Protein AF-A0AAV2Z153-F1 (afdb_monomer_lite)

Structure (mmCIF, N/CA/C/O backbone):
data_AF-A0AAV2Z153-F1
#
_entry.id   AF-A0AAV2Z153-F1
#
loop_
_atom_site.group_PDB
_atom_site.id
_atom_site.type_symbol
_atom_site.label_atom_id
_atom_site.label_alt_id
_atom_site.label_comp_id
_atom_site.label_asym_id
_atom_site.label_entity_id
_atom_site.label_seq_id
_atom_site.pdbx_PDB_ins_code
_atom_site.Cartn_x
_atom_site.Cartn_y
_atom_site.Cartn_z
_atom_site.occupancy
_atom_site.B_iso_or_equiv
_atom_site.auth_seq_id
_atom_site.auth_comp_id
_atom_site.auth_asym_id
_atom_site.auth_atom_id
_atom_site.pdbx_PDB_model_num
ATOM 1 N N . MET A 1 1 ? 24.510 -28.440 -2.926 1.00 28.08 1 MET A N 1
ATOM 2 C CA . MET A 1 1 ? 23.819 -28.789 -4.177 1.00 28.08 1 MET A CA 1
ATOM 3 C C . MET A 1 1 ? 22.358 -28.447 -3.961 1.00 28.08 1 MET A C 1
ATOM 5 O O . MET A 1 1 ? 21.806 -28.853 -2.949 1.00 28.08 1 MET A O 1
ATOM 9 N N . ASP A 1 2 ? 21.867 -27.574 -4.836 1.00 25.64 2 ASP A N 1
ATOM 10 C CA . ASP A 1 2 ? 20.505 -27.058 -5.018 1.00 25.64 2 ASP A CA 1
ATOM 11 C C . ASP A 1 2 ? 19.851 -26.279 -3.870 1.00 25.64 2 ASP A C 1
ATOM 13 O O . ASP A 1 2 ? 18.977 -26.753 -3.154 1.00 25.64 2 ASP A O 1
ATOM 17 N N . ALA A 1 3 ? 20.230 -25.000 -3.779 1.00 24.61 3 ALA A N 1
ATOM 18 C CA . ALA A 1 3 ? 19.359 -23.944 -3.271 1.00 24.61 3 ALA A CA 1
ATOM 19 C C . ALA A 1 3 ? 18.745 -23.207 -4.472 1.00 24.61 3 ALA A C 1
ATOM 21 O O . ALA A 1 3 ? 19.123 -22.079 -4.786 1.00 24.61 3 ALA A O 1
ATOM 22 N N . SER A 1 4 ? 17.815 -23.859 -5.177 1.00 27.45 4 SER A N 1
ATOM 23 C CA . SER A 1 4 ? 16.876 -23.136 -6.033 1.00 27.45 4 SER A CA 1
ATOM 24 C C . SER A 1 4 ? 15.954 -22.348 -5.104 1.00 27.45 4 SER A C 1
ATOM 26 O O . SER A 1 4 ? 14.974 -22.880 -4.580 1.00 27.45 4 SER A O 1
ATOM 28 N N . ALA A 1 5 ? 16.299 -21.091 -4.834 1.00 30.34 5 ALA A N 1
ATOM 29 C CA . ALA A 1 5 ? 15.351 -20.148 -4.268 1.00 30.34 5 ALA A CA 1
ATOM 30 C C . ALA A 1 5 ? 14.259 -19.938 -5.324 1.00 30.34 5 ALA A C 1
ATOM 32 O O . ALA A 1 5 ? 14.408 -19.132 -6.240 1.00 30.34 5 ALA A O 1
ATOM 33 N N . SER A 1 6 ? 13.203 -20.747 -5.243 1.00 28.80 6 SER A N 1
ATOM 34 C CA . SER A 1 6 ? 11.969 -20.541 -5.985 1.00 28.80 6 SER A CA 1
ATOM 35 C C . SER A 1 6 ? 11.503 -19.107 -5.755 1.00 28.80 6 SER A C 1
ATOM 37 O O . SER A 1 6 ? 11.536 -18.623 -4.619 1.00 28.80 6 SER A O 1
ATOM 39 N N . ALA A 1 7 ? 11.092 -18.441 -6.835 1.00 31.55 7 ALA A N 1
ATOM 40 C CA . ALA A 1 7 ? 10.423 -17.148 -6.795 1.00 31.55 7 ALA A CA 1
ATOM 41 C C . ALA A 1 7 ? 9.351 -17.129 -5.684 1.00 31.55 7 ALA A C 1
ATOM 43 O O . ALA A 1 7 ? 8.738 -18.173 -5.429 1.00 31.55 7 ALA A O 1
ATOM 44 N N . PRO A 1 8 ? 9.136 -15.991 -4.995 1.00 36.75 8 PRO A N 1
ATOM 45 C CA . PRO A 1 8 ? 8.087 -15.906 -3.989 1.00 36.75 8 PRO A CA 1
ATOM 46 C C . PRO A 1 8 ? 6.762 -16.328 -4.629 1.00 36.75 8 PRO A C 1
ATOM 48 O O . PRO A 1 8 ? 6.449 -15.908 -5.745 1.00 36.75 8 PRO A O 1
ATOM 51 N N . ALA A 1 9 ? 6.039 -17.216 -3.942 1.00 36.66 9 ALA A N 1
ATOM 52 C CA . ALA A 1 9 ? 4.714 -17.656 -4.347 1.00 36.66 9 ALA A CA 1
ATOM 53 C C . ALA A 1 9 ? 3.863 -16.431 -4.711 1.00 36.66 9 ALA A C 1
ATOM 55 O O . ALA A 1 9 ? 3.936 -15.413 -4.021 1.00 36.66 9 ALA A O 1
ATOM 56 N N . LEU A 1 10 ? 3.108 -16.535 -5.810 1.00 42.81 10 LEU A N 1
ATOM 57 C CA . LEU A 1 10 ? 2.098 -15.558 -6.220 1.00 42.81 10 LEU A CA 1
ATOM 58 C C . LEU A 1 10 ? 1.315 -15.122 -4.977 1.00 42.81 10 LEU A C 1
ATOM 60 O O . LEU A 1 10 ? 0.605 -15.928 -4.382 1.00 42.81 10 LEU A O 1
ATOM 64 N N . LEU A 1 11 ? 1.518 -13.877 -4.550 1.00 52.97 11 LEU A N 1
ATOM 65 C CA . LEU A 1 11 ? 0.786 -13.300 -3.432 1.00 52.97 11 LEU A CA 1
ATOM 66 C C . LEU A 1 11 ? -0.699 -13.332 -3.801 1.00 52.97 11 LEU A C 1
ATOM 68 O O . LEU A 1 11 ? -1.097 -12.703 -4.784 1.00 52.97 11 LEU A O 1
ATOM 72 N N . ASP A 1 12 ? -1.507 -14.057 -3.026 1.00 63.12 12 ASP A N 1
ATOM 73 C CA . ASP A 1 12 ? -2.960 -13.996 -3.165 1.00 63.12 12 ASP A CA 1
ATOM 74 C C . ASP A 1 12 ? -3.394 -12.531 -3.020 1.00 63.12 12 ASP A C 1
ATOM 76 O O . ASP A 1 12 ? -3.029 -11.847 -2.056 1.00 63.12 12 ASP A O 1
ATOM 80 N N . ALA A 1 13 ? -4.154 -12.028 -3.996 1.00 74.31 13 ALA A N 1
ATOM 81 C CA . ALA A 1 13 ? -4.607 -10.644 -3.990 1.00 74.31 13 ALA A CA 1
ATOM 82 C C . ALA A 1 13 ? -5.370 -10.331 -2.693 1.00 74.31 13 ALA A C 1
ATOM 84 O O . ALA A 1 13 ? -6.270 -11.063 -2.283 1.00 74.31 13 ALA A O 1
ATOM 85 N N . PHE A 1 14 ? -5.060 -9.197 -2.063 1.00 82.88 14 PHE A N 1
ATOM 86 C CA . PHE A 1 14 ? -5.696 -8.800 -0.807 1.00 82.88 14 PHE A CA 1
ATOM 87 C C . PHE A 1 14 ? -7.128 -8.286 -0.961 1.00 82.88 14 PHE A C 1
ATOM 89 O O . PHE A 1 14 ? -7.802 -8.089 0.052 1.00 82.88 14 PHE A O 1
ATOM 96 N N . SER A 1 15 ? -7.614 -8.071 -2.187 1.00 75.00 15 SER A N 1
ATOM 97 C CA . SER A 1 15 ? -8.962 -7.540 -2.412 1.00 75.00 15 SER A CA 1
ATOM 98 C C . SER A 1 15 ? -10.016 -8.442 -1.756 1.00 75.00 15 SER A C 1
ATOM 100 O O . SER A 1 15 ? -10.049 -9.654 -1.958 1.00 75.00 15 SER A O 1
ATOM 102 N N . GLY A 1 16 ? -10.846 -7.851 -0.893 1.00 79.62 16 GLY A N 1
ATOM 103 C CA . GLY A 1 16 ? -11.867 -8.564 -0.117 1.00 79.62 16 GLY A CA 1
ATOM 104 C C . GLY A 1 16 ? -11.357 -9.346 1.105 1.00 79.62 16 GLY A C 1
ATOM 105 O O . GLY A 1 16 ? -12.170 -9.786 1.918 1.00 79.62 16 GLY A O 1
ATOM 106 N N . ALA A 1 17 ? -10.043 -9.487 1.300 1.00 88.31 17 ALA A N 1
ATOM 107 C CA . ALA A 1 17 ? -9.490 -10.149 2.479 1.00 88.31 17 ALA A CA 1
ATOM 108 C C . ALA A 1 17 ? -9.581 -9.245 3.728 1.00 88.31 17 ALA A C 1
ATOM 110 O O . ALA A 1 17 ? -9.310 -8.043 3.622 1.00 88.31 17 ALA A O 1
ATOM 111 N N . PRO A 1 18 ? -9.874 -9.797 4.927 1.00 92.12 18 PRO A N 1
ATOM 112 C CA . PRO A 1 18 ? -9.813 -9.056 6.190 1.00 92.12 18 PRO A CA 1
ATOM 113 C C . PRO A 1 18 ? -8.457 -8.373 6.395 1.00 92.12 18 PRO A C 1
ATOM 115 O O . PRO A 1 18 ? -7.418 -8.974 6.121 1.00 92.12 18 PRO A O 1
ATOM 118 N N . ILE A 1 19 ? -8.432 -7.156 6.938 1.00 93.12 19 ILE A N 1
ATOM 119 C CA . ILE A 1 19 ? -7.184 -6.396 7.122 1.00 93.12 19 ILE A CA 1
ATOM 120 C C . ILE A 1 19 ? -6.208 -7.138 8.049 1.00 93.12 19 ILE A C 1
ATOM 122 O O . ILE A 1 19 ? -5.019 -7.232 7.740 1.00 93.12 19 ILE A O 1
ATOM 126 N N . THR A 1 20 ? -6.693 -7.765 9.129 1.00 93.00 20 THR A N 1
ATOM 127 C CA . THR A 1 20 ? -5.835 -8.620 9.975 1.00 93.00 20 THR A CA 1
ATOM 128 C C . THR A 1 20 ? -5.259 -9.827 9.225 1.00 93.00 20 THR A C 1
ATOM 130 O O . THR A 1 20 ? -4.164 -10.284 9.552 1.00 93.00 20 THR A O 1
ATOM 133 N N . ALA A 1 21 ? -5.964 -10.354 8.217 1.00 90.81 21 ALA A N 1
ATOM 134 C CA . ALA A 1 21 ? -5.479 -11.463 7.399 1.00 90.81 21 ALA A CA 1
ATOM 135 C C . ALA A 1 21 ? -4.299 -11.046 6.521 1.00 90.81 21 ALA A C 1
ATOM 137 O O . ALA A 1 21 ? -3.341 -11.804 6.407 1.00 90.81 21 ALA A O 1
ATOM 138 N N . ARG A 1 22 ? -4.347 -9.830 5.971 1.00 91.06 22 ARG A N 1
ATOM 139 C CA . ARG A 1 22 ? -3.276 -9.271 5.135 1.00 91.06 22 ARG A CA 1
ATOM 140 C C . ARG A 1 22 ? -1.990 -9.104 5.923 1.00 91.06 22 ARG A C 1
ATOM 142 O O . ARG A 1 22 ? -0.950 -9.576 5.489 1.00 91.06 22 ARG A O 1
ATOM 149 N N . PHE A 1 23 ? -2.063 -8.508 7.116 1.00 90.88 23 PHE A N 1
ATOM 150 C CA . PHE A 1 23 ? -0.887 -8.382 7.984 1.00 90.88 23 PHE A CA 1
ATOM 151 C C . PHE A 1 23 ? -0.289 -9.739 8.351 1.00 90.88 23 PHE A C 1
ATOM 153 O O . PHE A 1 23 ? 0.930 -9.882 8.368 1.00 90.88 23 PHE A O 1
ATOM 160 N N . PHE A 1 24 ? -1.139 -10.731 8.625 1.00 87.06 24 PHE A N 1
ATOM 161 C CA . PHE A 1 24 ? -0.684 -12.085 8.919 1.00 87.06 24 PHE A CA 1
ATOM 162 C C . PHE A 1 24 ? 0.046 -12.714 7.723 1.00 87.06 24 PHE A C 1
ATOM 164 O O . PHE A 1 24 ? 1.120 -13.279 7.910 1.00 87.06 24 PHE A O 1
ATOM 171 N N . GLN A 1 25 ? -0.507 -12.576 6.514 1.00 87.31 25 GLN A N 1
ATOM 172 C CA . GLN A 1 25 ? 0.104 -13.072 5.280 1.00 87.31 25 GLN A CA 1
ATOM 173 C C . GLN A 1 25 ? 1.450 -12.385 5.009 1.00 87.31 25 GLN A C 1
ATOM 175 O O . GLN A 1 25 ? 2.466 -13.057 4.892 1.00 87.31 25 GLN A O 1
ATOM 180 N N . LEU A 1 26 ? 1.485 -11.049 5.038 1.00 87.00 26 LEU A N 1
ATOM 181 C CA . LEU A 1 26 ? 2.708 -10.262 4.842 1.00 87.00 26 LEU A CA 1
ATOM 182 C C . LEU A 1 26 ? 3.816 -10.651 5.825 1.00 87.00 26 LEU A C 1
ATOM 184 O O . LEU A 1 26 ? 4.972 -10.792 5.437 1.00 87.00 26 LEU A O 1
ATOM 188 N N . HIS A 1 27 ? 3.459 -10.852 7.095 1.00 84.38 27 HIS A N 1
ATOM 189 C CA . HIS A 1 27 ? 4.406 -11.300 8.109 1.00 84.38 27 HIS A CA 1
ATOM 190 C C . HIS A 1 27 ? 4.935 -12.712 7.822 1.00 84.38 27 HIS A C 1
ATOM 192 O O . HIS A 1 27 ? 6.132 -12.957 7.961 1.00 84.38 27 HIS A O 1
ATOM 198 N N . HIS A 1 28 ? 4.063 -13.633 7.402 1.00 83.50 28 HIS A N 1
ATOM 199 C CA . HIS A 1 28 ? 4.462 -14.987 7.014 1.00 83.50 28 HIS A CA 1
ATOM 200 C C . HIS A 1 28 ? 5.412 -14.987 5.809 1.00 83.50 28 HIS A C 1
ATOM 202 O O . HIS A 1 28 ? 6.404 -15.713 5.814 1.00 83.50 28 HIS A O 1
ATOM 208 N N . ASP A 1 29 ? 5.158 -14.110 4.837 1.00 81.88 29 ASP A N 1
ATOM 209 C CA . ASP A 1 29 ? 5.965 -13.951 3.624 1.00 81.88 29 ASP A CA 1
ATOM 210 C C . ASP A 1 29 ? 7.278 -13.179 3.871 1.00 81.88 29 ASP A C 1
ATOM 212 O O . ASP A 1 29 ? 8.077 -12.977 2.955 1.00 81.88 29 ASP A O 1
ATOM 216 N N . GLY A 1 30 ? 7.526 -12.735 5.110 1.00 79.00 30 GLY A N 1
ATOM 217 C CA . GLY A 1 30 ? 8.710 -11.958 5.484 1.00 79.00 30 GLY A CA 1
ATOM 218 C C . GLY A 1 30 ? 8.723 -10.533 4.919 1.00 79.00 30 GLY A C 1
ATOM 219 O O . GLY A 1 30 ? 9.767 -9.880 4.923 1.00 79.00 30 GLY A O 1
ATOM 220 N N . ILE A 1 31 ? 7.581 -10.045 4.432 1.00 79.81 31 ILE A N 1
ATOM 221 C CA . ILE A 1 31 ? 7.401 -8.688 3.916 1.00 79.81 31 ILE A CA 1
ATOM 222 C C . ILE A 1 31 ? 7.009 -7.805 5.094 1.00 79.81 31 ILE A C 1
ATOM 224 O O . ILE A 1 31 ? 5.836 -7.698 5.432 1.00 79.81 31 ILE A O 1
ATOM 228 N N . GLU A 1 32 ? 7.982 -7.163 5.733 1.00 78.31 32 GLU A N 1
ATOM 229 C CA . GLU A 1 32 ? 7.755 -6.414 6.970 1.00 78.31 32 GLU A CA 1
ATOM 230 C C . GLU A 1 32 ? 7.770 -4.897 6.732 1.00 78.31 32 GLU A C 1
ATOM 232 O O . GLU A 1 32 ? 8.688 -4.352 6.113 1.00 78.31 32 GLU A O 1
ATOM 237 N N . ALA A 1 33 ? 6.767 -4.184 7.253 1.00 79.12 33 ALA A N 1
ATOM 238 C CA . ALA A 1 33 ? 6.830 -2.731 7.303 1.00 79.12 33 ALA A CA 1
ATOM 239 C C . ALA A 1 33 ? 7.777 -2.246 8.406 1.00 79.12 33 ALA A C 1
ATOM 241 O O . ALA A 1 33 ? 7.895 -2.869 9.465 1.00 79.12 33 ALA A O 1
ATOM 242 N N . PRO A 1 34 ? 8.355 -1.053 8.227 1.00 76.56 34 PRO A N 1
ATOM 243 C CA . PRO A 1 34 ? 8.980 -0.311 9.306 1.00 76.56 34 PRO A CA 1
ATOM 244 C C . PRO A 1 34 ? 8.117 -0.212 10.581 1.00 76.56 34 PRO A C 1
ATOM 246 O O . PRO A 1 34 ? 6.921 0.106 10.471 1.00 76.56 34 PRO A O 1
ATOM 249 N N . PRO A 1 35 ? 8.706 -0.417 11.779 1.00 83.81 35 PRO A N 1
ATOM 250 C CA . PRO A 1 35 ? 8.078 -0.118 13.056 1.00 83.81 35 PRO A CA 1
ATOM 251 C C . PRO A 1 35 ? 7.462 1.282 13.109 1.00 83.81 35 PRO A C 1
ATOM 253 O O . PRO A 1 35 ? 7.963 2.251 12.534 1.00 83.81 35 PRO A O 1
ATOM 256 N N . LEU A 1 36 ? 6.344 1.377 13.817 1.00 84.75 36 LEU A N 1
ATOM 257 C CA . LEU A 1 36 ? 5.588 2.599 14.019 1.00 84.75 36 LEU A CA 1
ATOM 258 C C . LEU A 1 36 ? 6.261 3.506 15.049 1.00 84.75 36 LEU A C 1
ATOM 260 O O . LEU A 1 36 ? 6.514 3.107 16.186 1.00 84.75 36 LEU A O 1
ATOM 264 N N . ARG A 1 37 ? 6.432 4.777 14.677 1.00 82.62 37 ARG A N 1
ATOM 265 C CA . ARG A 1 37 ? 6.802 5.855 15.600 1.00 82.62 37 ARG A CA 1
ATOM 266 C C . ARG A 1 37 ? 5.560 6.586 16.075 1.00 82.62 37 ARG A C 1
ATOM 268 O O . ARG A 1 37 ? 5.042 7.461 15.386 1.00 82.62 37 ARG A O 1
ATOM 275 N N . LEU A 1 38 ? 5.071 6.203 17.244 1.00 87.50 38 LEU A N 1
ATOM 276 C CA . LEU A 1 38 ? 3.863 6.778 17.819 1.00 87.50 38 LEU A CA 1
ATOM 277 C C . LEU A 1 38 ? 4.195 8.103 18.516 1.00 87.50 38 LEU A C 1
ATOM 279 O O . LEU A 1 38 ? 5.070 8.146 19.377 1.00 87.50 38 LEU A O 1
ATOM 283 N N . ALA A 1 39 ? 3.462 9.169 18.190 1.00 84.75 39 ALA A N 1
ATOM 284 C CA . ALA A 1 39 ? 3.536 10.439 18.922 1.00 84.75 39 ALA A CA 1
ATOM 285 C C . ALA A 1 39 ? 2.877 10.354 20.314 1.00 84.75 39 ALA A C 1
ATOM 287 O O . ALA A 1 39 ? 2.973 11.269 21.128 1.00 84.75 39 ALA A O 1
ATOM 288 N N . SER A 1 40 ? 2.156 9.265 20.584 1.00 85.00 40 SER A N 1
ATOM 289 C CA . SER A 1 40 ? 1.451 8.994 21.837 1.00 85.00 40 SER A CA 1
ATOM 290 C C . SER A 1 40 ? 1.886 7.638 22.401 1.00 85.00 40 SER A C 1
ATOM 292 O O . SER A 1 40 ? 2.246 6.752 21.625 1.00 85.00 40 SER A O 1
ATOM 294 N N . PRO A 1 41 ? 1.843 7.435 23.731 1.00 91.25 41 PRO A N 1
ATOM 295 C CA . PRO A 1 41 ? 2.182 6.145 24.319 1.00 91.25 41 PRO A CA 1
ATOM 296 C C . PRO A 1 41 ? 1.255 5.038 23.802 1.00 91.25 41 PRO A C 1
ATOM 298 O O . PRO A 1 41 ? 0.078 5.276 23.516 1.00 91.25 41 PRO A O 1
ATOM 301 N N . VAL A 1 42 ? 1.787 3.815 23.727 1.00 93.62 42 VAL A N 1
ATOM 302 C CA . VAL A 1 42 ? 1.021 2.626 23.327 1.00 93.62 42 VAL A CA 1
ATOM 303 C C . VAL A 1 42 ? -0.223 2.491 24.223 1.00 93.62 42 VAL A C 1
ATOM 305 O O . VAL A 1 42 ? -0.102 2.610 25.449 1.00 93.62 42 VAL A O 1
ATOM 308 N N . PRO A 1 43 ? -1.422 2.242 23.658 1.00 95.06 43 PRO A N 1
ATOM 309 C CA . PRO A 1 43 ? -2.643 2.161 24.446 1.00 95.06 43 PRO A CA 1
ATOM 310 C C . PRO A 1 43 ? -2.569 1.074 25.523 1.00 95.06 43 PRO A C 1
ATOM 312 O O . PRO A 1 43 ? -2.057 -0.023 25.292 1.00 95.06 43 PRO A O 1
ATOM 315 N N . LYS A 1 44 ? -3.140 1.354 26.702 1.00 93.06 44 LYS A N 1
ATOM 316 C CA . LYS A 1 44 ? -3.096 0.447 27.866 1.00 93.06 44 LYS A CA 1
ATOM 317 C C . LYS A 1 44 ? -3.621 -0.958 27.550 1.00 93.06 44 LYS A C 1
ATOM 319 O O . LYS A 1 44 ? -3.051 -1.932 28.020 1.00 93.06 44 LYS A O 1
ATOM 324 N N . GLU A 1 45 ? -4.671 -1.061 26.737 1.00 91.81 45 GLU A N 1
ATOM 325 C CA . GLU A 1 45 ? -5.286 -2.330 26.313 1.00 91.81 45 GLU A CA 1
ATOM 326 C C . GLU A 1 45 ? -4.334 -3.183 25.453 1.00 91.81 45 GLU A C 1
ATOM 328 O O . GLU A 1 45 ? -4.266 -4.407 25.602 1.00 91.81 45 GLU A O 1
ATOM 333 N N . VAL A 1 46 ? -3.545 -2.527 24.596 1.00 93.88 46 VAL A N 1
ATOM 334 C CA . VAL A 1 46 ? -2.520 -3.176 23.768 1.00 93.88 46 VAL A CA 1
ATOM 335 C C . VAL A 1 46 ? -1.371 -3.647 24.655 1.00 93.88 46 VAL A C 1
ATOM 337 O O . VAL A 1 46 ? -1.002 -4.818 24.597 1.00 93.88 46 VAL A O 1
ATOM 340 N N . ASN A 1 47 ? -0.880 -2.792 25.558 1.00 94.00 47 ASN A N 1
ATOM 341 C CA . ASN A 1 47 ? 0.152 -3.175 26.527 1.00 94.00 47 ASN A CA 1
ATOM 342 C C . ASN A 1 47 ? -0.296 -4.333 27.431 1.00 94.00 47 ASN A C 1
ATOM 344 O O . ASN A 1 47 ? 0.476 -5.257 27.668 1.00 94.00 47 ASN A O 1
ATOM 348 N N . ALA A 1 48 ? -1.548 -4.333 27.895 1.00 92.00 48 ALA A N 1
ATOM 349 C CA . ALA A 1 48 ? -2.104 -5.430 28.684 1.00 92.00 48 ALA A CA 1
ATOM 350 C C . ALA A 1 48 ? -2.175 -6.737 27.879 1.00 92.00 48 ALA A C 1
ATOM 352 O O . ALA A 1 48 ? -1.915 -7.815 28.411 1.00 92.00 48 ALA A O 1
ATOM 353 N N . THR A 1 49 ? -2.490 -6.657 26.584 1.00 91.81 49 THR A N 1
ATOM 354 C CA . THR A 1 49 ? -2.471 -7.822 25.692 1.00 91.81 49 THR A CA 1
ATOM 355 C C . THR A 1 49 ? -1.064 -8.372 25.524 1.00 91.81 49 THR A C 1
ATOM 357 O O . THR A 1 49 ? -0.859 -9.563 25.731 1.00 91.81 49 THR A O 1
ATOM 360 N N . LEU A 1 50 ? -0.088 -7.513 25.255 1.00 93.19 50 LEU A N 1
ATOM 361 C CA . LEU A 1 50 ? 1.314 -7.897 25.116 1.00 93.19 50 LEU A CA 1
ATOM 362 C C . LEU A 1 50 ? 1.900 -8.501 26.401 1.00 93.19 50 LEU A C 1
ATOM 364 O O . LEU A 1 50 ? 2.562 -9.540 26.352 1.00 93.19 50 LEU A O 1
ATOM 368 N N . ALA A 1 51 ? 1.560 -7.934 27.562 1.00 91.94 51 ALA A N 1
ATOM 369 C CA . ALA A 1 51 ? 1.989 -8.438 28.864 1.00 91.94 51 ALA A CA 1
ATOM 370 C C . ALA A 1 51 ? 1.533 -9.887 29.128 1.00 91.94 51 ALA A C 1
ATOM 372 O O . ALA A 1 51 ? 2.293 -10.669 29.699 1.00 91.94 51 ALA A O 1
ATOM 373 N N . ARG A 1 52 ? 0.341 -10.294 28.654 1.00 91.38 52 ARG A N 1
ATOM 374 C CA . ARG A 1 52 ? -0.146 -11.690 28.769 1.00 91.38 52 ARG A CA 1
ATOM 375 C C . ARG A 1 52 ? 0.754 -12.696 28.043 1.00 91.38 52 ARG A C 1
ATOM 377 O O . ARG A 1 52 ? 0.835 -13.860 28.448 1.00 91.38 52 ARG A O 1
ATOM 384 N N . TYR A 1 53 ? 1.433 -12.249 26.990 1.00 90.69 53 TYR A N 1
ATOM 385 C CA . TYR A 1 53 ? 2.321 -13.069 26.171 1.00 90.69 53 TYR A CA 1
ATOM 386 C C . TYR A 1 53 ? 3.810 -12.841 26.463 1.00 90.69 53 TYR A C 1
ATOM 388 O O . TYR A 1 53 ? 4.630 -13.517 25.854 1.00 90.69 53 TYR A O 1
ATOM 396 N N . LEU A 1 54 ? 4.167 -11.977 27.425 1.00 90.12 54 LEU A N 1
ATOM 397 C CA . LEU A 1 54 ? 5.558 -11.611 27.746 1.00 90.12 54 LEU A CA 1
ATOM 398 C C . LEU A 1 54 ? 6.337 -11.066 26.533 1.00 90.12 54 LEU A C 1
ATOM 400 O O . LEU A 1 54 ? 7.522 -11.345 26.370 1.00 90.12 54 LEU A O 1
ATOM 404 N N . VAL A 1 55 ? 5.666 -10.305 25.669 1.00 90.00 55 VAL A N 1
ATOM 405 C CA . VAL A 1 55 ? 6.273 -9.659 24.496 1.00 90.00 55 VAL A CA 1
ATOM 406 C C . VAL A 1 55 ? 6.254 -8.149 24.713 1.00 90.00 55 VAL A C 1
ATOM 408 O O . VAL A 1 55 ? 5.258 -7.627 25.207 1.00 90.00 55 VAL A O 1
ATOM 411 N N . ASN A 1 56 ? 7.320 -7.430 24.353 1.00 90.25 56 ASN A N 1
ATOM 412 C CA . ASN A 1 56 ? 7.329 -5.966 24.407 1.00 90.25 56 ASN A CA 1
ATOM 413 C C . ASN A 1 56 ? 6.947 -5.356 23.055 1.00 90.25 56 ASN A C 1
ATOM 415 O O . ASN A 1 56 ? 7.157 -5.957 22.007 1.00 90.25 56 ASN A O 1
ATOM 419 N N . TRP A 1 57 ? 6.444 -4.118 23.054 1.00 91.06 57 TRP A N 1
ATOM 420 C CA . TRP A 1 57 ? 6.111 -3.401 21.813 1.00 91.06 57 TRP A CA 1
ATOM 421 C C . TRP A 1 57 ? 7.303 -3.274 20.849 1.00 91.06 57 TRP A C 1
ATOM 423 O O . TRP A 1 57 ? 7.150 -3.422 19.638 1.00 91.06 57 TRP A O 1
ATOM 433 N N . SER A 1 58 ? 8.498 -3.039 21.397 1.00 86.69 58 SER A N 1
ATOM 434 C CA . SER A 1 58 ? 9.755 -2.919 20.648 1.00 86.69 58 SER A CA 1
ATOM 435 C C . SER A 1 58 ? 10.203 -4.219 19.983 1.00 86.69 58 SER A C 1
ATOM 437 O O . SER A 1 58 ? 11.044 -4.184 19.095 1.00 86.69 58 SER A O 1
ATOM 439 N N . ASP A 1 59 ? 9.666 -5.359 20.416 1.00 84.75 59 ASP A N 1
ATOM 440 C CA . ASP A 1 59 ? 10.024 -6.671 19.879 1.00 84.75 59 ASP A CA 1
ATOM 441 C C . ASP A 1 59 ? 9.272 -7.017 18.592 1.00 84.75 59 ASP A C 1
ATOM 443 O O . ASP A 1 59 ? 9.540 -8.040 17.965 1.00 84.75 59 ASP A O 1
ATOM 447 N N . LEU A 1 60 ? 8.278 -6.206 18.243 1.00 87.94 60 LEU A N 1
ATOM 448 C CA . LEU A 1 60 ? 7.360 -6.462 17.152 1.00 87.94 60 LEU A CA 1
ATOM 449 C C . LEU A 1 60 ? 7.824 -5.747 15.886 1.00 87.94 60 LEU A C 1
ATOM 451 O O . LEU A 1 60 ? 8.167 -4.564 15.923 1.00 87.94 60 LEU A O 1
ATOM 455 N N . GLY A 1 61 ? 7.736 -6.446 14.755 1.00 85.44 61 GLY A N 1
ATOM 456 C CA . GLY A 1 61 ? 7.819 -5.819 13.439 1.00 85.44 61 GLY A CA 1
ATOM 457 C C . GLY A 1 61 ? 6.676 -4.820 13.203 1.00 85.44 61 GLY A C 1
ATOM 458 O O . GLY A 1 61 ? 5.643 -4.850 13.886 1.00 85.44 61 GLY A O 1
ATOM 459 N N . GLY A 1 62 ? 6.847 -3.909 12.244 1.00 86.12 62 GLY A N 1
ATOM 460 C CA . GLY A 1 62 ? 5.883 -2.841 11.983 1.00 86.12 62 GLY A CA 1
ATOM 461 C C . GLY A 1 62 ? 4.507 -3.312 11.514 1.00 86.12 62 GLY A C 1
ATOM 462 O O . GLY A 1 62 ? 3.506 -2.698 11.886 1.00 86.12 62 GLY A O 1
ATOM 463 N N . ASN A 1 63 ? 4.409 -4.411 10.767 1.00 88.62 63 ASN A N 1
ATOM 464 C CA . ASN A 1 63 ? 3.124 -5.014 10.403 1.00 88.62 63 AS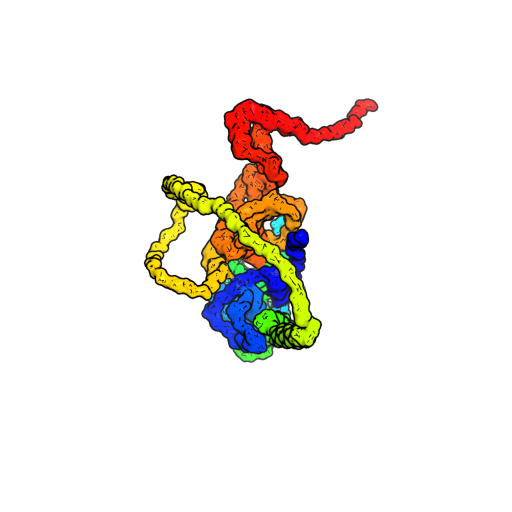N A CA 1
ATOM 465 C C . ASN A 1 63 ? 2.393 -5.519 11.634 1.00 88.62 63 ASN A C 1
ATOM 467 O O . ASN A 1 63 ? 1.188 -5.326 11.754 1.00 88.62 63 ASN A O 1
ATOM 471 N N . LEU A 1 64 ? 3.117 -6.127 12.574 1.00 90.75 64 LEU A N 1
ATOM 472 C CA . LEU A 1 64 ? 2.513 -6.657 13.791 1.00 90.75 64 LEU A CA 1
ATOM 473 C C . LEU A 1 64 ? 2.048 -5.545 14.716 1.00 90.75 64 LEU A C 1
ATOM 475 O O . LEU A 1 64 ? 0.955 -5.622 15.270 1.00 90.75 64 LEU A O 1
ATOM 479 N N . GLN A 1 65 ? 2.836 -4.477 14.824 1.00 92.88 65 GLN A N 1
ATOM 480 C CA . GLN A 1 65 ? 2.435 -3.262 15.523 1.00 92.88 65 GLN A CA 1
ATOM 481 C C . GLN A 1 65 ? 1.148 -2.665 14.925 1.00 92.88 65 GLN A C 1
ATOM 483 O O . GLN A 1 65 ? 0.212 -2.356 15.665 1.00 92.88 65 GLN A O 1
ATOM 488 N N . ARG A 1 66 ? 1.057 -2.558 13.591 1.00 93.38 66 ARG A N 1
ATOM 489 C CA . ARG A 1 66 ? -0.155 -2.088 12.891 1.00 93.38 66 ARG A CA 1
ATOM 490 C C . ARG A 1 66 ? -1.336 -3.034 13.094 1.00 93.38 66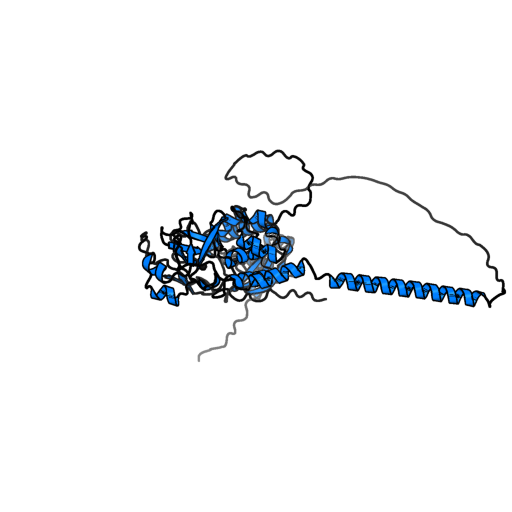 ARG A C 1
ATOM 492 O O . ARG A 1 66 ? -2.426 -2.566 13.404 1.00 93.38 66 ARG A O 1
ATOM 499 N N . MET A 1 67 ? -1.115 -4.342 12.983 1.00 93.94 67 MET A N 1
ATOM 500 C CA . MET A 1 67 ? -2.130 -5.377 13.186 1.00 93.94 67 MET A CA 1
ATOM 501 C C . MET A 1 67 ? -2.701 -5.336 14.604 1.00 93.94 67 MET A C 1
ATOM 503 O O . MET A 1 67 ? -3.911 -5.436 14.771 1.00 93.94 67 MET A O 1
ATOM 507 N N . LEU A 1 68 ? -1.851 -5.159 15.619 1.00 94.56 68 LEU A N 1
ATOM 508 C CA . LEU A 1 68 ? -2.256 -5.047 17.021 1.00 94.56 68 LEU A CA 1
ATOM 509 C C . LEU A 1 68 ? -3.094 -3.803 17.289 1.00 94.56 68 LEU A C 1
ATOM 511 O O . LEU A 1 68 ? -4.116 -3.893 17.965 1.00 94.56 68 LEU A O 1
ATOM 515 N N . LEU A 1 69 ? -2.670 -2.648 16.768 1.00 95.69 69 LEU A N 1
ATOM 516 C CA . LEU A 1 69 ? -3.456 -1.420 16.875 1.00 95.69 69 LEU A CA 1
ATOM 517 C C . LEU A 1 69 ? -4.796 -1.580 16.161 1.00 95.69 69 LEU A C 1
ATOM 519 O O . LEU A 1 69 ? -5.831 -1.293 16.760 1.00 95.69 69 LEU A O 1
ATOM 523 N N . TRP A 1 70 ? -4.780 -2.103 14.934 1.00 96.19 70 TRP A N 1
ATOM 524 C CA . TRP A 1 70 ? -5.980 -2.345 14.145 1.00 96.19 70 TRP A CA 1
ATOM 525 C C . TRP A 1 70 ? -6.954 -3.278 14.859 1.00 96.19 70 TRP A C 1
ATOM 527 O O . TRP A 1 70 ? -8.096 -2.892 15.057 1.00 96.19 70 TRP A O 1
ATOM 537 N N . ASP A 1 71 ? -6.523 -4.462 15.303 1.00 95.81 71 ASP A N 1
ATOM 538 C CA . ASP A 1 71 ? -7.378 -5.442 15.994 1.00 95.81 71 ASP A CA 1
ATOM 539 C C . ASP A 1 71 ? -7.968 -4.873 17.291 1.00 95.81 71 ASP A C 1
ATOM 541 O O . ASP A 1 71 ? -9.135 -5.096 17.611 1.00 95.81 71 ASP A O 1
ATOM 545 N N . ALA A 1 72 ? -7.182 -4.057 17.999 1.00 95.44 72 ALA A N 1
ATOM 546 C CA . ALA A 1 72 ? -7.623 -3.346 19.187 1.00 95.44 72 ALA A CA 1
ATOM 547 C C . ALA A 1 72 ? -8.482 -2.103 18.879 1.00 95.44 72 ALA A C 1
ATOM 549 O O . ALA A 1 72 ? -8.899 -1.422 19.809 1.00 95.44 72 ALA A O 1
ATOM 550 N N . GLY A 1 73 ? -8.776 -1.758 17.625 1.00 96.50 73 GLY A N 1
ATOM 551 C CA . GLY A 1 73 ? -9.596 -0.590 17.284 1.00 96.50 73 GLY A CA 1
ATOM 552 C C . GLY A 1 73 ? -8.879 0.737 17.483 1.00 96.50 73 GLY A C 1
ATOM 553 O O . GLY A 1 73 ? -9.424 1.652 18.107 1.00 96.50 73 GLY A O 1
ATOM 554 N N . TYR A 1 74 ? -7.653 0.821 16.981 1.00 96.12 74 TYR A N 1
ATOM 555 C CA . TYR A 1 74 ? -6.845 2.029 16.923 1.00 96.12 74 TYR A CA 1
ATOM 556 C C . TYR A 1 74 ? -6.271 2.222 15.520 1.00 96.12 74 TYR A C 1
ATOM 558 O O . TYR A 1 74 ? -5.813 1.278 14.879 1.00 96.12 74 TYR A O 1
ATOM 566 N N . VAL A 1 75 ? -6.265 3.470 15.068 1.00 95.06 75 VAL A N 1
ATOM 567 C CA . VAL A 1 75 ? -5.674 3.907 13.796 1.00 95.06 75 VAL A CA 1
ATOM 568 C C . VAL A 1 75 ? -4.821 5.151 14.035 1.00 95.06 75 VAL A C 1
ATOM 570 O O . VAL A 1 75 ? -4.802 5.679 15.149 1.00 95.06 75 VAL A O 1
ATOM 573 N N . LEU A 1 76 ? -4.086 5.611 13.024 1.00 92.06 76 LEU A N 1
ATOM 574 C CA . LEU A 1 76 ? -3.165 6.742 13.170 1.00 92.06 76 LEU A CA 1
ATOM 575 C C . LEU A 1 76 ? -3.648 7.985 12.424 1.00 92.06 76 LEU A C 1
ATOM 577 O O . LEU A 1 76 ? -4.374 7.886 11.446 1.00 92.06 76 LEU A O 1
ATOM 581 N N . THR A 1 77 ? -3.212 9.166 12.843 1.00 88.88 77 THR A N 1
ATOM 582 C CA . THR A 1 77 ? -3.249 10.375 12.005 1.00 88.88 77 THR A CA 1
ATOM 583 C C . THR A 1 77 ? -1.950 10.518 11.203 1.00 88.88 77 THR A C 1
ATOM 585 O O . THR A 1 77 ? -0.958 9.829 11.459 1.00 88.88 77 THR A O 1
ATOM 588 N N . ASN A 1 78 ? -1.905 11.482 10.277 1.00 81.88 78 ASN A N 1
ATOM 589 C CA . ASN A 1 78 ? -0.672 11.872 9.574 1.00 81.88 78 ASN A CA 1
ATOM 590 C C . ASN A 1 78 ? 0.467 12.296 10.524 1.00 81.88 78 ASN A C 1
ATOM 592 O O . ASN A 1 78 ? 1.637 12.160 10.172 1.00 81.88 78 ASN A O 1
ATOM 596 N N . SER A 1 79 ? 0.119 12.795 11.714 1.00 81.38 79 SER A N 1
ATOM 597 C CA . SER A 1 79 ? 1.030 13.188 12.798 1.00 81.38 79 SER A CA 1
ATOM 598 C C . SER A 1 79 ? 1.361 12.041 13.762 1.00 81.38 79 SER A C 1
ATOM 600 O O . SER A 1 79 ? 1.814 12.291 14.874 1.00 81.38 79 SER A O 1
ATOM 602 N N . THR A 1 80 ? 1.082 10.795 13.360 1.00 85.00 80 THR A N 1
ATOM 603 C CA . THR A 1 80 ? 1.304 9.556 14.129 1.00 85.00 80 THR A CA 1
ATOM 604 C C . THR A 1 80 ? 0.647 9.524 15.513 1.00 85.00 80 THR A C 1
ATOM 606 O O . THR A 1 80 ? 1.024 8.730 16.384 1.00 85.00 80 THR A O 1
ATOM 609 N N . ARG A 1 81 ? -0.385 10.352 15.717 1.00 90.06 81 ARG A N 1
ATOM 610 C CA . ARG A 1 81 ? -1.236 10.308 16.908 1.00 90.06 81 ARG A CA 1
ATOM 611 C C . ARG A 1 81 ? -2.224 9.160 16.779 1.00 90.06 81 ARG A C 1
ATOM 613 O O . ARG A 1 81 ? -2.695 8.853 15.687 1.00 90.06 81 ARG A O 1
ATOM 620 N N . ILE A 1 82 ? -2.545 8.537 17.906 1.00 92.75 82 ILE A N 1
ATOM 621 C CA . ILE A 1 82 ? -3.462 7.400 17.946 1.00 92.75 82 ILE A CA 1
ATOM 622 C C . ILE A 1 82 ? -4.898 7.905 18.051 1.00 92.75 82 ILE A C 1
ATOM 624 O O . ILE A 1 82 ? -5.236 8.654 18.966 1.00 92.75 82 ILE A O 1
ATOM 628 N N . VAL A 1 83 ? -5.751 7.429 17.150 1.00 94.19 83 VAL A N 1
ATOM 629 C CA . VAL A 1 83 ? -7.195 7.662 17.153 1.00 94.19 83 VAL A CA 1
ATOM 630 C C . VAL A 1 83 ? -7.889 6.367 17.535 1.00 94.19 83 VAL A C 1
ATOM 632 O O . VAL A 1 83 ? -7.586 5.296 17.006 1.00 94.19 83 VAL A O 1
ATOM 635 N N . LYS A 1 84 ? -8.826 6.458 18.477 1.00 95.69 84 LYS A N 1
ATOM 636 C CA . LYS A 1 84 ? -9.634 5.317 18.897 1.00 95.69 84 LYS A CA 1
ATOM 637 C C . LYS A 1 84 ? -10.822 5.155 17.954 1.00 95.69 84 LYS A C 1
ATOM 639 O O . LYS A 1 84 ? -11.550 6.112 17.701 1.00 95.69 84 LYS A O 1
ATOM 644 N N . VAL A 1 85 ? -11.030 3.926 17.499 1.00 97.12 85 VAL A N 1
ATOM 645 C CA . VAL A 1 85 ? -12.162 3.532 16.662 1.00 97.12 85 VAL A CA 1
ATOM 646 C C . VAL A 1 85 ? -13.115 2.668 17.481 1.00 97.12 85 VAL A C 1
ATOM 648 O O . VAL A 1 85 ? -12.712 1.758 18.215 1.00 97.12 85 VAL A O 1
ATOM 651 N N . TYR A 1 86 ? -14.396 2.976 17.356 1.00 97.25 86 TYR A N 1
ATOM 652 C CA . TYR A 1 86 ? -15.502 2.190 17.871 1.00 97.25 86 TYR A CA 1
ATOM 653 C C . TYR A 1 86 ? -16.224 1.534 16.706 1.00 97.25 86 TYR A C 1
ATOM 655 O O . TYR A 1 86 ? -16.225 2.057 15.594 1.00 97.25 86 TYR A O 1
ATOM 663 N N . VAL A 1 87 ? -16.848 0.392 16.961 1.00 97.69 87 VAL A N 1
ATOM 664 C CA . VAL A 1 87 ? -17.591 -0.372 15.956 1.00 97.69 87 VAL A CA 1
ATOM 665 C C . VAL A 1 87 ? -19.009 -0.623 16.440 1.00 97.69 87 VAL A C 1
ATOM 667 O O . VAL A 1 87 ? -19.283 -0.517 17.640 1.00 97.69 87 VAL A O 1
ATOM 670 N N . ARG A 1 88 ? -19.929 -0.961 15.532 1.00 96.25 88 ARG A N 1
ATOM 671 C CA . ARG A 1 88 ? -21.258 -1.431 15.953 1.00 96.25 88 ARG A CA 1
ATOM 672 C C . ARG A 1 88 ? -21.093 -2.636 16.878 1.00 96.25 88 ARG A C 1
ATOM 674 O O . ARG A 1 88 ? -20.263 -3.515 16.636 1.00 96.25 88 ARG A O 1
ATOM 681 N N . CYS A 1 89 ? -21.864 -2.664 17.958 1.00 96.00 89 CYS A N 1
ATOM 682 C CA . CYS A 1 89 ? -21.717 -3.697 18.975 1.00 96.00 89 CYS A CA 1
ATOM 683 C C . CYS A 1 89 ? -21.823 -5.108 18.383 1.00 96.00 89 CYS A C 1
ATOM 685 O O . CYS A 1 89 ? -22.722 -5.415 17.607 1.00 96.00 89 CYS A O 1
ATOM 687 N N . GLY A 1 90 ? -20.870 -5.967 18.749 1.00 95.62 90 GLY A N 1
ATOM 688 C CA . GLY A 1 90 ? -20.780 -7.331 18.233 1.00 95.62 90 GLY A CA 1
ATOM 689 C C . GLY A 1 90 ? -19.798 -7.529 17.077 1.00 95.62 90 GLY A C 1
ATOM 690 O O . GLY A 1 90 ? -19.411 -8.681 16.870 1.00 95.62 90 GLY A O 1
ATOM 691 N N . LEU A 1 91 ? -19.370 -6.454 16.403 1.00 97.00 91 LEU A N 1
ATOM 692 C CA . LEU A 1 91 ? -18.431 -6.490 15.278 1.00 97.00 91 LEU A CA 1
ATOM 693 C C . LEU A 1 91 ? -16.956 -6.498 15.710 1.00 97.00 91 LEU A C 1
ATOM 695 O O . LEU A 1 91 ? -16.598 -6.129 16.835 1.00 97.00 91 LEU A O 1
ATOM 699 N N . LYS A 1 92 ? -16.096 -6.915 14.781 1.00 96.81 92 LYS A N 1
ATOM 700 C CA . LYS A 1 92 ? -14.636 -6.785 14.821 1.00 96.81 92 LYS A CA 1
ATOM 701 C C . LYS A 1 92 ? -14.200 -5.616 13.940 1.00 96.81 92 LYS A C 1
ATOM 703 O O . LYS A 1 92 ? -14.967 -5.130 13.112 1.00 96.81 92 LYS A O 1
ATOM 708 N N . MET A 1 93 ? -12.939 -5.208 14.056 1.00 96.75 93 MET A N 1
ATOM 709 C CA . MET A 1 93 ? -12.375 -4.195 13.155 1.00 96.75 93 MET A CA 1
ATOM 710 C C . MET A 1 93 ? -12.333 -4.648 11.696 1.00 96.75 93 MET A C 1
ATOM 712 O O . MET A 1 93 ? -12.482 -3.824 10.811 1.00 96.75 93 MET A O 1
ATOM 716 N N . ASP A 1 94 ? -12.233 -5.946 11.415 1.00 94.94 94 ASP A N 1
ATOM 717 C CA . ASP A 1 94 ? -12.300 -6.442 10.035 1.00 94.94 94 ASP A CA 1
ATOM 718 C C . ASP A 1 94 ? -13.702 -6.354 9.406 1.00 94.94 94 ASP A C 1
ATOM 720 O O . ASP A 1 94 ? -13.825 -6.380 8.184 1.00 94.94 94 ASP A O 1
ATOM 724 N N . ASP A 1 95 ? -14.757 -6.210 10.215 1.00 96.06 95 ASP A N 1
ATOM 725 C CA . ASP A 1 95 ? -16.146 -6.189 9.739 1.00 96.06 95 ASP A CA 1
ATOM 726 C C . ASP A 1 95 ? -16.627 -4.774 9.364 1.00 96.06 95 ASP A C 1
ATOM 728 O O . ASP A 1 95 ? -17.756 -4.601 8.889 1.00 96.06 95 ASP A O 1
ATOM 732 N N . ILE A 1 96 ? -15.802 -3.746 9.602 1.00 96.38 96 ILE A N 1
ATOM 733 C CA . ILE A 1 96 ? -16.192 -2.341 9.408 1.00 96.38 96 ILE A CA 1
ATOM 734 C C . ILE A 1 96 ? -16.192 -1.917 7.941 1.00 96.38 96 ILE A C 1
ATOM 736 O O . ILE A 1 96 ? -16.786 -0.892 7.609 1.00 96.38 96 ILE A O 1
ATOM 740 N N . VAL A 1 97 ? -15.524 -2.685 7.077 1.00 94.38 97 VAL A N 1
ATOM 741 C CA . VAL A 1 97 ? -15.447 -2.407 5.644 1.00 94.38 97 VAL A CA 1
ATOM 742 C C . VAL A 1 97 ? -16.860 -2.392 5.066 1.00 94.38 97 VAL A C 1
ATOM 744 O O . VAL A 1 97 ? -17.613 -3.359 5.202 1.00 94.38 97 VAL A O 1
ATOM 747 N N . LEU A 1 98 ? -17.225 -1.276 4.435 1.00 92.38 98 LEU A N 1
ATOM 748 C CA . LEU A 1 98 ? -18.529 -1.095 3.813 1.00 92.38 98 LEU A CA 1
ATOM 749 C C . LEU A 1 98 ? -18.462 -1.575 2.355 1.00 92.38 98 LEU A C 1
ATOM 751 O O . LEU A 1 98 ? -17.845 -0.894 1.533 1.00 92.38 98 LEU A O 1
ATOM 755 N N . PRO A 1 99 ? -19.065 -2.724 2.000 1.00 90.56 99 PRO A N 1
ATOM 756 C CA . PRO A 1 99 ? -19.019 -3.220 0.632 1.00 90.56 99 PRO A CA 1
ATOM 757 C C . PRO A 1 99 ? -19.867 -2.352 -0.302 1.00 90.56 99 PRO A C 1
ATOM 759 O O . PRO A 1 99 ? -20.862 -1.749 0.110 1.00 90.56 99 PRO A O 1
ATOM 762 N N . PHE A 1 100 ? -19.530 -2.378 -1.593 1.00 87.00 100 PHE A N 1
ATOM 763 C CA . PHE A 1 100 ? -20.278 -1.667 -2.633 1.00 87.00 100 PHE A CA 1
ATOM 764 C C . PHE A 1 100 ? -21.777 -1.984 -2.623 1.00 87.00 100 PHE A C 1
ATOM 766 O O . PHE A 1 100 ? -22.588 -1.090 -2.830 1.00 87.00 100 PHE A O 1
ATOM 773 N N . SER A 1 101 ? -22.162 -3.234 -2.351 1.00 88.56 101 SER A N 1
ATOM 774 C CA . SER A 1 101 ? -23.573 -3.635 -2.316 1.00 88.56 101 SER A CA 1
ATOM 775 C C . SER A 1 101 ? -24.408 -2.833 -1.317 1.00 88.56 101 SER A C 1
ATOM 777 O O . SER A 1 101 ? -25.605 -2.697 -1.527 1.00 88.56 101 SER A O 1
ATOM 779 N N . GLN A 1 102 ? -23.793 -2.289 -0.262 1.00 90.56 102 GLN A N 1
ATOM 780 C CA . GLN A 1 102 ? -24.458 -1.435 0.725 1.00 90.56 102 GLN A CA 1
ATOM 781 C C . GLN A 1 102 ? -24.269 0.048 0.410 1.00 90.56 102 GLN A C 1
ATOM 783 O O . GLN A 1 102 ? -25.222 0.812 0.508 1.00 90.56 102 GLN A O 1
ATOM 788 N N . TYR A 1 103 ? -23.071 0.457 -0.016 1.00 88.88 103 TYR A N 1
ATOM 789 C CA . TYR A 1 103 ? -22.824 1.852 -0.388 1.00 88.88 103 TYR A CA 1
ATOM 790 C C . TYR A 1 103 ? -23.664 2.285 -1.601 1.00 88.88 103 TYR A C 1
ATOM 792 O O . TYR A 1 103 ? -24.308 3.328 -1.574 1.00 88.88 103 TYR A O 1
ATOM 800 N N . GLY A 1 104 ? -23.728 1.453 -2.644 1.00 85.50 104 GLY A N 1
ATOM 801 C CA . GLY A 1 104 ? -24.480 1.735 -3.868 1.00 85.50 104 GLY A CA 1
ATOM 802 C C . GLY A 1 104 ? -25.995 1.822 -3.660 1.00 85.50 104 GLY A C 1
ATOM 803 O O . GLY A 1 104 ? -26.672 2.507 -4.420 1.00 85.50 104 GLY A O 1
ATOM 804 N N . GLN A 1 105 ? -26.534 1.197 -2.606 1.00 88.88 105 GLN A N 1
ATOM 805 C CA . GLN A 1 105 ? -27.954 1.310 -2.245 1.00 88.88 105 GLN A CA 1
ATOM 806 C C . GLN A 1 105 ? -28.331 2.701 -1.723 1.00 88.88 105 GLN A C 1
ATOM 808 O O . GLN A 1 105 ? -29.506 3.055 -1.760 1.00 88.88 105 GLN A O 1
ATOM 813 N N . LEU A 1 106 ? -27.358 3.503 -1.275 1.00 87.69 106 LEU A N 1
ATOM 814 C CA . LEU A 1 106 ? -27.602 4.876 -0.829 1.00 87.69 106 LEU A CA 1
ATOM 815 C C . LEU A 1 106 ? -27.922 5.838 -1.982 1.00 87.69 106 LEU A C 1
ATOM 817 O O . LEU A 1 106 ? -28.383 6.946 -1.733 1.00 87.69 106 LEU A O 1
ATOM 821 N N . GLY A 1 107 ? -27.639 5.454 -3.233 1.00 84.44 107 GLY A N 1
ATOM 822 C CA . GLY A 1 107 ? -27.771 6.354 -4.382 1.00 84.44 107 GLY A CA 1
ATOM 823 C C . GLY A 1 107 ? -26.767 7.513 -4.371 1.00 84.44 107 GLY A C 1
ATOM 824 O O . GLY A 1 107 ? -26.978 8.516 -5.049 1.00 84.44 107 GLY A O 1
ATOM 825 N N . CYS A 1 108 ? -25.685 7.394 -3.596 1.00 82.69 108 CYS A N 1
ATOM 826 C CA . CYS A 1 108 ? -24.657 8.421 -3.506 1.00 82.69 108 CYS A CA 1
ATOM 827 C C . CYS A 1 108 ? -23.780 8.481 -4.770 1.00 82.69 108 CYS A C 1
ATOM 829 O O . CYS A 1 108 ? -23.574 7.450 -5.419 1.00 82.69 108 CYS A O 1
ATOM 831 N N . PRO A 1 109 ? -23.242 9.666 -5.128 1.00 78.31 109 PRO A N 1
ATOM 832 C CA . PRO A 1 109 ? -22.355 9.810 -6.277 1.00 78.31 109 PRO A CA 1
ATOM 833 C C . PRO A 1 109 ? -21.137 8.891 -6.172 1.00 78.31 109 PRO A C 1
ATOM 835 O O . PRO A 1 109 ? -20.497 8.795 -5.125 1.00 78.31 109 PRO A O 1
ATOM 838 N N . MET A 1 110 ? -20.806 8.225 -7.275 1.00 79.00 110 MET A N 1
ATOM 839 C CA . MET A 1 110 ? -19.657 7.329 -7.353 1.00 79.00 110 MET A CA 1
ATOM 840 C C . MET A 1 110 ? -19.107 7.271 -8.774 1.00 79.00 110 MET A C 1
ATOM 842 O O . MET A 1 110 ? -19.851 7.408 -9.747 1.00 79.00 110 MET A O 1
ATOM 846 N N . THR A 1 111 ? -17.812 7.007 -8.882 1.00 79.06 111 THR A N 1
ATOM 847 C CA . THR A 1 111 ? -17.114 6.790 -10.149 1.00 79.06 111 THR A CA 1
ATOM 848 C C . THR A 1 111 ? -16.499 5.402 -10.151 1.00 79.06 111 THR A C 1
ATOM 850 O O . THR A 1 111 ? -15.928 4.967 -9.152 1.00 79.06 111 THR A O 1
ATOM 853 N N . THR A 1 112 ? -16.624 4.705 -11.281 1.00 81.44 112 THR A N 1
ATOM 854 C CA . THR A 1 112 ? -15.875 3.471 -11.537 1.00 81.44 112 THR A CA 1
ATOM 855 C C . THR A 1 112 ? -14.563 3.843 -12.213 1.00 81.44 112 THR A C 1
ATOM 857 O O . THR A 1 112 ? -14.563 4.414 -13.302 1.00 81.44 112 THR A O 1
ATOM 860 N N . CYS A 1 113 ? -13.463 3.538 -11.542 1.00 77.00 113 CYS A N 1
ATOM 861 C CA . CYS A 1 113 ? -12.104 3.719 -12.006 1.00 77.00 113 CYS A CA 1
ATOM 862 C C . CYS A 1 113 ? -11.599 2.428 -12.628 1.00 77.00 113 CYS A C 1
ATOM 864 O O . CYS A 1 113 ? -11.504 1.401 -11.958 1.00 77.00 113 CYS A O 1
ATOM 866 N N . ASN A 1 114 ? -11.244 2.514 -13.903 1.00 77.19 114 ASN A N 1
ATOM 867 C CA . ASN A 1 114 ? -10.559 1.445 -14.607 1.00 77.19 114 ASN A CA 1
ATOM 868 C C . ASN A 1 114 ? -9.080 1.807 -14.693 1.00 77.19 114 ASN A C 1
ATOM 870 O O . ASN A 1 114 ? -8.747 2.936 -15.064 1.00 77.19 114 ASN A O 1
ATOM 874 N N . THR A 1 115 ? -8.198 0.871 -14.354 1.00 67.62 115 THR A N 1
ATOM 875 C CA . THR A 1 115 ? -6.760 1.082 -14.522 1.00 67.62 115 THR A CA 1
ATOM 876 C C . THR A 1 115 ? -6.429 1.189 -16.009 1.00 67.62 115 THR A C 1
ATOM 878 O O . THR A 1 115 ? -6.893 0.402 -16.835 1.00 67.62 115 THR A O 1
ATOM 881 N N . SER A 1 116 ? -5.637 2.197 -16.371 1.00 56.00 116 SER A N 1
ATOM 882 C CA . SER A 1 116 ? -5.091 2.331 -17.719 1.00 56.00 116 SER A CA 1
ATOM 883 C C . SER A 1 116 ? -3.813 1.500 -17.824 1.00 56.00 116 SER A C 1
ATOM 885 O O . SER A 1 116 ? -2.825 1.820 -17.167 1.00 56.00 116 SER A O 1
ATOM 887 N N . GLY A 1 117 ? -3.808 0.446 -18.637 1.00 61.88 117 GLY A N 1
ATOM 888 C CA . GLY A 1 117 ? -2.634 -0.412 -18.804 1.00 61.88 117 GLY A CA 1
ATOM 889 C C . GLY A 1 117 ? -2.948 -1.728 -19.507 1.00 61.88 117 GLY A C 1
ATOM 890 O O . GLY A 1 117 ? -4.063 -1.933 -19.980 1.00 61.88 117 GLY A O 1
ATOM 891 N N . THR A 1 118 ? -1.954 -2.616 -19.580 1.00 59.72 118 THR A N 1
ATOM 892 C CA . THR A 1 118 ? -2.106 -3.965 -20.153 1.00 59.72 118 THR A CA 1
ATOM 893 C C . THR A 1 118 ? -3.019 -4.856 -19.308 1.00 59.72 118 THR A C 1
ATOM 895 O O . THR A 1 118 ? -3.665 -5.747 -19.845 1.00 59.72 118 THR A O 1
ATOM 898 N N . VAL A 1 119 ? -3.080 -4.610 -17.993 1.00 64.31 119 VAL A N 1
ATOM 899 C CA . VAL A 1 119 ? -3.979 -5.292 -17.055 1.00 64.31 119 VAL A CA 1
ATOM 900 C C . VAL A 1 119 ? -5.025 -4.290 -16.572 1.00 64.31 119 VAL A C 1
ATOM 902 O O . VAL A 1 119 ? -4.691 -3.230 -16.034 1.00 64.31 119 VAL A O 1
ATOM 905 N N . VAL A 1 120 ? -6.298 -4.612 -16.809 1.00 63.16 120 VAL A N 1
ATOM 906 C CA . VAL A 1 120 ? -7.432 -3.752 -16.458 1.00 63.16 120 VAL A CA 1
ATOM 907 C C . VAL A 1 120 ? -8.080 -4.271 -15.181 1.00 63.16 120 VAL A C 1
ATOM 909 O O . VAL A 1 120 ? -8.703 -5.331 -15.175 1.00 63.16 120 VAL A O 1
ATOM 912 N N . HIS A 1 121 ? -7.972 -3.486 -14.115 1.00 69.75 121 HIS A N 1
ATOM 913 C CA . HIS A 1 121 ? -8.692 -3.661 -12.862 1.00 69.75 121 HIS A CA 1
ATOM 914 C C . HIS A 1 121 ? -9.749 -2.565 -12.744 1.00 69.75 121 HIS A C 1
ATOM 916 O O . HIS A 1 121 ? -9.500 -1.410 -13.096 1.00 69.75 121 HIS A O 1
ATOM 922 N N . SER A 1 122 ? -10.928 -2.918 -12.235 1.00 66.19 122 SER A N 1
ATOM 923 C CA . SER A 1 122 ? -12.004 -1.962 -11.965 1.00 66.19 122 SER A CA 1
ATOM 924 C C . SER A 1 122 ? -12.239 -1.856 -10.466 1.00 66.19 122 SER A C 1
ATOM 926 O O . SER A 1 122 ? -12.492 -2.855 -9.796 1.00 66.19 122 SER A O 1
ATOM 928 N N . ALA A 1 123 ? -12.196 -0.632 -9.960 1.00 69.75 123 ALA A N 1
ATOM 929 C CA . ALA A 1 123 ? -12.551 -0.280 -8.593 1.00 69.75 123 ALA A CA 1
ATOM 930 C C . ALA A 1 123 ? -13.422 0.988 -8.613 1.00 69.75 123 ALA A C 1
ATOM 932 O O . ALA A 1 123 ? -13.623 1.609 -9.653 1.00 69.75 123 ALA A O 1
ATOM 933 N N . ARG A 1 124 ? -14.034 1.349 -7.497 1.00 77.50 124 ARG A N 1
ATOM 934 C CA . ARG A 1 124 ? -15.063 2.377 -7.372 1.00 77.50 124 ARG A CA 1
ATOM 935 C C . ARG A 1 124 ? -14.762 3.254 -6.179 1.00 77.50 124 ARG A C 1
ATOM 937 O O . ARG A 1 124 ? -14.407 2.766 -5.112 1.00 77.50 124 ARG A O 1
ATOM 944 N N . THR A 1 125 ? -14.988 4.546 -6.349 1.00 74.19 125 THR A N 1
ATOM 945 C CA . THR A 1 125 ? -14.742 5.557 -5.323 1.00 74.19 125 THR A CA 1
ATOM 946 C C . THR A 1 125 ? -15.854 6.599 -5.314 1.00 74.19 125 THR A C 1
ATOM 948 O O . THR A 1 125 ? -16.530 6.806 -6.322 1.00 74.19 125 THR A O 1
ATOM 951 N N . SER A 1 126 ? -16.056 7.270 -4.183 1.00 72.44 126 SER A N 1
ATOM 952 C CA . SER A 1 126 ? -17.102 8.283 -3.992 1.00 72.44 126 SER A CA 1
ATOM 953 C C . SER A 1 126 ? -16.818 9.635 -4.670 1.00 72.44 126 SER A C 1
ATOM 955 O O . SER A 1 126 ? -17.474 10.621 -4.355 1.00 72.44 126 SER A O 1
ATOM 957 N N . ILE A 1 127 ? -15.801 9.736 -5.530 1.00 67.81 127 ILE A N 1
ATOM 958 C CA . ILE A 1 127 ? -15.481 10.963 -6.282 1.00 67.81 127 ILE A CA 1
ATOM 959 C C . ILE A 1 127 ? -16.405 11.032 -7.500 1.00 67.81 127 ILE A C 1
ATOM 961 O O . ILE A 1 127 ? -16.683 9.998 -8.107 1.00 67.81 127 ILE A O 1
ATOM 965 N N . ASN A 1 128 ? -16.889 12.220 -7.877 1.00 54.81 128 ASN A N 1
ATOM 966 C CA . ASN A 1 128 ? -17.667 12.393 -9.107 1.00 54.81 128 ASN A CA 1
ATOM 967 C C . ASN A 1 128 ? -16.747 12.641 -10.323 1.00 54.81 128 ASN A C 1
ATOM 969 O O . ASN A 1 128 ? -15.696 13.269 -10.217 1.00 54.81 128 ASN A O 1
ATOM 973 N N . ASN A 1 129 ? -17.172 12.156 -11.490 1.00 51.12 129 ASN A N 1
ATOM 974 C CA . ASN A 1 129 ? -16.503 12.349 -12.781 1.00 51.12 129 ASN A CA 1
ATOM 975 C C . ASN A 1 129 ? -16.980 13.629 -13.516 1.00 51.12 129 ASN A C 1
ATOM 977 O O . ASN A 1 129 ? -16.792 13.791 -14.720 1.00 51.12 129 ASN A O 1
ATOM 981 N N . ALA A 1 130 ? -17.668 14.543 -12.830 1.00 46.22 130 ALA A N 1
ATOM 982 C CA . ALA A 1 130 ? -18.266 15.719 -13.450 1.00 46.22 130 ALA A CA 1
ATOM 983 C C . ALA A 1 130 ? -17.250 16.864 -13.515 1.00 46.22 130 ALA A C 1
ATOM 985 O O . ALA A 1 130 ? -17.075 17.638 -12.578 1.00 46.22 130 ALA A O 1
ATOM 986 N N . THR A 1 131 ? -16.577 16.945 -14.664 1.00 46.03 131 THR A N 1
ATOM 987 C CA . THR A 1 131 ? -16.133 18.184 -15.324 1.00 46.03 131 THR A CA 1
ATOM 988 C C . THR A 1 131 ? -16.001 19.408 -14.407 1.00 46.03 131 THR A C 1
ATOM 990 O O . THR A 1 131 ? -16.891 20.253 -14.351 1.00 46.03 131 THR A O 1
ATOM 993 N N . GLY A 1 132 ? -14.869 19.520 -13.713 1.00 47.00 132 GLY A N 1
ATOM 994 C CA . GLY A 1 132 ? -14.313 20.797 -13.257 1.00 47.00 132 GLY A CA 1
ATOM 995 C C . GLY A 1 132 ? -15.112 21.637 -12.253 1.00 47.00 132 GLY A C 1
ATOM 996 O O . GLY A 1 132 ? -14.635 22.725 -11.938 1.00 47.00 132 GLY A O 1
ATOM 997 N N . ASN A 1 133 ? -16.258 21.184 -11.731 1.00 44.16 133 ASN A N 1
ATOM 998 C CA . ASN A 1 133 ? -17.039 21.989 -10.791 1.00 44.16 133 ASN A CA 1
ATOM 999 C C . ASN A 1 133 ? -16.710 21.622 -9.336 1.00 44.16 133 ASN A C 1
ATOM 1001 O O . ASN A 1 133 ? -16.820 20.474 -8.913 1.00 44.16 133 ASN A O 1
ATOM 1005 N N . THR A 1 134 ? -16.247 22.616 -8.584 1.00 46.50 134 THR A N 1
ATOM 1006 C CA . THR A 1 134 ? -15.596 22.514 -7.268 1.00 46.50 134 THR A CA 1
ATOM 1007 C C . THR A 1 134 ? -16.565 22.450 -6.082 1.00 46.50 134 THR A C 1
ATOM 1009 O O . THR A 1 134 ? -16.224 22.912 -4.995 1.00 46.50 134 THR A O 1
ATOM 1012 N N . ASP A 1 135 ? -17.768 21.910 -6.259 1.00 48.25 135 ASP A N 1
ATOM 1013 C CA . ASP A 1 135 ? -18.768 21.934 -5.191 1.00 48.25 135 ASP A CA 1
ATOM 1014 C C . ASP A 1 135 ? -18.644 20.721 -4.254 1.00 48.25 135 ASP A C 1
ATOM 1016 O O . ASP A 1 135 ? -18.673 19.560 -4.673 1.00 48.25 135 ASP A O 1
ATOM 1020 N N . LEU A 1 136 ? -18.593 21.000 -2.944 1.00 50.09 136 LEU A N 1
ATOM 1021 C CA . LEU A 1 136 ? -18.742 20.016 -1.859 1.00 50.09 136 LEU A CA 1
ATOM 1022 C C . LEU A 1 136 ? -20.076 19.234 -1.925 1.00 50.09 136 LEU A C 1
ATOM 1024 O O . LEU A 1 136 ? -20.256 18.271 -1.184 1.00 50.09 136 LEU A O 1
ATOM 1028 N N . SER A 1 137 ? -20.996 19.590 -2.831 1.00 46.59 137 SER A N 1
ATOM 1029 C CA . SER A 1 137 ? -22.245 18.868 -3.133 1.00 46.59 137 SER A CA 1
ATOM 1030 C C . SER A 1 137 ? -22.037 17.495 -3.795 1.00 46.59 137 SER A C 1
ATOM 1032 O O . SER A 1 137 ? -22.991 16.873 -4.257 1.00 46.59 137 SER A O 1
ATOM 1034 N N . THR A 1 138 ? -20.789 17.040 -3.893 1.00 56.31 138 THR A N 1
ATOM 1035 C CA . THR A 1 138 ? -20.363 15.773 -4.498 1.00 56.31 138 THR A CA 1
ATOM 1036 C C . THR A 1 138 ? -20.143 14.656 -3.479 1.00 56.31 138 THR A C 1
ATOM 1038 O O . THR A 1 138 ? -19.958 13.506 -3.874 1.00 56.31 138 THR A O 1
ATOM 1041 N N . MET A 1 139 ? -20.203 14.961 -2.178 1.00 65.75 139 MET A N 1
ATOM 1042 C CA . MET A 1 139 ? -20.125 13.962 -1.115 1.00 65.75 139 MET A CA 1
ATOM 1043 C C . MET A 1 139 ? -21.503 13.380 -0.784 1.00 65.75 139 MET A C 1
ATOM 1045 O O . MET A 1 139 ? -22.524 14.064 -0.826 1.00 65.75 139 MET A O 1
ATOM 1049 N N . CYS A 1 140 ? -21.521 12.096 -0.428 1.00 79.38 140 CYS A N 1
ATOM 1050 C CA . CYS A 1 140 ? -22.708 11.423 0.094 1.00 79.38 140 CYS A CA 1
ATOM 1051 C C . CYS A 1 140 ? -23.202 12.149 1.364 1.00 79.38 140 CYS A C 1
ATOM 1053 O O . CYS A 1 140 ? -22.368 12.421 2.232 1.00 79.38 140 CYS A O 1
ATOM 1055 N N . PRO A 1 141 ? -24.506 12.465 1.499 1.00 86.25 141 PRO A N 1
ATOM 1056 C CA . PRO A 1 141 ? -25.018 13.188 2.660 1.00 86.25 141 PRO A CA 1
ATOM 1057 C C . PRO A 1 141 ? -24.672 12.490 3.979 1.00 86.25 141 PRO A C 1
ATOM 1059 O O . PRO A 1 141 ? -24.814 11.269 4.090 1.00 86.25 141 PRO A O 1
ATOM 1062 N N . ASP A 1 142 ? -24.283 13.272 4.992 1.00 88.31 142 ASP A N 1
ATOM 1063 C CA . ASP A 1 142 ? -23.880 12.759 6.310 1.00 88.31 142 ASP A CA 1
ATOM 1064 C C . ASP A 1 142 ? -24.935 11.794 6.893 1.00 88.31 142 ASP A C 1
ATOM 1066 O O . ASP A 1 142 ? -24.601 10.708 7.362 1.00 88.31 142 ASP A O 1
ATOM 1070 N N . GLU A 1 143 ? -26.222 12.138 6.775 1.00 89.06 143 GLU A N 1
ATOM 1071 C CA . GLU A 1 143 ? -27.352 11.339 7.276 1.00 89.06 143 GLU A CA 1
ATOM 1072 C C . GLU A 1 143 ? -27.454 9.950 6.632 1.00 89.06 143 GLU A C 1
ATOM 1074 O O . GLU A 1 143 ? -27.821 8.983 7.300 1.00 89.06 143 GLU A O 1
ATOM 1079 N N . MET A 1 144 ? -27.125 9.834 5.343 1.00 89.31 144 MET A N 1
ATOM 1080 C CA . MET A 1 144 ? -27.151 8.560 4.622 1.00 89.31 144 MET A CA 1
ATOM 1081 C C . MET A 1 144 ? -25.962 7.683 5.018 1.00 89.31 144 MET A C 1
ATOM 1083 O O . MET A 1 144 ? -26.121 6.487 5.270 1.00 89.31 144 MET A O 1
ATOM 1087 N N . LEU A 1 145 ? -24.771 8.278 5.132 1.00 89.69 145 LEU A N 1
ATOM 1088 C CA . LEU A 1 145 ? -23.568 7.564 5.563 1.00 89.69 145 LEU A CA 1
ATOM 1089 C C . LEU A 1 145 ? -23.706 7.031 6.991 1.00 89.69 145 LEU A C 1
ATOM 1091 O O . LEU A 1 145 ? -23.360 5.882 7.265 1.00 89.69 145 LEU A O 1
ATOM 1095 N N . GLU A 1 146 ? -24.248 7.827 7.907 1.00 90.19 146 GLU A N 1
ATOM 1096 C CA . GLU A 1 146 ? -24.439 7.436 9.307 1.00 90.19 146 GLU A CA 1
ATOM 1097 C C . GLU A 1 146 ? -25.293 6.175 9.486 1.00 90.19 146 GLU A C 1
ATOM 1099 O O . GLU A 1 146 ? -25.048 5.383 10.403 1.00 90.19 146 GLU A O 1
ATOM 1104 N N . GLN A 1 147 ? -26.254 5.946 8.588 1.00 88.19 147 GLN A N 1
ATOM 1105 C CA . GLN A 1 147 ? -27.130 4.774 8.632 1.00 88.19 147 GLN A CA 1
ATOM 1106 C C . GLN A 1 147 ? -26.394 3.473 8.295 1.00 88.19 147 GLN A C 1
ATOM 1108 O O . GLN A 1 147 ? -26.677 2.439 8.899 1.00 88.19 147 GLN A O 1
ATOM 1113 N N . VAL A 1 148 ? -25.437 3.515 7.362 1.00 92.12 148 VAL A N 1
ATOM 1114 C CA . VAL A 1 148 ? -24.745 2.310 6.861 1.00 92.12 148 VAL A CA 1
ATOM 1115 C C . VAL A 1 148 ? -23.338 2.125 7.426 1.00 92.12 148 VAL A C 1
ATOM 1117 O O . VAL A 1 148 ? -22.793 1.021 7.374 1.00 92.12 148 VAL A O 1
ATOM 1120 N N . THR A 1 149 ? -22.734 3.180 7.976 1.00 94.50 149 THR A N 1
ATOM 1121 C CA . THR A 1 149 ? -21.390 3.110 8.560 1.00 94.50 149 THR A CA 1
ATOM 1122 C C . THR A 1 149 ? -21.348 2.180 9.773 1.00 94.50 149 THR A C 1
ATOM 1124 O O . THR A 1 149 ? -22.253 2.110 10.616 1.00 94.50 149 THR A O 1
ATOM 1127 N N . ARG A 1 150 ? -20.244 1.435 9.862 1.00 96.75 150 ARG A N 1
ATOM 1128 C CA . ARG A 1 150 ? -20.026 0.396 10.879 1.00 96.75 150 ARG A CA 1
ATOM 1129 C C . ARG A 1 150 ? -18.979 0.768 11.919 1.00 96.75 150 ARG A C 1
ATOM 1131 O O . ARG A 1 150 ? -18.767 0.000 12.859 1.00 96.75 150 ARG A O 1
ATOM 1138 N N . CYS A 1 151 ? -18.365 1.938 11.772 1.00 97.62 151 CYS A N 1
ATOM 1139 C CA . CYS A 1 151 ? -17.365 2.481 12.678 1.00 97.62 151 CYS A CA 1
ATOM 1140 C C . CYS A 1 151 ? -17.670 3.932 13.057 1.00 97.62 151 CYS A C 1
ATOM 1142 O O . CYS A 1 151 ? -18.297 4.671 12.296 1.00 97.62 151 CYS A O 1
ATOM 1144 N N . ALA A 1 152 ? -17.180 4.336 14.226 1.00 97.00 152 ALA A N 1
ATOM 1145 C CA . ALA A 1 152 ? -17.256 5.697 14.727 1.00 97.00 152 ALA A CA 1
ATOM 1146 C C . ALA A 1 152 ? -15.948 6.115 15.409 1.00 97.00 152 ALA A C 1
ATOM 1148 O O . ALA A 1 152 ? -15.258 5.287 16.008 1.00 97.00 152 ALA A O 1
ATOM 1149 N N . MET A 1 153 ? -15.601 7.398 15.337 1.00 95.69 153 MET A N 1
ATOM 1150 C CA . MET A 1 153 ? -14.379 7.945 15.936 1.00 95.69 153 MET A CA 1
ATOM 1151 C C . MET A 1 153 ? -14.571 9.373 16.450 1.00 95.69 153 MET A C 1
ATOM 1153 O O . MET A 1 153 ? -15.495 10.078 16.051 1.00 95.69 153 MET A O 1
ATOM 1157 N N . ASN A 1 154 ? -13.695 9.805 17.355 1.00 86.94 154 ASN A N 1
ATOM 1158 C CA . ASN A 1 154 ? -13.620 11.183 17.832 1.00 86.94 154 ASN A CA 1
ATOM 1159 C C . ASN A 1 154 ? -12.176 11.709 17.750 1.00 86.94 154 ASN A C 1
ATOM 1161 O O . ASN A 1 154 ? -11.227 10.932 17.672 1.00 86.94 154 ASN A O 1
ATOM 1165 N N . ASN A 1 155 ? -12.007 13.034 17.799 1.00 78.56 155 ASN A N 1
ATOM 1166 C CA . ASN A 1 155 ? -10.704 13.706 17.924 1.00 78.56 155 ASN A CA 1
ATOM 1167 C C . ASN A 1 155 ? -9.714 13.498 16.757 1.00 78.56 155 ASN A C 1
ATOM 1169 O O . ASN A 1 155 ? -8.500 13.424 16.974 1.00 78.56 155 ASN A O 1
ATOM 1173 N N . VAL A 1 156 ? -10.216 13.451 15.522 1.00 86.75 156 VAL A N 1
ATOM 1174 C CA . VAL A 1 156 ? -9.375 13.545 14.319 1.00 86.75 156 VAL A CA 1
ATOM 1175 C C . VAL A 1 156 ? -9.189 15.018 13.969 1.00 86.75 156 VAL A C 1
ATOM 1177 O O . VAL A 1 156 ? -10.168 15.729 13.811 1.00 86.75 156 VAL A O 1
ATOM 1180 N N . ASP A 1 157 ? -7.944 15.477 13.879 1.00 80.19 157 ASP A N 1
ATOM 1181 C CA . ASP A 1 157 ? -7.564 16.871 13.592 1.00 80.19 157 ASP A CA 1
ATOM 1182 C C . ASP A 1 157 ? -7.118 17.090 12.138 1.00 80.19 157 ASP A C 1
ATOM 1184 O O . ASP A 1 157 ? -6.717 18.190 11.765 1.00 80.19 157 ASP A O 1
ATOM 1188 N N . VAL A 1 158 ? -7.160 16.042 11.316 1.00 81.75 158 VAL A N 1
ATOM 1189 C CA . VAL A 1 158 ? -6.723 16.088 9.921 1.00 81.75 158 VAL A CA 1
ATOM 1190 C C . VAL A 1 158 ? -7.948 16.170 9.021 1.00 81.75 158 VAL A C 1
ATOM 1192 O O . VAL A 1 158 ? -8.579 15.150 8.734 1.00 81.75 158 VAL A O 1
ATOM 1195 N N . LEU A 1 159 ? -8.273 17.386 8.580 1.00 83.62 159 LEU A N 1
ATOM 1196 C CA . LEU A 1 159 ? -9.299 17.608 7.566 1.00 83.62 159 LEU A CA 1
ATOM 1197 C C . LEU A 1 159 ? -8.799 17.096 6.208 1.00 83.62 159 LEU A C 1
ATOM 1199 O O . LEU A 1 159 ? -7.663 17.360 5.814 1.00 83.62 159 LEU A O 1
ATOM 1203 N N . SER A 1 160 ? -9.650 16.368 5.498 1.00 78.31 160 SER A N 1
ATOM 1204 C CA . SER A 1 160 ? -9.395 15.849 4.162 1.00 78.31 160 SER A CA 1
ATOM 1205 C C . SER A 1 160 ? -10.564 16.182 3.249 1.00 78.31 160 SER A C 1
ATOM 1207 O O . SER A 1 160 ? -11.708 16.253 3.684 1.00 78.31 160 SER A O 1
ATOM 1209 N N . VAL A 1 161 ? -10.247 16.385 1.975 1.00 73.19 161 VAL A N 1
ATOM 1210 C CA . VAL A 1 161 ? -11.214 16.557 0.879 1.00 73.19 161 VAL A CA 1
ATOM 1211 C C . VAL A 1 161 ? -11.164 15.375 -0.095 1.00 73.19 161 VAL A C 1
ATOM 1213 O O . VAL A 1 161 ? -11.671 15.453 -1.211 1.00 73.19 161 VAL A O 1
ATOM 1216 N N . ALA A 1 162 ? -10.486 14.294 0.298 1.00 74.19 162 ALA A N 1
ATOM 1217 C CA . ALA A 1 162 ? -10.397 13.071 -0.485 1.00 74.19 162 ALA A CA 1
ATOM 1218 C C . ALA A 1 162 ? -11.742 12.321 -0.509 1.00 74.19 162 ALA A C 1
ATOM 1220 O O . ALA A 1 162 ? -12.711 12.699 0.147 1.00 74.19 162 ALA A O 1
ATOM 1221 N N . ALA A 1 163 ? -11.791 11.203 -1.231 1.00 80.69 163 ALA A N 1
ATOM 1222 C CA . ALA A 1 163 ? -12.931 10.298 -1.176 1.00 80.69 163 ALA A CA 1
ATOM 1223 C C . ALA A 1 163 ? -13.233 9.839 0.266 1.00 80.69 163 ALA A C 1
ATOM 1225 O O . ALA A 1 163 ? -12.324 9.608 1.068 1.00 80.69 163 ALA A O 1
ATOM 1226 N N . ILE A 1 164 ? -14.521 9.665 0.573 1.00 84.56 164 ILE A N 1
ATOM 1227 C CA . ILE A 1 164 ? -14.997 9.148 1.865 1.00 84.56 164 ILE A CA 1
ATOM 1228 C C . ILE A 1 164 ? -15.237 7.636 1.833 1.00 84.56 164 ILE A C 1
ATOM 1230 O O . ILE A 1 164 ? -15.270 6.984 2.875 1.00 84.56 164 ILE A O 1
ATOM 1234 N N . TRP A 1 165 ? -15.388 7.076 0.634 1.00 89.62 165 TRP A N 1
ATOM 1235 C CA . TRP A 1 165 ? -15.543 5.649 0.404 1.00 89.62 165 TRP A CA 1
ATOM 1236 C C . TRP A 1 165 ? -14.830 5.248 -0.885 1.00 89.62 165 TRP A C 1
ATOM 1238 O O . TRP A 1 165 ? -14.852 5.974 -1.881 1.00 89.62 165 TRP A O 1
ATOM 1248 N N . SER A 1 166 ? -14.201 4.080 -0.858 1.00 87.44 166 SER A N 1
ATOM 1249 C CA . SER A 1 166 ? -13.633 3.430 -2.030 1.00 87.44 166 SER A CA 1
ATOM 1250 C C . SER A 1 166 ? -13.555 1.944 -1.758 1.00 87.44 166 SER A C 1
ATOM 1252 O O . SER A 1 166 ? -13.097 1.550 -0.681 1.00 87.44 166 SER A O 1
ATOM 1254 N N . ASP A 1 167 ? -13.953 1.132 -2.732 1.00 85.06 167 ASP A N 1
ATOM 1255 C CA . ASP A 1 167 ? -13.439 -0.229 -2.785 1.00 85.06 167 ASP A CA 1
ATOM 1256 C C . ASP A 1 167 ? -11.997 -0.210 -3.323 1.00 85.06 167 ASP A C 1
ATOM 1258 O O . ASP A 1 167 ? -11.473 0.829 -3.741 1.00 85.06 167 ASP A O 1
ATOM 1262 N N . GLU A 1 168 ? -11.320 -1.345 -3.217 1.00 80.88 168 GLU A N 1
ATOM 1263 C CA . GLU A 1 168 ? -9.945 -1.492 -3.678 1.00 80.88 168 GLU A CA 1
ATOM 1264 C C . GLU A 1 168 ? -9.859 -2.540 -4.782 1.00 80.88 168 GLU A C 1
ATOM 1266 O O . GLU A 1 168 ? -10.537 -3.575 -4.747 1.00 80.88 168 GLU A O 1
ATOM 1271 N N . GLY A 1 169 ? -8.967 -2.285 -5.735 1.00 76.69 169 GLY A N 1
ATOM 1272 C CA . GLY A 1 169 ? -8.563 -3.292 -6.705 1.00 76.69 169 GLY A CA 1
ATOM 1273 C C . GLY A 1 169 ? -7.686 -4.376 -6.064 1.00 76.69 169 GLY A C 1
ATOM 1274 O O . GLY A 1 169 ? -7.266 -4.245 -4.905 1.00 76.69 169 GLY A O 1
ATOM 1275 N N . PRO A 1 170 ? -7.385 -5.455 -6.805 1.00 79.12 170 PRO A N 1
ATOM 1276 C CA . PRO A 1 170 ? -6.342 -6.401 -6.433 1.00 79.12 170 PRO A CA 1
ATOM 1277 C C . PRO A 1 170 ? -5.054 -5.654 -6.087 1.00 79.12 170 PRO A C 1
ATOM 1279 O O . PRO A 1 170 ? -4.569 -4.841 -6.868 1.00 79.12 170 PRO A O 1
ATOM 1282 N N . ASN A 1 171 ? -4.522 -5.901 -4.894 1.00 80.56 171 ASN A N 1
ATOM 1283 C CA . ASN A 1 171 ? -3.267 -5.319 -4.441 1.00 80.56 171 ASN A CA 1
ATOM 1284 C C . ASN A 1 171 ? -2.593 -6.241 -3.427 1.00 80.56 171 ASN A C 1
ATOM 1286 O O . ASN A 1 171 ? -3.219 -7.150 -2.879 1.00 80.56 171 ASN A O 1
ATOM 1290 N N . THR A 1 172 ? -1.317 -5.983 -3.178 1.00 84.75 172 THR A N 1
ATOM 1291 C CA . THR A 1 172 ? -0.520 -6.644 -2.136 1.00 84.75 172 THR A CA 1
ATOM 1292 C C . THR A 1 172 ? 0.113 -5.599 -1.218 1.00 84.75 172 THR A C 1
ATOM 1294 O O . THR A 1 172 ? 1.203 -5.804 -0.677 1.00 84.75 172 THR A O 1
ATOM 1297 N N . ASP A 1 173 ? -0.514 -4.427 -1.128 1.00 84.50 173 ASP A N 1
ATOM 1298 C CA . ASP A 1 173 ? 0.026 -3.295 -0.394 1.00 84.50 173 ASP A CA 1
ATOM 1299 C C . ASP A 1 173 ? -0.064 -3.557 1.104 1.00 84.50 173 ASP A C 1
ATOM 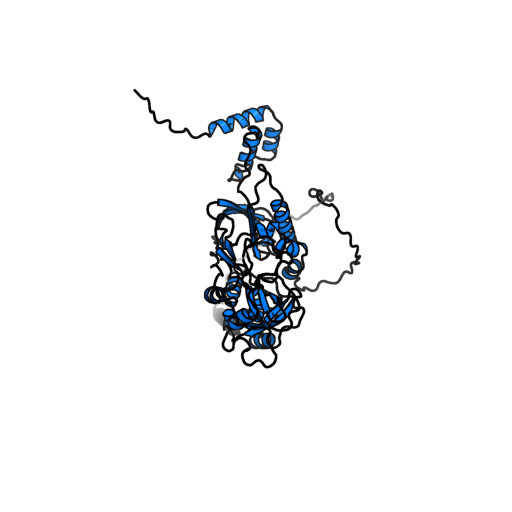1301 O O . ASP A 1 173 ? -1.028 -4.145 1.603 1.00 84.50 173 ASP A O 1
ATOM 1305 N N . ILE A 1 174 ? 0.931 -3.077 1.851 1.00 86.94 174 ILE A N 1
ATOM 1306 C CA . ILE A 1 174 ? 0.848 -3.114 3.307 1.00 86.94 174 ILE A CA 1
ATOM 1307 C C . ILE A 1 174 ? -0.244 -2.144 3.756 1.00 86.94 174 ILE A C 1
ATOM 1309 O O . ILE A 1 174 ? -0.117 -0.948 3.477 1.00 86.94 174 ILE A O 1
ATOM 1313 N N . PRO A 1 175 ? -1.269 -2.597 4.505 1.00 90.75 175 PRO A N 1
ATOM 1314 C CA . PRO A 1 175 ? -2.292 -1.695 5.007 1.00 90.75 175 PRO A CA 1
ATOM 1315 C C . PRO A 1 175 ? -1.703 -0.670 5.987 1.00 90.75 175 PRO A C 1
ATOM 1317 O O . PRO A 1 175 ? -1.032 -1.006 6.968 1.00 90.75 175 PRO A O 1
ATOM 1320 N N . GLN A 1 176 ? -1.987 0.604 5.744 1.00 88.38 176 GLN A N 1
ATOM 1321 C CA . GLN A 1 176 ? -1.601 1.731 6.585 1.00 88.38 176 GLN A CA 1
ATOM 1322 C C . GLN A 1 176 ? -2.852 2.524 6.988 1.00 88.38 176 GLN A C 1
ATOM 1324 O O . GLN A 1 176 ? -3.193 3.501 6.331 1.00 88.38 176 GLN A O 1
ATOM 1329 N N . PRO A 1 177 ? -3.568 2.108 8.050 1.00 93.00 177 PRO A N 1
ATOM 1330 C CA . PRO A 1 177 ? -4.842 2.716 8.413 1.00 93.00 177 PRO A CA 1
ATOM 1331 C C . PRO A 1 177 ? -4.649 4.119 9.010 1.00 93.00 177 PRO A C 1
ATOM 1333 O O . PRO A 1 177 ? -4.215 4.265 10.160 1.00 93.00 177 PRO A O 1
ATOM 1336 N N . TYR A 1 178 ? -5.014 5.141 8.235 1.00 91.88 178 TYR A N 1
ATOM 1337 C CA . TYR A 1 178 ? -4.992 6.548 8.623 1.00 91.88 178 TYR A CA 1
ATOM 1338 C C . TYR A 1 178 ? -6.401 7.133 8.746 1.00 91.88 178 TYR A C 1
ATOM 1340 O O . TYR A 1 178 ? -7.221 6.980 7.844 1.00 91.88 178 TYR A O 1
ATOM 1348 N N . ALA A 1 179 ? -6.676 7.822 9.852 1.00 93.81 179 ALA A N 1
ATOM 1349 C CA . ALA A 1 179 ? -7.934 8.519 10.089 1.00 93.81 179 ALA A CA 1
ATOM 1350 C C . ALA A 1 179 ? -7.918 9.941 9.522 1.00 93.81 179 ALA A C 1
ATOM 1352 O O . ALA A 1 179 ? -6.990 10.713 9.774 1.00 93.81 179 ALA A O 1
ATOM 1353 N N . TYR A 1 180 ? -9.009 10.293 8.845 1.00 91.00 180 TYR A N 1
ATOM 1354 C CA . TYR A 1 180 ? -9.272 11.625 8.311 1.00 91.00 180 TYR A CA 1
ATOM 1355 C C . TYR A 1 180 ? -10.686 12.079 8.656 1.00 91.00 180 TYR A C 1
ATOM 1357 O O . TYR A 1 180 ? -11.617 11.271 8.706 1.00 91.00 180 TYR A O 1
ATOM 1365 N N . GLN A 1 181 ? -10.839 13.381 8.865 1.00 90.31 181 GLN A N 1
ATOM 1366 C CA . GLN A 1 181 ? -12.123 14.044 9.034 1.00 90.31 181 GLN A CA 1
ATOM 1367 C C . GLN A 1 181 ? -12.538 14.697 7.714 1.00 90.31 181 GLN A C 1
ATOM 1369 O O . GLN A 1 181 ? -11.705 15.318 7.063 1.00 90.31 181 GLN A O 1
ATOM 1374 N N . HIS A 1 182 ? -13.815 14.593 7.345 1.00 85.38 182 HIS A N 1
ATOM 1375 C CA . HIS A 1 182 ? -14.369 15.259 6.158 1.00 85.38 182 HIS A CA 1
ATOM 1376 C C . HIS A 1 182 ? -15.376 16.339 6.548 1.00 85.38 182 HIS A C 1
ATOM 1378 O O . HIS A 1 182 ? -15.289 17.474 6.089 1.00 85.38 182 HIS A O 1
ATOM 1384 N N . THR A 1 183 ? -16.286 16.012 7.469 1.00 87.44 183 THR A N 1
ATOM 1385 C CA . THR A 1 183 ? -17.211 16.969 8.089 1.00 87.44 183 THR A CA 1
ATOM 1386 C C . THR A 1 183 ? -17.143 16.847 9.617 1.00 87.44 183 THR A C 1
ATOM 1388 O O . THR A 1 183 ? -16.489 15.950 10.158 1.00 87.44 183 THR A O 1
ATOM 1391 N N . PRO A 1 184 ? -17.818 17.719 10.386 1.00 89.19 184 PRO A N 1
ATOM 1392 C CA . PRO A 1 184 ? -17.975 17.523 11.827 1.00 89.19 184 PRO A CA 1
ATOM 1393 C C . PRO A 1 184 ? -18.645 16.195 12.224 1.00 89.19 184 PRO A C 1
ATOM 1395 O O . PRO A 1 184 ? -18.538 15.803 13.388 1.00 89.19 184 PRO A O 1
ATOM 1398 N N . ARG A 1 185 ? -19.336 15.520 11.291 1.00 90.06 185 ARG A N 1
ATOM 1399 C CA . ARG A 1 185 ? -20.076 14.270 11.519 1.00 90.06 185 ARG A CA 1
ATOM 1400 C C . ARG A 1 185 ? -19.470 13.060 10.812 1.00 90.06 185 ARG A C 1
ATOM 1402 O O . ARG A 1 185 ? -19.661 11.941 11.283 1.00 90.06 185 ARG A O 1
ATOM 1409 N N . THR A 1 186 ? -18.725 13.261 9.726 1.00 90.50 186 THR A N 1
ATOM 1410 C CA . THR A 1 186 ? -18.200 12.167 8.907 1.00 90.50 186 THR A CA 1
ATOM 1411 C C . THR A 1 186 ? -16.680 12.107 8.855 1.00 90.50 186 THR A C 1
ATOM 1413 O O . THR A 1 186 ? -15.958 13.106 8.799 1.00 90.50 186 THR A O 1
ATOM 1416 N N . PHE A 1 187 ? -16.194 10.870 8.881 1.00 93.62 187 PHE A N 1
ATOM 1417 C CA . PHE A 1 187 ? -14.791 10.505 8.973 1.00 93.62 187 PHE A CA 1
ATOM 1418 C C . PHE A 1 187 ? -14.502 9.350 8.017 1.00 93.62 187 PHE A C 1
ATOM 1420 O O . PHE A 1 187 ? -15.407 8.684 7.515 1.00 93.62 187 PHE A O 1
ATOM 1427 N N . SER A 1 188 ? -13.226 9.070 7.787 1.00 93.00 188 SER A N 1
ATOM 1428 C CA . SER A 1 188 ? -12.816 7.889 7.032 1.00 93.00 188 SER A CA 1
ATOM 1429 C C . SER A 1 188 ? -11.512 7.313 7.560 1.00 93.00 188 SER A C 1
ATOM 1431 O O . SER A 1 188 ? -10.684 8.044 8.106 1.00 93.00 188 SER A O 1
ATOM 1433 N N . ILE A 1 189 ? -11.328 6.010 7.367 1.00 95.25 189 ILE A N 1
ATOM 1434 C CA . ILE A 1 189 ? -10.048 5.328 7.524 1.00 95.25 189 ILE A CA 1
ATOM 1435 C C . ILE A 1 189 ? -9.557 4.953 6.130 1.00 95.25 189 ILE A C 1
ATOM 1437 O O . ILE A 1 189 ? -10.198 4.154 5.449 1.00 95.25 189 ILE A O 1
ATOM 1441 N N . GLN A 1 190 ? -8.425 5.505 5.711 1.00 90.81 190 GLN A N 1
ATOM 1442 C CA . GLN A 1 190 ? -7.781 5.149 4.447 1.00 90.81 190 GLN A CA 1
ATOM 1443 C C . GLN A 1 190 ? -6.650 4.161 4.710 1.00 90.81 190 GLN A C 1
ATOM 1445 O O . GLN A 1 190 ? -5.910 4.332 5.674 1.00 90.81 190 GLN A O 1
ATOM 1450 N N . MET A 1 191 ? -6.511 3.132 3.871 1.00 90.06 191 MET A N 1
ATOM 1451 C CA . MET A 1 191 ? -5.442 2.129 4.014 1.00 90.06 191 MET A CA 1
ATOM 1452 C C . MET A 1 191 ? -4.092 2.574 3.451 1.00 90.06 191 MET A C 1
ATOM 1454 O O . MET A 1 191 ? -3.123 1.831 3.554 1.00 90.06 191 MET A O 1
ATOM 1458 N N . GLN A 1 192 ? -4.019 3.764 2.870 1.00 83.25 192 GLN A N 1
ATOM 1459 C CA . GLN A 1 192 ? -2.783 4.439 2.498 1.00 83.25 192 GLN A CA 1
ATOM 1460 C C . GLN A 1 192 ? -2.905 5.911 2.886 1.00 83.25 192 GLN A C 1
ATOM 1462 O O . GLN A 1 192 ? -4.006 6.408 3.137 1.00 83.25 192 GLN A O 1
ATOM 1467 N N . ARG A 1 193 ? -1.774 6.613 2.953 1.00 77.75 193 ARG A N 1
ATOM 1468 C CA . ARG A 1 193 ? -1.769 8.048 3.245 1.00 77.75 193 ARG A CA 1
ATOM 1469 C C . ARG A 1 193 ? -2.509 8.804 2.136 1.00 77.75 193 ARG A C 1
ATOM 1471 O O . ARG A 1 193 ? -2.187 8.639 0.963 1.00 77.75 193 ARG A O 1
ATOM 1478 N N . ALA A 1 194 ? -3.468 9.646 2.517 1.00 64.38 194 ALA A N 1
ATOM 1479 C CA . ALA A 1 194 ? -4.153 10.526 1.578 1.00 64.38 194 ALA A CA 1
ATOM 1480 C C . ALA A 1 194 ? -3.150 11.529 0.984 1.00 64.38 194 ALA A C 1
ATOM 1482 O O . ALA A 1 194 ? -2.450 12.222 1.732 1.00 64.38 194 ALA A O 1
ATOM 1483 N N . GLU A 1 195 ? -3.085 11.629 -0.343 1.00 60.91 195 GLU A N 1
ATOM 1484 C CA . GLU A 1 195 ? -2.302 12.667 -1.014 1.00 60.91 195 GLU A CA 1
ATOM 1485 C C . GLU A 1 195 ? -2.911 14.050 -0.739 1.00 60.91 195 GLU A C 1
ATOM 1487 O O . GLU A 1 195 ? -4.120 14.250 -0.876 1.00 60.91 195 GLU A O 1
ATOM 1492 N N . ALA A 1 196 ? -2.073 15.039 -0.415 1.00 41.66 196 ALA A N 1
ATOM 1493 C CA . ALA A 1 196 ? -2.507 16.433 -0.276 1.00 41.66 196 ALA A CA 1
ATOM 1494 C C . ALA A 1 196 ? -3.047 17.019 -1.603 1.00 41.66 196 ALA A C 1
ATOM 1496 O O . ALA A 1 196 ? -3.820 17.973 -1.598 1.00 41.66 196 ALA A O 1
ATOM 1497 N N . THR A 1 197 ? -2.664 16.421 -2.735 1.00 39.16 197 THR A N 1
ATOM 1498 C CA . THR A 1 197 ? -3.045 16.785 -4.108 1.00 39.16 197 THR A CA 1
ATOM 1499 C C . THR A 1 197 ? -4.197 15.958 -4.680 1.00 39.16 197 THR A C 1
ATOM 1501 O O . THR A 1 197 ? -4.552 16.163 -5.837 1.00 39.16 197 THR A O 1
ATOM 1504 N N . ALA A 1 198 ? -4.852 15.089 -3.891 1.00 45.88 198 ALA A N 1
ATOM 1505 C CA . ALA A 1 198 ? -6.051 14.341 -4.316 1.00 45.88 198 ALA A CA 1
ATOM 1506 C C . ALA A 1 198 ? -7.258 15.245 -4.665 1.00 45.88 198 ALA A C 1
ATOM 1508 O O . ALA A 1 198 ? -8.325 14.779 -5.063 1.00 45.88 198 ALA A O 1
ATOM 1509 N N . VAL A 1 199 ? -7.076 16.561 -4.566 1.00 44.53 199 VAL A N 1
ATOM 1510 C CA . VAL A 1 199 ? -7.907 17.581 -5.190 1.00 44.53 199 VAL A CA 1
ATOM 1511 C C . VAL A 1 199 ? -7.746 17.477 -6.718 1.00 44.53 199 VAL A C 1
ATOM 1513 O O . VAL A 1 199 ? -6.840 18.084 -7.276 1.00 44.53 199 VAL A O 1
ATOM 1516 N N . ARG A 1 200 ? -8.658 16.757 -7.396 1.00 49.53 200 ARG A N 1
ATOM 1517 C CA . ARG A 1 200 ? -8.982 16.824 -8.855 1.00 49.53 200 ARG A CA 1
ATOM 1518 C C . ARG A 1 200 ? -8.540 15.694 -9.798 1.00 49.53 200 ARG A C 1
ATOM 1520 O O . ARG A 1 200 ? -8.918 15.773 -10.967 1.00 49.53 200 ARG A O 1
ATOM 1527 N N . LYS A 1 201 ? -7.833 14.634 -9.387 1.00 51.12 201 LYS A N 1
ATOM 1528 C CA . LYS A 1 201 ? -7.674 13.470 -10.292 1.00 51.12 201 LYS A CA 1
ATOM 1529 C C . LYS A 1 201 ? -8.920 12.577 -10.223 1.00 51.12 201 LYS A C 1
ATOM 1531 O O . LYS A 1 201 ? -9.211 11.984 -9.192 1.00 51.12 201 LYS A O 1
ATOM 1536 N N . LEU A 1 202 ? -9.634 12.510 -11.351 1.00 63.91 202 LEU A N 1
ATOM 1537 C CA . LEU A 1 202 ? -10.903 11.800 -11.572 1.00 63.91 202 LEU A CA 1
ATOM 1538 C C . LEU A 1 202 ? -10.856 10.301 -11.225 1.00 63.91 202 LEU A C 1
ATOM 1540 O O . LEU A 1 202 ? -11.894 9.750 -10.891 1.00 63.91 202 LEU A O 1
ATOM 1544 N N . CYS A 1 203 ? -9.676 9.674 -11.258 1.00 66.94 203 CYS A N 1
ATOM 1545 C CA . CYS A 1 203 ? -9.394 8.320 -10.776 1.00 66.94 203 CYS A CA 1
ATOM 1546 C C . CYS A 1 203 ? -7.871 8.145 -10.632 1.00 66.94 203 CYS A C 1
ATOM 1548 O O . CYS A 1 203 ? -7.165 8.382 -11.615 1.00 66.94 203 CYS A O 1
ATOM 1550 N N . PRO A 1 204 ? -7.324 7.743 -9.468 1.00 66.75 204 PRO A N 1
ATOM 1551 C CA . PRO A 1 204 ? -5.931 7.314 -9.397 1.00 66.75 204 PRO A CA 1
ATOM 1552 C C . PRO A 1 204 ? -5.765 5.953 -10.100 1.00 66.75 204 PRO A C 1
ATOM 1554 O O . PRO A 1 204 ? -6.713 5.165 -10.137 1.00 66.75 204 PRO A O 1
ATOM 1557 N N . PRO A 1 205 ? -4.567 5.634 -10.617 1.00 62.66 205 PRO A N 1
ATOM 1558 C CA . PRO A 1 205 ? -4.294 4.338 -11.245 1.00 62.66 205 PRO A CA 1
ATOM 1559 C C . PRO A 1 205 ? -4.344 3.173 -10.248 1.00 62.66 205 PRO A C 1
ATOM 1561 O O . PRO A 1 205 ? -4.475 2.028 -10.659 1.00 62.66 205 PRO A O 1
ATOM 1564 N N . HIS A 1 206 ? -4.279 3.451 -8.942 1.00 70.44 206 HIS A N 1
ATOM 1565 C CA . HIS A 1 206 ? -4.461 2.464 -7.884 1.00 70.44 206 HIS A CA 1
ATOM 1566 C C . HIS A 1 206 ? -5.411 3.007 -6.813 1.00 70.44 206 HIS A C 1
ATOM 1568 O O . HIS A 1 206 ? -5.073 3.954 -6.098 1.00 70.44 206 HIS A O 1
ATOM 1574 N N . LEU A 1 207 ? -6.604 2.415 -6.697 1.00 77.69 207 LEU A N 1
ATOM 1575 C CA . LEU A 1 207 ? -7.548 2.750 -5.632 1.00 77.69 207 LEU A CA 1
ATOM 1576 C C . LEU A 1 207 ? -7.207 1.987 -4.354 1.00 77.69 207 LEU A C 1
ATOM 1578 O O . LEU A 1 207 ? -7.084 0.763 -4.349 1.00 77.69 207 LEU A O 1
ATOM 1582 N N . ASN A 1 208 ? -7.096 2.736 -3.262 1.00 82.00 208 ASN A N 1
ATOM 1583 C CA . ASN A 1 208 ? -6.882 2.193 -1.929 1.00 82.00 208 ASN A CA 1
ATOM 1584 C C . ASN A 1 208 ? -8.223 2.065 -1.210 1.00 82.00 208 ASN A C 1
ATOM 1586 O O . ASN A 1 208 ? -9.114 2.890 -1.407 1.00 82.00 208 ASN A O 1
ATOM 1590 N N . LEU A 1 209 ? -8.346 1.077 -0.325 1.00 88.81 209 LEU A N 1
ATOM 1591 C CA . LEU A 1 209 ? -9.551 0.910 0.480 1.00 88.81 209 LEU A CA 1
ATOM 1592 C C . LEU A 1 209 ? -9.778 2.130 1.383 1.00 88.81 209 LEU A C 1
ATOM 1594 O O . LEU A 1 209 ? -8.886 2.527 2.144 1.00 88.81 209 LEU A O 1
ATOM 1598 N N . ILE A 1 210 ? -10.996 2.675 1.339 1.00 91.62 210 ILE A N 1
ATOM 1599 C CA . ILE A 1 210 ? -11.433 3.769 2.210 1.00 91.62 210 ILE A CA 1
ATOM 1600 C C . ILE A 1 210 ? -12.713 3.354 2.927 1.00 91.62 210 ILE A C 1
ATOM 1602 O O . ILE A 1 210 ? -13.750 3.114 2.308 1.00 91.62 210 ILE A O 1
ATOM 1606 N N . VAL A 1 211 ? -12.630 3.292 4.253 1.00 95.06 211 VAL A N 1
ATOM 1607 C CA . VAL A 1 211 ? -13.730 2.907 5.134 1.00 95.06 211 VAL A CA 1
ATOM 1608 C C . VAL A 1 211 ? -14.385 4.165 5.711 1.00 95.06 211 VAL A C 1
ATOM 1610 O O . VAL A 1 211 ? -13.736 4.859 6.495 1.00 95.06 211 VAL A O 1
ATOM 1613 N N . PRO A 1 212 ? -15.659 4.457 5.401 1.00 94.56 212 PRO A N 1
ATOM 1614 C CA . PRO A 1 212 ? -16.374 5.572 6.006 1.00 94.56 212 PRO A CA 1
ATOM 1615 C C . PRO A 1 212 ? -16.737 5.257 7.462 1.00 94.56 212 PRO A C 1
ATOM 1617 O O . PRO A 1 212 ? -17.208 4.161 7.778 1.00 94.56 212 PRO A O 1
ATOM 1620 N N . CYS A 1 213 ? -16.584 6.247 8.337 1.00 95.94 213 CYS A N 1
ATOM 1621 C CA . CYS A 1 213 ? -17.001 6.208 9.736 1.00 95.94 213 CYS A CA 1
ATOM 1622 C C . CYS A 1 213 ? -17.778 7.481 10.103 1.00 95.94 213 CYS A C 1
ATOM 1624 O O . CYS A 1 213 ? -17.688 8.504 9.425 1.00 95.94 213 CYS A O 1
ATOM 1626 N N . THR A 1 214 ? -18.502 7.442 11.217 1.00 95.44 214 THR A N 1
ATOM 1627 C CA . THR A 1 214 ? -19.200 8.612 11.773 1.00 95.44 214 THR A CA 1
ATOM 1628 C C . THR A 1 214 ? -18.521 9.148 13.039 1.00 95.44 214 THR A C 1
ATOM 1630 O O . THR A 1 214 ? -17.539 8.590 13.538 1.00 95.44 214 THR A O 1
ATOM 1633 N N . LYS A 1 215 ? -19.029 10.258 13.564 1.00 94.50 215 LYS A N 1
ATOM 1634 C CA . LYS A 1 215 ? -18.656 10.803 14.859 1.00 94.50 215 LYS A CA 1
ATOM 1635 C C . LYS A 1 215 ? -19.081 9.855 15.976 1.00 94.50 215 LYS A C 1
ATOM 1637 O O . LYS A 1 215 ? -20.225 9.417 16.056 1.00 94.50 215 LYS A O 1
ATOM 1642 N N . TYR A 1 216 ? -18.157 9.578 16.884 1.00 95.62 216 TYR A N 1
ATOM 1643 C CA . TYR A 1 216 ? -18.482 8.956 18.159 1.00 95.62 216 TYR A CA 1
ATOM 1644 C C . TYR A 1 216 ? -18.926 10.023 19.163 1.00 95.62 216 TYR A C 1
ATOM 1646 O O . TYR A 1 216 ? -18.184 10.970 19.441 1.00 95.62 216 TYR A O 1
ATOM 1654 N N . GLU A 1 217 ? -20.115 9.839 19.729 1.00 91.38 217 GLU A N 1
ATOM 1655 C CA . GLU A 1 217 ? -20.636 10.651 20.827 1.00 91.38 217 GLU A CA 1
ATOM 1656 C C . GLU A 1 217 ? -20.445 9.926 22.159 1.00 91.38 217 GLU A C 1
ATOM 1658 O O . GLU A 1 217 ? -20.652 8.715 22.277 1.00 91.38 217 GLU A O 1
ATOM 1663 N N . GLU A 1 218 ? -20.013 10.666 23.176 1.00 88.81 218 GLU A N 1
ATOM 1664 C CA . GLU A 1 218 ? -19.766 10.097 24.494 1.00 88.81 218 GLU A CA 1
ATOM 1665 C C . GLU A 1 218 ? -21.078 9.603 25.122 1.00 88.81 218 GLU A C 1
ATOM 1667 O O . GLU A 1 218 ? -22.072 10.321 25.163 1.00 88.81 218 GLU A O 1
ATOM 1672 N N . GLY A 1 219 ? -21.090 8.350 25.586 1.00 86.56 219 GLY A N 1
ATOM 1673 C CA . GLY A 1 219 ? -22.287 7.706 26.138 1.00 86.56 219 GLY A CA 1
ATOM 1674 C C . GLY A 1 219 ? -23.200 7.034 25.103 1.00 86.56 219 GLY A C 1
ATOM 1675 O O . GLY A 1 219 ? -24.202 6.433 25.490 1.00 86.56 219 GLY A O 1
ATOM 1676 N N . ALA A 1 220 ? -22.864 7.071 23.809 1.00 90.19 220 ALA A N 1
ATOM 1677 C CA . ALA A 1 220 ? -23.649 6.398 22.780 1.00 90.19 220 ALA A CA 1
ATOM 1678 C C . ALA A 1 220 ? -23.617 4.864 22.940 1.00 90.19 220 ALA A C 1
ATOM 1680 O O . ALA A 1 220 ? -22.571 4.227 22.822 1.00 90.19 220 ALA A O 1
ATOM 1681 N N . THR A 1 221 ? -24.784 4.249 23.149 1.00 92.50 221 THR A N 1
ATOM 1682 C CA . THR A 1 221 ? -24.930 2.800 23.404 1.00 92.50 221 THR A CA 1
ATOM 1683 C C . THR A 1 221 ? -24.819 1.931 22.151 1.00 92.50 221 THR A C 1
ATOM 1685 O O . THR A 1 221 ? -24.633 0.720 22.250 1.00 92.50 221 THR A O 1
ATOM 1688 N N . ALA A 1 222 ? -24.916 2.532 20.962 1.00 92.69 222 ALA A N 1
ATOM 1689 C CA . ALA A 1 222 ? -24.837 1.823 19.685 1.00 92.69 222 ALA A CA 1
ATOM 1690 C C . ALA A 1 222 ? -23.402 1.419 19.287 1.00 92.69 222 ALA A C 1
ATOM 1692 O O . ALA A 1 222 ? -23.216 0.655 18.333 1.00 92.69 222 ALA A O 1
ATOM 1693 N N . TRP A 1 223 ? -22.399 1.940 19.997 1.00 96.00 223 TRP A N 1
ATOM 1694 C CA . TRP A 1 223 ? -20.984 1.816 19.670 1.00 96.00 223 TRP A CA 1
ATOM 1695 C C . TRP A 1 223 ? -20.232 1.096 20.787 1.00 96.00 223 TRP A C 1
ATOM 1697 O O . TRP A 1 223 ? -20.330 1.445 21.959 1.00 96.00 223 TRP A O 1
ATOM 1707 N N . CYS A 1 224 ? -19.440 0.098 20.411 1.00 96.38 224 CYS A N 1
ATOM 1708 C CA . CYS A 1 224 ? -18.659 -0.721 21.325 1.00 96.38 224 CYS A CA 1
ATOM 1709 C C . CYS A 1 224 ? -17.185 -0.754 20.908 1.00 96.38 224 CYS A C 1
ATOM 1711 O O . CYS A 1 224 ? -16.817 -0.437 19.773 1.00 96.38 224 CYS A O 1
ATOM 1713 N N . ARG A 1 225 ? -16.322 -1.192 21.829 1.00 94.81 225 ARG A N 1
ATOM 1714 C CA . ARG A 1 225 ? -14.967 -1.626 21.467 1.00 94.81 225 ARG A CA 1
ATOM 1715 C C . ARG A 1 225 ? -15.055 -2.888 20.598 1.00 94.81 225 ARG A C 1
ATOM 1717 O O . ARG A 1 225 ? -15.950 -3.708 20.827 1.00 94.81 225 ARG A O 1
ATOM 1724 N N . PRO A 1 226 ? -14.170 -3.040 19.602 1.00 96.69 226 PRO A N 1
ATOM 1725 C CA . PRO A 1 226 ? -14.222 -4.184 18.707 1.00 96.69 226 PRO A CA 1
ATOM 1726 C C . PRO A 1 226 ? -13.940 -5.490 19.442 1.00 96.69 226 PRO A C 1
ATOM 1728 O O . PRO A 1 226 ? -13.161 -5.539 20.396 1.00 96.69 226 PRO A O 1
ATOM 1731 N N . LYS A 1 227 ? -14.566 -6.570 18.972 1.00 95.38 227 LYS A N 1
ATOM 1732 C CA . LYS A 1 227 ? -14.181 -7.922 19.380 1.00 95.38 227 LYS A CA 1
ATOM 1733 C C . LYS A 1 227 ? -12.820 -8.279 18.785 1.00 95.38 227 LYS A C 1
ATOM 1735 O O . LYS A 1 227 ? -12.520 -7.897 17.656 1.00 95.38 227 LYS A O 1
ATOM 1740 N N . ALA A 1 228 ? -12.053 -9.087 19.511 1.00 89.94 228 ALA A N 1
ATOM 1741 C CA . ALA A 1 228 ? -10.796 -9.634 19.013 1.00 89.94 228 ALA A CA 1
ATOM 1742 C C . ALA A 1 228 ? -11.024 -10.485 17.750 1.00 89.94 228 ALA A C 1
ATOM 1744 O O . ALA A 1 228 ? -11.959 -11.296 17.689 1.00 89.94 228 ALA A O 1
ATOM 1745 N N . SER A 1 229 ? -10.153 -10.345 16.748 1.00 87.56 229 SER A N 1
ATOM 1746 C CA . SER A 1 229 ? -10.181 -11.207 15.558 1.00 87.56 229 SER A CA 1
ATOM 1747 C C . SER A 1 229 ? -9.843 -12.663 15.880 1.00 87.56 229 SER A C 1
ATOM 1749 O O . SER A 1 229 ? -10.331 -13.561 15.191 1.00 87.56 229 SER A O 1
ATOM 1751 N N . GLY A 1 230 ? -9.027 -12.889 16.918 1.00 86.56 230 GLY A N 1
ATOM 1752 C CA . GLY A 1 230 ? -8.432 -14.176 17.290 1.00 86.56 230 GLY A CA 1
ATOM 1753 C C . GLY A 1 230 ? -7.127 -14.500 16.547 1.00 86.56 230 GLY A C 1
ATOM 1754 O O . GLY A 1 230 ? -6.419 -15.429 16.935 1.00 86.56 230 GLY A O 1
ATOM 1755 N N . ARG A 1 231 ? -6.762 -13.732 15.506 1.00 88.62 231 ARG A N 1
ATOM 1756 C CA . ARG A 1 231 ? -5.507 -13.931 14.754 1.00 88.62 231 ARG A CA 1
ATOM 1757 C C . ARG A 1 231 ? -4.293 -13.411 15.520 1.00 88.62 231 ARG A C 1
ATOM 1759 O O . ARG A 1 231 ? -3.258 -14.071 15.542 1.00 88.62 231 ARG A O 1
ATOM 1766 N N . VAL A 1 232 ? -4.446 -12.263 16.180 1.00 89.88 232 VAL A N 1
ATOM 1767 C CA . VAL A 1 232 ? -3.394 -11.641 16.996 1.00 89.88 232 VAL A CA 1
ATOM 1768 C C . VAL A 1 232 ? -2.942 -12.571 18.122 1.00 89.88 232 VAL A C 1
ATOM 1770 O O . VAL A 1 232 ? -1.747 -12.795 18.286 1.00 89.88 232 VAL A O 1
ATOM 1773 N N . ASP A 1 233 ? -3.881 -13.174 18.856 1.00 88.31 233 ASP A N 1
ATOM 1774 C CA . ASP A 1 233 ? -3.567 -14.103 19.950 1.00 88.31 233 ASP A CA 1
ATOM 1775 C C . ASP A 1 233 ? -2.755 -15.316 19.479 1.00 88.31 233 ASP A C 1
ATOM 1777 O O . ASP A 1 233 ? -1.799 -15.730 20.141 1.00 88.31 233 ASP A O 1
ATOM 1781 N N . LYS A 1 234 ? -3.113 -15.879 18.316 1.00 86.50 234 LYS A N 1
ATOM 1782 C CA . LYS A 1 234 ? -2.380 -16.996 17.706 1.00 86.50 234 LYS A CA 1
ATOM 1783 C C . LYS A 1 234 ? -0.938 -16.596 17.394 1.00 86.50 234 LYS A C 1
ATOM 1785 O O . LYS A 1 234 ? -0.019 -17.348 17.703 1.00 86.50 234 LYS A O 1
ATOM 1790 N N . LEU A 1 235 ? -0.746 -15.410 16.826 1.00 86.94 235 LEU A N 1
ATOM 1791 C CA . LEU A 1 235 ? 0.569 -14.914 16.445 1.00 86.94 235 LEU A CA 1
ATOM 1792 C C . LEU A 1 235 ? 1.449 -14.574 17.657 1.00 86.94 235 LEU A C 1
ATOM 1794 O O . LEU A 1 235 ? 2.607 -14.981 17.716 1.00 86.94 235 LEU A O 1
ATOM 1798 N N . LEU A 1 236 ? 0.910 -13.866 18.653 1.00 89.50 236 LEU A N 1
ATOM 1799 C CA . LEU A 1 236 ? 1.658 -13.533 19.870 1.00 89.50 236 LEU A CA 1
ATOM 1800 C C . LEU A 1 236 ? 2.110 -14.789 20.622 1.00 8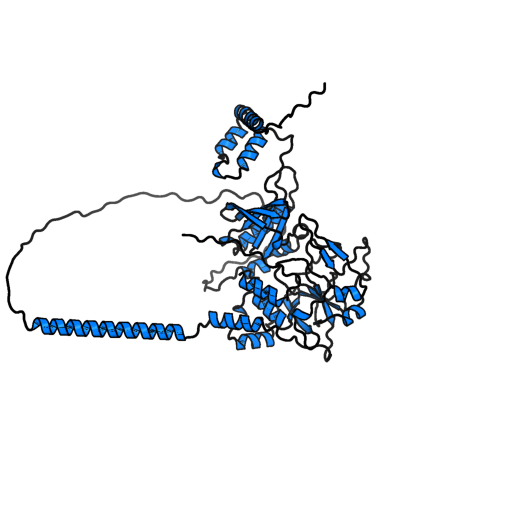9.50 236 LEU A C 1
ATOM 1802 O O . LEU A 1 236 ? 3.188 -14.801 21.216 1.00 89.50 236 LEU A O 1
ATOM 1806 N N . ARG A 1 237 ? 1.320 -15.868 20.562 1.00 88.31 237 ARG A N 1
ATOM 1807 C CA . ARG A 1 237 ? 1.716 -17.174 21.095 1.00 88.31 237 ARG A CA 1
ATOM 1808 C C . ARG A 1 237 ? 2.930 -17.749 20.362 1.00 88.31 237 ARG A C 1
ATOM 1810 O O . ARG A 1 237 ? 3.879 -18.145 21.028 1.00 88.31 237 ARG A O 1
ATOM 1817 N N . GLN A 1 238 ? 2.937 -17.713 19.028 1.00 86.12 238 GLN A N 1
ATOM 1818 C CA . GLN A 1 238 ? 4.076 -18.168 18.218 1.00 86.12 238 GLN A CA 1
ATOM 1819 C C . GLN A 1 238 ? 5.351 -17.357 18.508 1.00 86.12 238 GLN A C 1
ATOM 1821 O O . GLN A 1 238 ? 6.430 -17.929 18.643 1.00 86.12 238 GLN A O 1
ATOM 1826 N N . LEU A 1 239 ? 5.235 -16.035 18.670 1.00 85.31 239 LEU A N 1
ATOM 1827 C CA . LEU A 1 239 ? 6.371 -15.171 19.024 1.00 85.31 239 LEU A CA 1
ATOM 1828 C C . LEU A 1 239 ? 6.911 -15.437 20.431 1.00 85.31 239 LEU A C 1
ATOM 1830 O O . LEU A 1 239 ? 8.116 -15.372 20.671 1.00 85.31 239 LEU A O 1
ATOM 1834 N N . ARG A 1 240 ? 6.026 -15.740 21.382 1.00 85.88 240 ARG A N 1
ATOM 1835 C CA . ARG A 1 240 ? 6.441 -16.128 22.731 1.00 85.88 240 ARG A CA 1
ATOM 1836 C C . ARG A 1 240 ? 7.217 -17.441 22.709 1.00 85.88 240 ARG A C 1
ATOM 1838 O O . ARG A 1 240 ? 8.253 -17.539 23.359 1.00 85.88 240 ARG A O 1
ATOM 1845 N N . GLU A 1 241 ? 6.717 -18.429 21.972 1.00 84.31 241 GLU A N 1
ATOM 1846 C CA . GLU A 1 241 ? 7.346 -19.746 21.829 1.00 84.31 241 GLU A CA 1
ATOM 1847 C C . GLU A 1 241 ? 8.716 -19.657 21.144 1.00 84.31 241 GLU A C 1
ATOM 1849 O O . GLU A 1 241 ? 9.639 -20.360 21.552 1.00 84.31 241 GLU A O 1
ATOM 1854 N N . SER A 1 242 ? 8.889 -18.761 20.165 1.00 81.69 242 SER A N 1
ATOM 1855 C CA . SER A 1 242 ? 10.187 -18.557 19.508 1.00 81.69 242 SER A CA 1
ATOM 1856 C C . SER A 1 242 ? 11.217 -17.872 20.414 1.00 81.69 242 SER A C 1
ATOM 1858 O O . SER A 1 242 ? 12.389 -18.245 20.394 1.00 81.69 242 SER A O 1
ATOM 1860 N N . LYS A 1 243 ? 10.800 -16.902 21.241 1.00 73.56 243 LYS A N 1
ATOM 1861 C CA . LYS A 1 243 ? 11.688 -16.216 22.199 1.00 73.56 243 LYS A CA 1
ATOM 1862 C C . LYS A 1 243 ? 12.022 -17.048 23.433 1.00 73.56 243 LYS A C 1
ATOM 1864 O O . LYS A 1 243 ? 13.126 -16.950 23.965 1.00 73.56 243 LYS A O 1
ATOM 1869 N N . HIS A 1 244 ? 11.070 -17.843 23.904 1.00 69.94 244 HIS A N 1
ATOM 1870 C CA . HIS A 1 244 ? 11.211 -18.687 25.083 1.00 69.94 244 HIS A CA 1
ATOM 1871 C C . HIS A 1 244 ? 10.865 -20.132 24.717 1.00 69.94 244 HIS A C 1
ATOM 1873 O O . HIS A 1 244 ? 9.811 -20.626 25.135 1.00 69.94 244 HIS A O 1
ATOM 1879 N N . PRO A 1 245 ? 11.731 -20.823 23.946 1.00 64.31 245 PRO A N 1
ATOM 1880 C CA . PRO A 1 245 ? 11.527 -22.233 23.659 1.00 64.31 245 PRO A CA 1
ATOM 1881 C C . PRO A 1 245 ? 11.416 -22.975 24.990 1.00 64.31 245 PRO A C 1
ATOM 1883 O O . PRO A 1 245 ? 12.250 -22.804 25.882 1.00 64.31 245 PRO A O 1
ATOM 1886 N N . SER A 1 246 ? 10.348 -23.757 25.149 1.00 57.38 246 SER A N 1
ATOM 1887 C CA . SER A 1 246 ? 10.067 -24.500 26.377 1.00 57.38 246 SER A CA 1
ATOM 1888 C C . SER A 1 246 ? 11.324 -25.235 26.856 1.00 57.38 246 SER A C 1
ATOM 1890 O O . SER A 1 246 ? 11.928 -26.006 26.107 1.00 57.38 246 SER A O 1
ATOM 1892 N N . SER A 1 247 ? 11.694 -25.007 28.116 1.00 56.91 247 SER A N 1
ATOM 1893 C CA . SER A 1 247 ? 12.916 -25.449 28.809 1.00 56.91 247 SER A CA 1
ATOM 1894 C C . SER A 1 247 ? 13.158 -26.967 28.871 1.00 56.91 247 SER A C 1
ATOM 1896 O O . SER A 1 247 ? 14.123 -27.408 29.490 1.00 56.91 247 SER A O 1
ATOM 1898 N N . ALA A 1 248 ? 12.339 -27.784 28.208 1.00 56.66 248 ALA A N 1
ATOM 1899 C CA . ALA A 1 248 ? 12.514 -29.231 28.131 1.00 56.66 248 ALA A CA 1
ATOM 1900 C C . ALA A 1 248 ? 13.753 -29.640 27.311 1.00 56.66 248 ALA A C 1
ATOM 1902 O O . ALA A 1 248 ? 14.422 -30.615 27.648 1.00 56.66 248 ALA A O 1
ATOM 1903 N N . ILE A 1 249 ? 14.097 -28.879 26.267 1.00 59.28 249 ILE A N 1
ATOM 1904 C CA . ILE A 1 249 ? 15.195 -29.220 25.349 1.00 59.28 249 ILE A CA 1
ATOM 1905 C C . ILE A 1 249 ? 16.581 -29.146 26.027 1.00 59.28 249 ILE A C 1
ATOM 1907 O O . ILE A 1 249 ? 17.315 -30.132 25.944 1.00 59.28 249 ILE A O 1
ATOM 1911 N N . PRO A 1 250 ? 16.965 -28.073 26.753 1.00 59.69 250 PRO A N 1
ATOM 1912 C CA . PRO A 1 250 ? 18.271 -28.042 27.414 1.00 59.69 250 PRO A CA 1
ATOM 1913 C C . PRO A 1 250 ? 18.399 -29.098 28.522 1.00 59.69 250 PRO A C 1
ATOM 1915 O O . PRO A 1 250 ? 19.467 -29.685 28.667 1.00 59.69 250 PRO A O 1
ATOM 1918 N N . VAL A 1 251 ? 17.331 -29.407 29.268 1.00 68.31 251 VAL A N 1
ATOM 1919 C CA . VAL A 1 251 ? 17.387 -30.396 30.364 1.00 68.31 251 VAL A CA 1
ATOM 1920 C C . VAL A 1 251 ? 17.694 -31.799 29.837 1.00 68.31 251 VAL A C 1
ATOM 1922 O O . VAL A 1 251 ? 18.549 -32.480 30.397 1.00 68.31 251 VAL A O 1
ATOM 1925 N N . ILE A 1 252 ? 17.070 -32.217 28.732 1.00 73.00 252 ILE A N 1
ATOM 1926 C CA . ILE A 1 252 ? 17.330 -33.532 28.123 1.00 73.00 252 ILE A CA 1
ATOM 1927 C C . ILE A 1 252 ? 18.774 -33.616 27.613 1.00 73.00 252 ILE A C 1
ATOM 1929 O O . ILE A 1 252 ? 19.444 -34.622 27.838 1.00 73.00 252 ILE A O 1
ATOM 1933 N N . VAL A 1 253 ? 19.287 -32.547 26.993 1.00 79.19 253 VAL A N 1
ATOM 1934 C CA . VAL A 1 253 ? 20.680 -32.495 26.518 1.00 79.19 253 VAL A CA 1
ATOM 1935 C C . VAL A 1 253 ? 21.664 -32.601 27.688 1.00 79.19 253 VAL A C 1
ATOM 1937 O O . VAL A 1 253 ? 22.587 -33.411 27.629 1.00 79.19 253 VAL A O 1
ATOM 1940 N N . TRP A 1 254 ? 21.446 -31.871 28.786 1.00 79.94 254 TRP A N 1
ATOM 1941 C CA . TRP A 1 254 ? 22.297 -31.965 29.979 1.00 79.94 254 TRP A CA 1
ATOM 1942 C C . TRP A 1 254 ? 22.221 -33.343 30.658 1.00 79.94 254 TRP A C 1
ATOM 1944 O O . TRP A 1 254 ? 23.242 -33.860 31.117 1.00 79.94 254 TRP A O 1
ATOM 1954 N N . VAL A 1 255 ? 21.053 -33.991 30.673 1.00 86.81 255 VAL A N 1
ATOM 1955 C CA . VAL A 1 255 ? 20.903 -35.362 31.192 1.00 86.81 255 VAL A CA 1
ATOM 1956 C C . VAL A 1 255 ? 21.651 -36.368 30.312 1.00 86.81 255 VAL A C 1
ATOM 1958 O O . VAL A 1 255 ? 22.373 -37.211 30.832 1.00 86.81 255 VAL A O 1
ATOM 1961 N N . LEU A 1 256 ? 21.566 -36.259 28.985 1.00 90.19 256 LEU A N 1
ATOM 1962 C CA . LEU A 1 256 ? 22.289 -37.155 28.074 1.00 90.19 256 LEU A CA 1
ATOM 1963 C C . LEU A 1 256 ? 23.810 -36.964 28.150 1.00 90.19 256 LEU A C 1
ATOM 1965 O O . LEU A 1 256 ? 24.549 -37.948 28.167 1.00 90.19 256 LEU A O 1
ATOM 1969 N N . VAL A 1 257 ? 24.285 -35.718 28.253 1.00 90.19 257 VAL A N 1
ATOM 1970 C CA . VAL A 1 257 ? 25.716 -35.411 28.413 1.00 90.19 257 VAL A CA 1
ATOM 1971 C C . VAL A 1 257 ? 26.244 -35.959 29.737 1.00 90.19 257 VAL A C 1
ATOM 1973 O O . VAL A 1 257 ? 27.298 -36.593 29.758 1.00 90.19 257 VAL A O 1
ATOM 1976 N N . THR A 1 258 ? 25.511 -35.782 30.838 1.00 89.62 258 THR A N 1
ATOM 1977 C CA . THR A 1 258 ? 25.930 -36.327 32.140 1.00 89.62 258 THR A CA 1
ATOM 1978 C C . THR A 1 258 ? 25.950 -37.855 32.132 1.00 89.62 258 THR A C 1
ATOM 1980 O O . THR A 1 258 ? 26.901 -38.452 32.633 1.00 89.62 258 THR A O 1
ATOM 1983 N N . LEU A 1 259 ? 24.976 -38.500 31.486 1.00 94.06 259 LEU A N 1
ATOM 1984 C CA . LEU A 1 259 ? 24.917 -39.957 31.360 1.00 94.06 259 LEU A CA 1
ATOM 1985 C C . LEU A 1 259 ? 26.072 -40.504 30.501 1.00 94.06 259 LEU A C 1
ATOM 1987 O O . LEU A 1 259 ? 26.708 -41.483 30.889 1.00 94.06 259 LEU A O 1
ATOM 1991 N N . LEU A 1 260 ? 26.427 -39.830 29.400 1.00 94.06 260 LEU A N 1
ATOM 1992 C CA . LEU A 1 260 ? 27.599 -40.169 28.579 1.00 94.06 260 LEU A CA 1
ATOM 1993 C C . LEU A 1 260 ? 28.919 -40.027 29.346 1.00 94.06 260 LEU A C 1
ATOM 1995 O O . LEU A 1 260 ? 29.779 -40.903 29.251 1.00 94.06 260 LEU A O 1
ATOM 1999 N N . VAL A 1 261 ? 29.075 -38.963 30.139 1.00 93.56 261 VAL A N 1
ATOM 2000 C CA . VAL A 1 261 ? 30.265 -38.768 30.983 1.00 93.56 261 VAL A CA 1
ATOM 2001 C C . VAL A 1 261 ? 30.369 -39.875 32.032 1.00 93.56 261 VAL A C 1
ATOM 2003 O O . VAL A 1 261 ? 31.448 -40.434 32.219 1.00 93.56 261 VAL A O 1
ATOM 2006 N N . VAL A 1 262 ? 29.260 -40.253 32.673 1.00 93.81 262 VAL A N 1
ATOM 2007 C CA . VAL A 1 262 ? 29.240 -41.360 33.644 1.00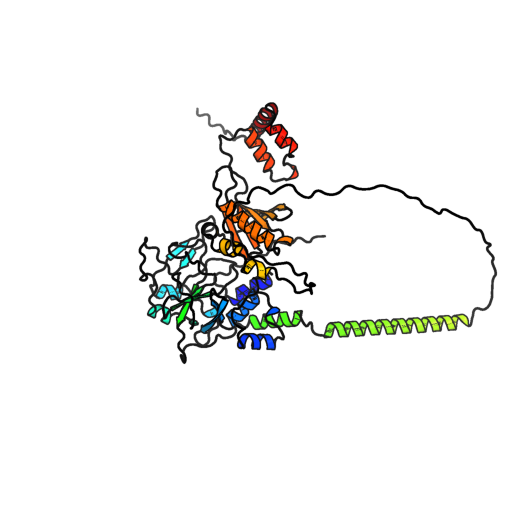 93.81 262 VAL A CA 1
ATOM 2008 C C . VAL A 1 262 ? 29.627 -42.682 32.979 1.00 93.81 262 VAL A C 1
ATOM 2010 O O . VAL A 1 262 ? 30.478 -43.395 33.509 1.00 93.81 262 VAL A O 1
ATOM 2013 N N . VAL A 1 263 ? 29.084 -42.992 31.797 1.00 94.19 263 VAL A N 1
ATOM 2014 C CA . VAL A 1 263 ? 29.448 -44.204 31.040 1.00 94.19 263 VAL A CA 1
ATOM 2015 C C . VAL A 1 263 ? 30.935 -44.205 30.676 1.00 94.19 263 VAL A C 1
ATOM 2017 O O . VAL A 1 263 ? 31.603 -45.224 30.855 1.00 94.19 263 VAL A O 1
ATOM 2020 N N . ALA A 1 264 ? 31.483 -43.071 30.234 1.00 92.19 264 ALA A N 1
ATOM 2021 C CA . ALA A 1 264 ? 32.904 -42.945 29.919 1.00 92.19 264 ALA A CA 1
ATOM 2022 C C . ALA A 1 264 ? 33.793 -43.146 31.159 1.00 92.19 264 ALA A C 1
ATOM 2024 O O . ALA A 1 264 ? 34.791 -43.864 31.095 1.00 92.19 264 ALA A O 1
ATOM 2025 N N . VAL A 1 265 ? 33.416 -42.577 32.309 1.00 93.44 265 VAL A N 1
ATOM 2026 C CA . VAL A 1 265 ? 34.141 -42.763 33.577 1.00 93.44 265 VAL A CA 1
ATOM 2027 C C . VAL A 1 265 ? 34.098 -44.225 34.022 1.00 93.44 265 VAL A C 1
ATOM 2029 O O . VAL A 1 265 ? 35.139 -44.784 34.372 1.00 93.44 265 VAL A O 1
ATOM 2032 N N . VAL A 1 266 ? 32.934 -44.877 33.953 1.00 92.31 266 VAL A N 1
ATOM 2033 C CA . VAL A 1 266 ? 32.794 -46.307 34.268 1.00 92.31 266 VAL A CA 1
ATOM 2034 C C . VAL A 1 266 ? 33.650 -47.152 33.323 1.00 92.31 266 VAL A C 1
ATOM 2036 O O . VAL A 1 266 ? 34.381 -48.023 33.789 1.00 92.31 266 VAL A O 1
ATOM 2039 N N . ALA A 1 267 ? 33.649 -46.861 32.020 1.00 89.50 267 ALA A N 1
ATOM 2040 C CA . ALA A 1 267 ? 34.495 -47.553 31.051 1.00 89.50 267 ALA A CA 1
ATOM 2041 C C . ALA A 1 267 ? 35.990 -47.402 31.381 1.00 89.50 267 ALA A C 1
ATOM 2043 O O . ALA A 1 267 ? 36.716 -48.394 31.389 1.00 89.50 267 ALA A O 1
ATOM 2044 N N . VAL A 1 268 ? 36.452 -46.199 31.739 1.00 90.50 268 VAL A N 1
ATOM 2045 C CA . VAL A 1 268 ? 37.845 -45.962 32.162 1.00 90.50 268 VAL A CA 1
ATOM 2046 C C . VAL A 1 268 ? 38.185 -46.732 33.440 1.00 90.50 268 VAL A C 1
ATOM 2048 O O . VAL A 1 268 ? 39.276 -47.297 33.541 1.00 90.50 268 VAL A O 1
ATOM 2051 N N . ILE A 1 269 ? 37.268 -46.799 34.411 1.00 88.31 269 ILE A N 1
ATOM 2052 C CA . ILE A 1 269 ? 37.459 -47.581 35.641 1.00 88.31 269 ILE A CA 1
ATOM 2053 C C . ILE A 1 269 ? 37.565 -49.074 35.315 1.00 88.31 269 ILE A C 1
ATOM 2055 O O . ILE A 1 269 ? 38.496 -49.723 35.788 1.00 88.31 269 ILE A O 1
ATOM 2059 N N . LEU A 1 270 ? 36.682 -49.610 34.468 1.00 86.38 270 LEU A N 1
ATOM 2060 C CA . LEU A 1 270 ? 36.708 -51.016 34.050 1.00 86.38 270 LEU A CA 1
ATOM 2061 C C . LEU A 1 270 ? 37.975 -51.357 33.251 1.00 86.38 270 LEU A C 1
ATOM 2063 O O . LEU A 1 270 ? 38.575 -52.408 33.472 1.00 86.38 270 LEU A O 1
ATOM 2067 N N . ILE A 1 271 ? 38.436 -50.457 32.375 1.00 84.88 271 ILE A N 1
ATOM 2068 C CA . ILE A 1 271 ? 39.703 -50.611 31.644 1.00 84.88 271 ILE A CA 1
ATOM 2069 C C . ILE A 1 271 ? 40.881 -50.611 32.624 1.00 84.88 271 ILE A C 1
ATOM 2071 O O . ILE A 1 271 ? 41.732 -51.495 32.555 1.00 84.88 271 ILE A O 1
ATOM 2075 N N . ARG A 1 272 ? 40.921 -49.684 33.590 1.00 80.31 272 ARG A N 1
ATOM 2076 C CA . ARG A 1 272 ? 41.972 -49.650 34.624 1.00 80.31 272 ARG A CA 1
ATOM 2077 C C . ARG A 1 272 ? 41.950 -50.883 35.525 1.00 80.31 272 ARG A C 1
ATOM 2079 O O . ARG A 1 272 ? 43.018 -51.359 35.903 1.00 80.31 272 ARG A O 1
ATOM 2086 N N . GLN A 1 273 ? 40.772 -51.409 35.857 1.00 78.19 273 GLN A N 1
ATOM 2087 C CA . GLN A 1 273 ? 40.637 -52.661 36.602 1.00 78.19 273 GLN A CA 1
ATOM 2088 C C . GLN A 1 273 ? 41.160 -53.846 35.785 1.00 78.19 273 GLN A C 1
ATOM 2090 O O . GLN A 1 273 ? 41.947 -54.626 36.312 1.00 78.19 273 GLN A O 1
ATOM 2095 N N . ARG A 1 274 ? 40.839 -53.934 34.486 1.00 76.19 274 ARG A N 1
ATOM 2096 C CA . ARG A 1 274 ? 41.385 -54.977 33.601 1.00 76.19 274 ARG A CA 1
ATOM 2097 C C . ARG A 1 274 ? 42.899 -54.883 33.426 1.00 76.19 274 ARG A C 1
ATOM 2099 O O . ARG A 1 274 ? 43.558 -55.914 33.456 1.00 76.19 274 ARG A O 1
ATOM 2106 N N . VAL A 1 275 ? 43.460 -53.678 33.300 1.00 70.69 275 VAL A N 1
ATOM 2107 C CA . VAL A 1 275 ? 44.918 -53.482 33.197 1.00 70.69 275 VAL A CA 1
ATOM 2108 C C . VAL A 1 275 ? 45.617 -53.838 34.512 1.00 70.69 275 VAL A C 1
ATOM 2110 O O . VAL A 1 275 ? 46.639 -54.515 34.475 1.00 70.69 275 VAL A O 1
ATOM 2113 N N . LYS A 1 276 ? 45.046 -53.484 35.675 1.00 67.62 276 LYS A N 1
ATOM 2114 C CA . LYS A 1 276 ? 45.580 -53.909 36.983 1.00 67.62 276 LYS A CA 1
ATOM 2115 C C . LYS A 1 276 ? 45.515 -55.428 37.181 1.00 67.62 276 LYS A C 1
ATOM 2117 O O . LYS A 1 276 ? 46.465 -56.002 37.707 1.00 67.62 276 LYS A O 1
ATOM 2122 N N . SER A 1 277 ? 44.441 -56.082 36.735 1.00 59.94 277 SER A N 1
ATOM 2123 C CA . SER A 1 277 ? 44.321 -57.547 36.764 1.00 59.94 277 SER A CA 1
ATOM 2124 C C . SER A 1 277 ? 45.263 -58.238 35.770 1.00 59.94 277 SER A C 1
ATOM 2126 O O . SER A 1 277 ? 45.775 -59.309 36.077 1.00 59.94 277 SER A O 1
ATOM 2128 N N . ALA A 1 278 ? 45.548 -57.622 34.617 1.00 56.97 278 ALA A N 1
ATOM 2129 C CA . ALA A 1 278 ? 46.512 -58.131 33.639 1.00 56.97 278 ALA A CA 1
ATOM 2130 C C . ALA A 1 278 ? 47.976 -57.934 34.082 1.00 56.97 278 ALA A C 1
ATOM 2132 O O . ALA A 1 278 ? 48.827 -58.758 33.764 1.00 56.97 278 ALA A O 1
ATOM 2133 N N . SER A 1 279 ? 48.277 -56.906 34.886 1.00 53.41 279 SER A N 1
ATOM 2134 C CA . SER A 1 279 ? 49.616 -56.694 35.463 1.00 53.41 279 SER A CA 1
ATOM 2135 C C . SER A 1 279 ? 49.968 -57.626 36.636 1.00 53.41 279 SER A C 1
ATOM 2137 O O . SER A 1 279 ? 51.063 -57.519 37.178 1.00 53.41 279 SER A O 1
ATOM 2139 N N . ALA A 1 280 ? 49.077 -58.546 37.027 1.00 51.88 280 ALA A N 1
ATOM 2140 C CA . ALA A 1 280 ? 49.350 -59.573 38.039 1.00 51.88 280 ALA A CA 1
ATOM 2141 C C . ALA A 1 280 ? 49.821 -60.919 37.446 1.00 51.88 280 ALA A C 1
ATOM 2143 O O . ALA A 1 280 ? 50.112 -61.841 38.203 1.00 51.88 280 ALA A O 1
ATOM 2144 N N . LEU A 1 281 ? 49.909 -61.052 36.114 1.00 49.53 281 LEU A N 1
ATOM 2145 C CA . LEU A 1 281 ? 50.295 -62.308 35.462 1.00 49.53 281 LEU A CA 1
ATOM 2146 C C . LEU A 1 281 ? 51.091 -62.090 34.163 1.00 49.53 281 LEU A C 1
ATOM 2148 O O . LEU A 1 281 ? 50.758 -62.641 33.122 1.00 49.53 281 LEU A O 1
ATOM 2152 N N . ALA A 1 282 ? 52.135 -61.264 34.203 1.00 46.16 282 ALA A N 1
ATOM 2153 C CA . ALA A 1 282 ? 53.172 -61.250 33.167 1.00 46.16 282 ALA A CA 1
ATOM 2154 C C . ALA A 1 282 ? 54.431 -60.564 33.707 1.00 46.16 282 ALA A C 1
ATOM 2156 O O . ALA A 1 282 ? 54.714 -59.402 33.420 1.00 46.16 282 ALA A O 1
ATOM 2157 N N . GLY A 1 283 ? 55.158 -61.300 34.546 1.00 35.41 283 GLY A N 1
ATOM 2158 C CA . GLY A 1 283 ? 56.574 -61.059 34.758 1.00 35.41 283 GLY A CA 1
ATOM 2159 C C . GLY A 1 283 ? 57.387 -61.649 33.602 1.00 35.41 283 GLY A C 1
ATOM 2160 O O . GLY A 1 283 ? 57.086 -62.737 33.123 1.00 35.41 283 GLY A O 1
ATOM 2161 N N . GLU A 1 284 ? 58.436 -60.910 33.247 1.00 36.25 284 GLU A N 1
ATOM 2162 C CA . GLU A 1 284 ? 59.708 -61.375 32.676 1.00 36.25 284 GLU A CA 1
ATOM 2163 C C . GLU A 1 284 ? 59.917 -61.402 31.142 1.00 36.25 284 GLU A C 1
ATOM 2165 O O . GLU A 1 284 ? 59.642 -62.363 30.436 1.00 36.25 284 GLU A O 1
ATOM 2170 N N . SER A 1 285 ? 60.484 -60.276 30.678 1.00 33.84 285 SER A N 1
ATOM 2171 C CA . SER A 1 285 ? 61.785 -60.118 29.994 1.00 33.84 285 SER A CA 1
ATOM 2172 C C . SER A 1 285 ? 62.122 -60.954 28.751 1.00 33.84 285 SER A C 1
ATOM 2174 O O . SER A 1 285 ? 62.472 -62.122 28.868 1.00 33.84 285 SER A O 1
ATOM 2176 N N . ILE A 1 286 ? 62.254 -60.272 27.600 1.00 40.62 286 ILE A N 1
ATOM 2177 C CA . ILE A 1 286 ? 63.355 -60.500 26.643 1.00 40.62 286 ILE A CA 1
ATOM 2178 C C . ILE A 1 286 ? 63.872 -59.141 26.136 1.00 40.62 286 ILE A C 1
ATOM 2180 O O . ILE A 1 286 ? 63.113 -58.251 25.756 1.00 40.62 286 ILE A O 1
ATOM 2184 N N . THR A 1 287 ? 65.194 -59.004 26.177 1.00 35.19 287 THR A N 1
ATOM 2185 C CA . THR A 1 287 ? 66.038 -57.864 25.814 1.00 35.19 287 THR A CA 1
ATOM 2186 C C . THR A 1 287 ? 66.266 -57.746 24.301 1.00 35.19 287 THR A C 1
ATOM 2188 O O . THR A 1 287 ? 66.360 -58.740 23.589 1.00 35.19 287 THR A O 1
ATOM 2191 N N . GLY A 1 288 ? 66.442 -56.517 23.807 1.00 30.56 288 GLY A N 1
ATOM 2192 C CA . GLY A 1 288 ? 66.870 -56.252 22.431 1.00 30.56 288 GLY A CA 1
ATOM 2193 C C . GLY A 1 288 ? 67.184 -54.774 22.211 1.00 30.56 288 GLY A C 1
ATOM 2194 O O . GLY A 1 288 ? 66.286 -53.952 22.079 1.00 30.56 288 GLY A O 1
ATOM 2195 N N . ALA A 1 289 ? 68.472 -54.439 22.229 1.00 31.94 289 ALA A N 1
ATOM 2196 C CA . ALA A 1 289 ? 69.009 -53.090 22.091 1.00 31.94 289 ALA A CA 1
ATOM 2197 C C . ALA A 1 289 ? 68.959 -52.567 20.644 1.00 31.94 289 ALA A C 1
ATOM 2199 O O . ALA A 1 289 ? 69.306 -53.299 19.721 1.00 31.94 289 ALA A O 1
ATOM 2200 N N . VAL A 1 290 ? 68.684 -51.269 20.461 1.00 32.50 290 VAL A N 1
ATOM 2201 C CA . VAL A 1 290 ? 69.092 -50.512 19.263 1.00 32.50 290 VAL A CA 1
ATOM 2202 C C . VAL A 1 290 ? 69.675 -49.161 19.683 1.00 32.50 290 VAL A C 1
ATOM 2204 O O . VAL A 1 290 ? 69.139 -48.457 20.535 1.00 32.50 290 VAL A O 1
ATOM 2207 N N . ARG A 1 291 ? 70.842 -48.864 19.102 1.00 29.16 291 ARG A N 1
ATOM 2208 C CA . ARG A 1 291 ? 71.711 -47.707 19.337 1.00 29.16 291 ARG A CA 1
ATOM 2209 C C . ARG A 1 291 ? 71.256 -46.447 18.588 1.00 29.16 291 ARG A C 1
ATOM 2211 O O . ARG A 1 291 ? 70.649 -46.504 17.529 1.00 29.16 291 ARG A O 1
ATOM 2218 N N . SER A 1 292 ? 71.706 -45.339 19.168 1.00 28.81 292 SER A N 1
ATOM 2219 C CA . SER A 1 292 ? 71.856 -43.962 18.683 1.00 28.81 292 SER A CA 1
ATOM 2220 C C . SER A 1 292 ? 72.472 -43.768 17.281 1.00 28.81 292 SER A C 1
ATOM 2222 O O . SER A 1 292 ? 73.488 -44.390 16.975 1.00 28.81 292 SER A O 1
ATOM 2224 N N . ALA A 1 293 ? 71.923 -42.808 16.521 1.00 29.80 293 ALA A N 1
ATOM 2225 C CA . ALA A 1 293 ? 72.600 -41.831 15.637 1.00 29.80 293 ALA A CA 1
ATOM 2226 C C . ALA A 1 293 ? 71.540 -40.768 15.231 1.00 29.80 293 ALA A C 1
ATOM 2228 O O . ALA A 1 293 ? 70.482 -41.146 14.745 1.00 29.80 293 ALA A O 1
ATOM 2229 N N . LYS A 1 294 ? 71.569 -39.494 15.657 1.00 28.44 294 LYS A N 1
ATOM 2230 C CA . LYS A 1 294 ? 72.364 -38.317 15.221 1.00 28.44 294 LYS A CA 1
ATOM 2231 C C . LYS A 1 294 ? 72.320 -37.992 13.711 1.00 28.44 294 LYS A C 1
ATOM 2233 O O . LYS A 1 294 ? 72.790 -38.784 12.907 1.00 28.44 294 LYS A O 1
ATOM 2238 N N . GLY A 1 295 ? 71.879 -36.765 13.398 1.00 26.72 295 GLY A N 1
ATOM 2239 C CA . GLY A 1 295 ? 72.022 -36.050 12.114 1.00 26.72 295 GLY A CA 1
ATOM 2240 C C . GLY A 1 295 ? 70.790 -35.170 11.835 1.00 26.72 295 GLY A C 1
ATOM 2241 O O . GLY A 1 295 ? 69.733 -35.724 11.572 1.00 26.72 295 GLY A O 1
ATOM 2242 N N . SER A 1 296 ? 70.780 -33.861 12.147 1.00 27.14 296 SER A N 1
ATOM 2243 C CA . SER A 1 296 ? 71.330 -32.723 11.360 1.00 27.14 296 SER A CA 1
ATOM 2244 C C . SER A 1 296 ? 70.530 -32.469 10.076 1.00 27.14 296 SER A C 1
ATOM 2246 O O . SER A 1 296 ? 70.258 -33.424 9.366 1.00 27.14 296 SER A O 1
ATOM 2248 N N . ALA A 1 297 ? 70.217 -31.272 9.597 1.00 26.88 297 ALA A N 1
ATOM 2249 C CA . ALA A 1 297 ? 70.311 -29.871 10.003 1.00 26.88 297 ALA A CA 1
ATOM 2250 C C . ALA A 1 297 ? 69.705 -29.097 8.805 1.00 26.88 297 ALA A C 1
ATOM 2252 O O . ALA A 1 297 ? 69.926 -29.543 7.681 1.00 26.88 297 ALA A O 1
ATOM 2253 N N . LEU A 1 298 ? 68.971 -27.999 9.026 1.00 28.09 298 LEU A N 1
ATOM 2254 C CA . LEU A 1 298 ? 69.076 -26.720 8.286 1.00 28.09 298 LEU A CA 1
ATOM 2255 C C . LEU A 1 298 ? 67.993 -25.733 8.789 1.00 28.09 298 LEU A C 1
ATOM 2257 O O . LEU A 1 298 ? 66.873 -25.684 8.286 1.00 28.09 298 LEU A O 1
ATOM 2261 N N . GLU A 1 299 ? 68.357 -24.992 9.836 1.00 27.80 299 GLU A N 1
ATOM 2262 C CA . GLU A 1 299 ? 68.234 -23.522 9.946 1.00 27.80 299 GLU A CA 1
ATOM 2263 C C . GLU A 1 299 ? 68.817 -22.858 8.667 1.00 27.80 299 GLU A C 1
ATOM 2265 O O . GLU A 1 299 ? 69.646 -23.469 8.003 1.00 27.80 299 GLU A O 1
ATOM 2270 N N . ASP A 1 300 ? 68.564 -21.632 8.221 1.00 26.92 300 ASP A N 1
ATOM 2271 C CA . ASP A 1 300 ? 67.819 -20.479 8.707 1.00 26.92 300 ASP A CA 1
ATOM 2272 C C . ASP A 1 300 ? 67.878 -19.386 7.609 1.00 26.92 300 ASP A C 1
ATOM 2274 O O . ASP A 1 300 ? 68.774 -19.383 6.766 1.00 26.92 300 ASP A O 1
ATOM 2278 N N . LEU A 1 301 ? 66.916 -18.460 7.685 1.00 27.83 301 LEU A N 1
ATOM 2279 C CA . LEU A 1 301 ? 66.964 -17.001 7.454 1.00 27.83 301 LEU A CA 1
ATOM 2280 C C . LEU A 1 301 ? 67.765 -16.330 6.308 1.00 27.83 301 LEU A C 1
ATOM 2282 O O . LEU A 1 301 ? 68.977 -16.467 6.185 1.00 27.83 301 LEU A O 1
ATOM 2286 N N . CYS A 1 302 ? 67.086 -15.378 5.637 1.00 25.08 302 CYS A N 1
ATOM 2287 C CA . CYS A 1 302 ? 67.239 -13.895 5.736 1.00 25.08 302 CYS A CA 1
ATOM 2288 C C . CYS A 1 302 ? 66.745 -13.239 4.422 1.00 25.08 302 CYS A C 1
ATOM 2290 O O . CYS A 1 302 ? 67.180 -13.631 3.349 1.00 25.08 302 CYS A O 1
ATOM 2292 N N . SER A 1 303 ? 65.725 -12.370 4.404 1.00 25.97 303 SER A N 1
ATOM 2293 C CA . SER A 1 303 ? 65.652 -10.960 4.859 1.00 25.97 303 SER A CA 1
ATOM 2294 C C . SER A 1 303 ? 65.963 -9.916 3.774 1.00 25.97 303 SER A C 1
ATOM 2296 O O . SER A 1 303 ? 67.036 -9.925 3.184 1.00 25.97 303 SER A O 1
ATOM 2298 N N . GLY A 1 304 ? 65.049 -8.939 3.670 1.00 25.19 304 GLY A N 1
ATOM 2299 C CA . GLY A 1 304 ? 65.257 -7.576 3.151 1.00 25.19 304 GLY A CA 1
ATOM 2300 C C . GLY A 1 304 ? 64.819 -7.354 1.696 1.00 25.19 304 GLY A C 1
ATOM 2301 O O . GLY A 1 304 ? 65.051 -8.205 0.854 1.00 25.19 304 GLY A O 1
ATOM 2302 N N . ALA A 1 305 ? 64.220 -6.236 1.286 1.00 26.75 305 ALA A N 1
ATOM 2303 C CA . ALA A 1 305 ? 63.781 -5.002 1.940 1.00 26.75 305 ALA A CA 1
ATOM 2304 C C . ALA A 1 305 ? 63.023 -4.156 0.881 1.00 26.75 305 ALA A C 1
ATOM 2306 O O . ALA A 1 305 ? 63.254 -4.350 -0.311 1.00 26.75 305 ALA A O 1
ATOM 2307 N N . GLY A 1 306 ? 62.214 -3.175 1.308 1.00 24.81 306 GLY A N 1
ATOM 2308 C CA . GLY A 1 306 ? 62.045 -1.920 0.552 1.00 24.81 306 GLY A CA 1
ATOM 2309 C C . GLY A 1 306 ? 60.660 -1.577 -0.018 1.00 24.81 306 GLY A C 1
ATOM 2310 O O . GLY A 1 306 ? 60.403 -1.805 -1.191 1.00 24.81 306 GLY A O 1
ATOM 2311 N N . ASP A 1 307 ? 59.832 -0.958 0.829 1.00 24.39 307 ASP A N 1
ATOM 2312 C CA . ASP A 1 307 ? 59.183 0.357 0.656 1.00 24.39 307 ASP A CA 1
ATOM 2313 C C . ASP A 1 307 ? 58.247 0.720 -0.529 1.00 24.39 307 ASP A C 1
ATOM 2315 O O . ASP A 1 307 ? 58.642 0.866 -1.678 1.00 24.39 307 ASP A O 1
ATOM 2319 N N . MET A 1 308 ? 57.024 1.108 -0.117 1.00 24.05 308 MET A N 1
ATOM 2320 C CA . MET A 1 308 ? 56.401 2.432 -0.334 1.00 24.05 308 MET A CA 1
ATOM 2321 C C . MET A 1 308 ? 55.854 2.787 -1.733 1.00 24.05 308 MET A C 1
ATOM 2323 O O . MET A 1 308 ? 56.598 3.205 -2.606 1.00 24.05 308 MET A O 1
ATOM 2327 N N . TYR A 1 309 ? 54.517 2.817 -1.882 1.00 27.34 309 TYR A N 1
ATOM 2328 C CA . TYR A 1 309 ? 53.801 4.020 -2.347 1.00 27.34 309 TYR A CA 1
ATOM 2329 C C . TYR A 1 309 ? 52.297 3.984 -2.023 1.00 27.34 309 TYR A C 1
ATOM 2331 O O . TYR A 1 309 ? 51.625 2.955 -2.047 1.00 27.34 309 TYR A O 1
ATOM 2339 N N . SER A 1 310 ? 51.816 5.170 -1.677 1.00 24.09 310 SER A N 1
ATOM 2340 C CA . SER A 1 310 ? 50.484 5.566 -1.235 1.00 24.09 310 SER A CA 1
ATOM 2341 C C . SER A 1 310 ? 49.390 5.465 -2.316 1.00 24.09 310 SER A C 1
ATOM 2343 O O . SER A 1 310 ? 49.673 5.361 -3.504 1.00 24.09 310 SER A O 1
ATOM 2345 N N . ARG A 1 311 ? 48.125 5.557 -1.866 1.00 28.80 311 ARG A N 1
ATOM 2346 C CA . ARG A 1 311 ? 46.870 5.705 -2.647 1.00 28.80 311 ARG A CA 1
ATOM 2347 C C . ARG A 1 311 ? 46.964 6.705 -3.830 1.00 28.80 311 ARG A C 1
ATOM 2349 O O . ARG A 1 311 ? 47.793 7.610 -3.783 1.00 28.80 311 ARG A O 1
ATOM 2356 N N . PRO A 1 312 ? 45.989 6.680 -4.766 1.00 28.34 312 PRO A N 1
ATOM 2357 C CA . PRO A 1 312 ? 44.807 7.539 -4.567 1.00 28.34 312 PRO A CA 1
ATOM 2358 C C . PRO A 1 312 ? 43.457 6.809 -4.654 1.00 28.34 312 PRO A C 1
ATOM 2360 O O . PRO A 1 312 ? 43.257 5.876 -5.426 1.00 28.34 312 PRO A O 1
ATOM 2363 N N . LYS A 1 313 ? 42.523 7.304 -3.834 1.00 30.80 313 LYS A N 1
ATOM 2364 C CA . LYS A 1 313 ? 41.078 7.254 -4.073 1.00 30.80 313 LYS A CA 1
ATOM 2365 C C . LYS A 1 313 ? 40.732 8.243 -5.198 1.00 30.80 313 LYS A C 1
ATOM 2367 O O . LYS A 1 313 ? 41.462 9.209 -5.383 1.00 30.80 313 LYS A O 1
ATOM 2372 N N . GLU A 1 314 ? 39.551 8.036 -5.776 1.00 28.77 314 GLU A N 1
ATOM 2373 C CA . GLU A 1 314 ? 38.774 8.941 -6.641 1.00 28.77 314 GLU A CA 1
ATOM 2374 C C . GLU A 1 314 ? 38.989 8.840 -8.151 1.00 28.77 314 GLU A C 1
ATOM 2376 O O . GLU A 1 314 ? 39.942 9.371 -8.707 1.00 28.77 314 GLU A O 1
ATOM 2381 N N . PHE A 1 315 ? 37.990 8.256 -8.820 1.00 25.20 315 PHE A N 1
ATOM 2382 C CA . PHE A 1 315 ? 37.435 8.815 -10.048 1.00 25.20 315 PHE A CA 1
ATOM 2383 C C . PHE A 1 315 ? 36.016 8.256 -10.264 1.00 25.20 315 PHE A C 1
ATOM 2385 O O . PHE A 1 315 ? 35.774 7.081 -10.002 1.00 25.20 315 PHE A O 1
ATOM 2392 N N . VAL A 1 316 ? 35.115 9.097 -10.785 1.00 27.89 316 VAL A N 1
ATOM 2393 C CA . VAL A 1 316 ? 33.733 8.819 -11.244 1.00 27.89 316 VAL A CA 1
ATOM 2394 C C . VAL A 1 316 ? 32.597 8.945 -10.207 1.00 27.89 316 VAL A C 1
ATOM 2396 O O . VAL A 1 316 ? 32.059 7.960 -9.715 1.00 27.89 316 VAL A O 1
ATOM 2399 N N . LEU A 1 317 ? 32.182 10.191 -9.940 1.00 27.12 317 LEU A N 1
ATOM 2400 C CA . LEU A 1 317 ? 30.805 10.707 -10.131 1.00 27.12 317 LEU A CA 1
ATOM 2401 C C . LEU A 1 317 ? 30.748 12.178 -9.673 1.00 27.12 317 LEU A C 1
ATOM 2403 O O . LEU A 1 317 ? 30.141 12.525 -8.669 1.00 27.12 317 LEU A O 1
ATOM 2407 N N . SER A 1 318 ? 31.417 13.049 -10.429 1.00 26.23 318 SER A N 1
ATOM 2408 C CA . SER A 1 318 ? 31.213 14.499 -10.376 1.00 26.23 318 SER A CA 1
ATOM 2409 C C . SER A 1 318 ? 30.482 14.902 -11.647 1.00 26.23 318 SER A C 1
ATOM 2411 O O . SER A 1 318 ? 31.120 15.262 -12.625 1.00 26.23 318 SER A O 1
ATOM 2413 N N . LEU A 1 319 ? 29.161 14.725 -11.655 1.00 29.50 319 LEU A N 1
ATOM 2414 C CA . LEU A 1 319 ? 28.207 15.413 -12.533 1.00 29.50 319 LEU A CA 1
ATOM 2415 C C . LEU A 1 319 ? 26.797 15.233 -11.939 1.00 29.50 319 LEU A C 1
ATOM 2417 O O . LEU A 1 319 ? 25.990 14.520 -12.518 1.00 29.50 319 LEU A O 1
ATOM 2421 N N . TYR A 1 320 ? 26.536 15.793 -10.751 1.00 28.52 320 TYR A N 1
ATOM 2422 C CA . TYR A 1 320 ? 25.245 16.399 -10.364 1.00 28.52 320 TYR A CA 1
ATOM 2423 C C . TYR A 1 320 ? 25.317 16.937 -8.923 1.00 28.52 320 TYR A C 1
ATOM 2425 O O . TYR A 1 320 ? 24.642 16.469 -8.013 1.00 28.52 320 TYR A O 1
ATOM 2433 N N . GLU A 1 321 ? 26.150 17.951 -8.700 1.00 25.48 321 GLU A N 1
ATOM 2434 C CA . GLU A 1 321 ? 25.839 18.940 -7.669 1.00 25.48 321 GLU A CA 1
ATOM 2435 C C . GLU A 1 321 ? 25.374 20.196 -8.400 1.00 25.48 321 GLU A C 1
ATOM 2437 O O . GLU A 1 321 ? 26.124 20.859 -9.115 1.00 25.48 321 GLU A O 1
ATOM 2442 N N . SER A 1 322 ? 24.094 20.507 -8.259 1.00 28.81 322 SER A N 1
ATOM 2443 C CA . SER A 1 322 ? 23.616 21.875 -8.385 1.00 28.81 322 SER A CA 1
ATOM 2444 C C . SER A 1 322 ? 22.721 22.175 -7.186 1.00 28.81 322 SER A C 1
ATOM 2446 O O . SER A 1 322 ? 22.012 21.283 -6.718 1.00 28.81 322 SER A O 1
ATOM 2448 N N . PRO A 1 323 ? 22.793 23.395 -6.636 1.00 29.95 323 PRO A N 1
ATOM 2449 C CA . PRO A 1 323 ? 22.380 23.669 -5.273 1.00 29.95 323 PRO A CA 1
ATOM 2450 C C . PRO A 1 323 ? 20.950 24.194 -5.252 1.00 29.95 323 PRO A C 1
ATOM 2452 O O . PRO A 1 323 ? 20.686 25.263 -5.797 1.00 29.95 323 PRO A O 1
ATOM 2455 N N . ILE A 1 324 ? 20.036 23.514 -4.562 1.00 28.39 324 ILE A N 1
ATOM 2456 C CA . ILE A 1 324 ? 18.815 24.162 -4.074 1.00 28.39 324 ILE A CA 1
ATOM 2457 C C . ILE A 1 324 ? 18.611 23.775 -2.606 1.00 28.39 324 ILE A C 1
ATOM 2459 O O . ILE A 1 324 ? 18.573 22.600 -2.265 1.00 28.39 324 ILE A O 1
ATOM 2463 N N . LEU A 1 325 ? 18.483 24.821 -1.778 1.00 29.73 325 LEU A N 1
ATOM 2464 C CA . LEU A 1 325 ? 18.244 24.868 -0.326 1.00 29.73 325 LEU A CA 1
ATOM 2465 C C . LEU A 1 325 ? 19.461 24.670 0.593 1.00 29.73 325 LEU A C 1
ATOM 2467 O O . LEU A 1 325 ? 19.647 23.665 1.270 1.00 29.73 325 LEU A O 1
ATOM 2471 N N . GLY A 1 326 ? 20.241 25.750 0.699 1.00 24.94 326 GLY A N 1
ATOM 2472 C CA . GLY A 1 326 ? 21.117 25.992 1.837 1.00 24.94 326 GLY A CA 1
ATOM 2473 C C . GLY A 1 326 ? 20.323 26.236 3.126 1.00 24.94 326 GLY A C 1
ATOM 2474 O O . GLY A 1 326 ? 19.522 27.163 3.214 1.00 24.94 326 GLY A O 1
ATOM 2475 N N . GLY A 1 327 ? 20.618 25.432 4.144 1.00 25.47 327 GLY A N 1
ATOM 2476 C CA . GLY A 1 327 ? 20.237 25.637 5.539 1.00 25.47 327 GLY A CA 1
ATOM 2477 C C . GLY A 1 327 ? 21.364 25.128 6.433 1.00 25.47 327 GLY A C 1
ATOM 2478 O O . GLY A 1 327 ? 21.459 23.945 6.732 1.00 25.47 327 GLY A O 1
ATOM 2479 N N . ARG A 1 328 ? 22.283 26.026 6.786 1.00 26.00 328 ARG A N 1
ATOM 2480 C CA . ARG A 1 328 ? 23.541 25.753 7.491 1.00 26.00 328 ARG A CA 1
ATOM 2481 C C . ARG A 1 328 ? 23.266 25.523 8.985 1.00 26.00 328 ARG A C 1
ATOM 2483 O O . ARG A 1 328 ? 22.985 26.477 9.701 1.00 26.00 328 ARG A O 1
ATOM 2490 N N . GLY A 1 329 ? 23.384 24.281 9.451 1.00 25.61 329 GLY A N 1
ATOM 2491 C CA . GLY A 1 329 ? 23.403 23.921 10.872 1.00 25.61 329 GLY A CA 1
ATOM 2492 C C . GLY A 1 329 ? 24.676 23.147 11.205 1.00 25.61 329 GLY A C 1
ATOM 2493 O O . GLY A 1 329 ? 24.815 21.982 10.855 1.00 25.61 329 GLY A O 1
ATOM 2494 N N . THR A 1 330 ? 25.636 23.809 11.844 1.00 25.77 330 THR A N 1
ATOM 2495 C CA . THR A 1 330 ? 26.885 23.216 12.336 1.00 25.77 330 THR A CA 1
ATOM 2496 C C . THR A 1 330 ? 26.613 22.289 13.523 1.00 25.77 330 THR A C 1
ATOM 2498 O O . THR A 1 330 ? 26.105 22.761 14.538 1.00 25.77 330 THR A O 1
ATOM 2501 N N . PHE A 1 331 ? 27.019 21.019 13.452 1.00 26.52 331 PHE A N 1
ATOM 2502 C CA . PHE A 1 331 ? 27.160 20.168 14.638 1.00 26.52 331 PHE A CA 1
ATOM 2503 C C . PHE A 1 331 ? 28.596 19.638 14.721 1.00 26.52 331 PHE A C 1
ATOM 2505 O O . PHE A 1 331 ? 29.071 18.930 13.835 1.00 26.52 331 PHE A O 1
ATOM 2512 N N . GLN A 1 332 ? 29.308 20.065 15.765 1.00 27.30 332 GLN A N 1
ATOM 2513 C CA . GLN A 1 332 ? 30.656 19.618 16.105 1.00 27.30 332 GLN A CA 1
ATOM 2514 C C . GLN A 1 332 ? 30.634 18.144 16.521 1.00 27.30 332 GLN A C 1
ATOM 2516 O O . GLN A 1 332 ? 29.816 17.730 17.342 1.00 27.30 332 GLN A O 1
ATOM 2521 N N . GLY A 1 333 ? 31.565 17.368 15.966 1.00 26.17 333 GLY A N 1
ATOM 2522 C CA . GLY A 1 333 ? 31.797 15.980 16.342 1.00 26.17 333 GLY A CA 1
ATOM 2523 C C . GLY A 1 333 ? 32.368 15.870 17.754 1.00 26.17 333 GLY A C 1
ATOM 2524 O O . GL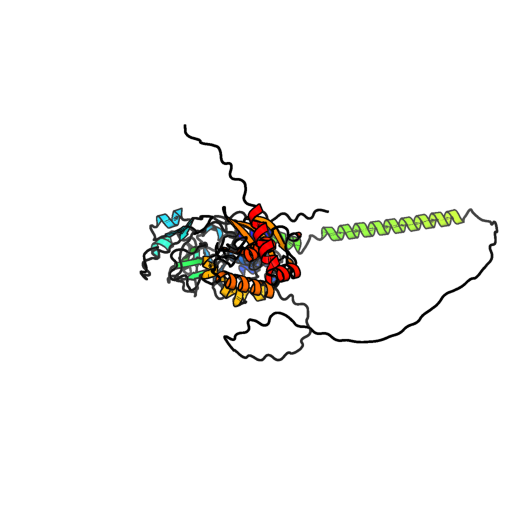Y A 1 333 ? 33.502 16.272 18.006 1.00 26.17 333 GLY A O 1
ATOM 2525 N N . GLY A 1 334 ? 31.586 15.284 18.656 1.00 24.50 334 GLY A N 1
ATOM 2526 C CA . GLY A 1 334 ? 32.075 14.660 19.879 1.00 24.50 334 GLY A CA 1
ATOM 2527 C C . GLY A 1 334 ? 32.127 13.150 19.669 1.00 24.50 334 GLY A C 1
ATOM 2528 O O . GLY A 1 334 ? 31.104 12.532 19.381 1.00 24.50 334 GLY A O 1
ATOM 2529 N N . ALA A 1 335 ? 33.312 12.556 19.791 1.00 28.75 335 ALA A N 1
ATOM 2530 C CA . ALA A 1 335 ? 33.473 11.109 19.805 1.00 28.75 335 ALA A CA 1
ATOM 2531 C C . ALA A 1 335 ? 32.799 10.542 21.065 1.00 28.75 335 ALA A C 1
ATOM 2533 O O . ALA A 1 335 ? 33.274 10.759 22.179 1.00 28.75 335 ALA A O 1
ATOM 2534 N N . VAL A 1 336 ? 31.689 9.823 20.889 1.00 26.38 336 VAL A N 1
ATOM 2535 C CA . VAL A 1 336 ? 31.041 9.052 21.955 1.00 26.38 336 VAL A CA 1
ATOM 2536 C C . VAL A 1 336 ? 31.181 7.573 21.616 1.00 26.38 336 VAL A C 1
ATOM 2538 O O . VAL A 1 336 ? 30.823 7.130 20.528 1.00 26.38 336 VAL A O 1
ATOM 2541 N N . SER A 1 337 ? 31.751 6.833 22.565 1.00 25.92 337 SER A N 1
ATOM 2542 C CA . SER A 1 337 ? 31.929 5.381 22.547 1.00 25.92 337 SER A CA 1
ATOM 2543 C C . SER A 1 337 ? 30.620 4.663 22.186 1.00 25.92 337 SER A C 1
ATOM 2545 O O . SER A 1 337 ? 29.620 4.778 22.896 1.00 25.92 337 SER A O 1
ATOM 2547 N N . MET A 1 338 ? 30.631 3.944 21.062 1.00 28.56 338 MET A N 1
ATOM 2548 C CA . MET A 1 338 ? 29.497 3.191 20.526 1.00 28.56 338 MET A CA 1
ATOM 2549 C C . MET A 1 338 ? 29.291 1.901 21.330 1.00 28.56 338 MET A C 1
ATOM 2551 O O . MET A 1 338 ? 29.919 0.873 21.080 1.00 28.56 338 MET A O 1
ATOM 2555 N N . GLY A 1 339 ? 28.372 1.951 22.294 1.00 27.12 339 GLY A N 1
ATOM 2556 C CA . GLY A 1 339 ? 27.630 0.766 22.709 1.00 27.12 339 GLY A CA 1
ATOM 2557 C C . GLY A 1 339 ? 26.677 0.354 21.586 1.00 27.12 339 GLY A C 1
ATOM 2558 O O . GLY A 1 339 ? 26.037 1.206 20.976 1.00 27.12 339 GLY A O 1
ATOM 2559 N N . SER A 1 340 ? 26.607 -0.945 21.296 1.00 29.67 340 SER A N 1
ATOM 2560 C CA . SER A 1 340 ? 25.714 -1.542 20.298 1.00 29.67 340 SER A CA 1
ATOM 2561 C C . SER A 1 340 ? 24.241 -1.287 20.652 1.00 29.67 340 SER A C 1
ATOM 2563 O O . SER A 1 340 ? 23.614 -2.061 21.371 1.00 29.67 340 SER A O 1
ATOM 2565 N N . SER A 1 341 ? 23.683 -0.184 20.159 1.00 31.08 341 SER A N 1
ATOM 2566 C CA . SER A 1 341 ? 22.250 -0.039 19.924 1.00 31.08 341 SER A CA 1
ATOM 2567 C C . SER A 1 341 ? 22.025 -0.236 18.426 1.00 31.08 341 SER A C 1
ATOM 2569 O O . SER A 1 341 ? 22.634 0.434 17.594 1.00 31.08 341 SER A O 1
ATOM 2571 N N . SER A 1 342 ? 21.215 -1.230 18.059 1.00 35.94 342 SER A N 1
ATOM 2572 C CA . SER A 1 342 ? 20.908 -1.534 16.663 1.00 35.94 342 SER A CA 1
ATOM 2573 C C . SER A 1 342 ? 20.179 -0.349 16.027 1.00 35.94 342 SER A C 1
ATOM 2575 O O . SER A 1 342 ? 18.993 -0.135 16.278 1.00 35.94 342 SER A O 1
ATOM 2577 N N . PHE A 1 343 ? 20.889 0.433 15.221 1.00 39.09 343 PHE A N 1
ATOM 2578 C CA . PHE A 1 343 ? 20.302 1.486 14.404 1.00 39.09 343 PHE A CA 1
ATOM 2579 C C . PHE A 1 343 ? 19.436 0.813 13.329 1.00 39.09 343 PHE A C 1
ATOM 2581 O O . PHE A 1 343 ? 19.953 0.116 12.456 1.00 39.09 343 PHE A O 1
ATOM 2588 N N . SER A 1 344 ? 18.112 0.913 13.453 1.00 54.50 344 SER A N 1
ATOM 2589 C CA . SER A 1 344 ? 17.187 0.164 12.604 1.00 54.50 344 SER A CA 1
ATOM 2590 C C . SER A 1 344 ? 17.038 0.855 11.248 1.00 54.50 344 SER A C 1
ATOM 2592 O O . SER A 1 344 ? 16.640 2.010 11.186 1.00 54.50 344 SER A O 1
ATOM 2594 N N . TYR A 1 345 ? 17.297 0.153 10.143 1.00 57.91 345 TYR A N 1
ATOM 2595 C CA . TYR A 1 345 ? 17.068 0.608 8.755 1.00 57.91 345 TYR A CA 1
ATOM 2596 C C . TYR A 1 345 ? 15.738 1.373 8.556 1.00 57.91 345 TYR A C 1
ATOM 2598 O O . TYR A 1 345 ? 15.640 2.371 7.843 1.00 57.91 345 TYR A O 1
ATOM 2606 N N . THR A 1 346 ? 14.708 0.914 9.258 1.00 55.03 346 THR A N 1
ATOM 2607 C CA . THR A 1 346 ? 13.338 1.426 9.240 1.00 55.03 346 THR A CA 1
ATOM 2608 C C . THR A 1 346 ? 13.198 2.856 9.760 1.00 55.03 346 THR A C 1
ATOM 2610 O O . THR A 1 346 ? 12.270 3.564 9.375 1.00 55.03 346 THR A O 1
ATOM 2613 N N . ASP A 1 347 ? 14.113 3.273 10.637 1.00 54.06 347 ASP A N 1
ATOM 2614 C CA . ASP A 1 347 ? 14.144 4.595 11.251 1.00 54.06 347 ASP A CA 1
ATOM 2615 C C . ASP A 1 347 ? 14.631 5.687 10.302 1.00 54.06 347 ASP A C 1
ATOM 2617 O O . ASP A 1 347 ? 14.312 6.850 10.536 1.00 54.06 347 ASP A O 1
ATOM 2621 N N . VAL A 1 348 ? 15.376 5.316 9.258 1.00 58.91 348 VAL A N 1
ATOM 2622 C CA . VAL A 1 348 ? 15.933 6.250 8.271 1.00 58.91 348 VAL A CA 1
ATOM 2623 C C . VAL A 1 348 ? 14.922 6.510 7.160 1.00 58.91 348 VAL A C 1
ATOM 2625 O O . VAL A 1 348 ? 14.625 7.655 6.844 1.00 58.91 348 VAL A O 1
ATOM 2628 N N . ILE A 1 349 ? 14.313 5.452 6.624 1.00 61.09 349 ILE A N 1
ATOM 2629 C CA . ILE A 1 349 ? 13.461 5.555 5.433 1.00 61.09 349 ILE A CA 1
ATOM 2630 C C . ILE A 1 349 ? 12.101 6.189 5.704 1.00 61.09 349 ILE A C 1
ATOM 2632 O O . ILE A 1 349 ? 11.618 6.966 4.889 1.00 61.09 349 ILE A O 1
ATOM 2636 N N . ASN A 1 350 ? 11.481 5.906 6.851 1.00 56.91 350 ASN A N 1
ATOM 2637 C CA . ASN A 1 350 ? 10.196 6.522 7.196 1.00 56.91 350 ASN A CA 1
ATOM 2638 C C . ASN A 1 350 ? 10.299 8.029 7.478 1.00 56.91 350 ASN A C 1
ATOM 2640 O O . ASN A 1 350 ? 9.278 8.710 7.520 1.00 56.91 350 ASN A O 1
ATOM 2644 N N . THR A 1 351 ? 11.508 8.534 7.726 1.00 62.25 351 THR A N 1
ATOM 2645 C CA . THR A 1 351 ? 11.796 9.967 7.873 1.00 62.25 351 THR A CA 1
ATOM 2646 C C . THR A 1 351 ? 12.582 10.528 6.699 1.00 62.25 351 THR A C 1
ATOM 2648 O O . THR A 1 351 ? 13.019 11.670 6.764 1.00 62.25 351 THR A O 1
ATOM 2651 N N . SER A 1 352 ? 12.804 9.730 5.656 1.00 80.00 352 SER A N 1
ATOM 2652 C CA . SER A 1 352 ? 13.527 10.182 4.480 1.00 80.00 352 SER A CA 1
ATOM 2653 C C . SER A 1 352 ? 12.624 11.096 3.668 1.00 80.00 352 SER A C 1
ATOM 2655 O O . SER A 1 352 ? 11.589 10.662 3.155 1.00 80.00 352 SER A O 1
ATOM 2657 N N . ASP A 1 353 ? 13.028 12.356 3.529 1.00 80.75 353 ASP A N 1
ATOM 2658 C CA . ASP A 1 353 ? 12.334 13.324 2.679 1.00 80.75 353 ASP A CA 1
ATOM 2659 C C . ASP A 1 353 ? 12.255 12.827 1.226 1.00 80.75 353 ASP A C 1
ATOM 2661 O O . ASP A 1 353 ? 11.238 13.022 0.562 1.00 80.75 353 ASP A O 1
ATOM 2665 N N . ILE A 1 354 ? 13.283 12.103 0.762 1.00 87.25 354 ILE A N 1
ATOM 2666 C CA . ILE A 1 354 ? 13.331 11.491 -0.572 1.00 87.25 354 ILE A CA 1
ATOM 2667 C C . ILE A 1 354 ? 12.220 10.455 -0.713 1.00 87.25 354 ILE A C 1
ATOM 2669 O O . ILE A 1 354 ? 11.442 10.509 -1.661 1.00 87.25 354 ILE A O 1
ATOM 2673 N N . MET A 1 355 ? 12.105 9.529 0.240 1.00 85.50 355 MET A N 1
ATOM 2674 C CA . MET A 1 355 ? 11.108 8.459 0.160 1.00 85.50 355 MET A CA 1
ATOM 2675 C C . MET A 1 355 ? 9.682 8.984 0.351 1.00 85.50 355 MET A C 1
ATOM 2677 O O . MET A 1 355 ? 8.757 8.510 -0.309 1.00 85.50 355 MET A O 1
ATOM 2681 N N . MET A 1 356 ? 9.500 10.000 1.199 1.00 78.69 356 MET A N 1
ATOM 2682 C CA . MET A 1 356 ? 8.224 10.705 1.344 1.00 78.69 356 MET A CA 1
ATOM 2683 C C . MET A 1 356 ? 7.818 11.419 0.050 1.00 78.69 356 MET A C 1
ATOM 2685 O O . MET A 1 356 ? 6.651 11.363 -0.346 1.00 78.69 356 MET A O 1
ATOM 2689 N N . HIS A 1 357 ? 8.771 12.063 -0.629 1.00 82.75 357 HIS A N 1
ATOM 2690 C CA . HIS A 1 357 ? 8.524 12.693 -1.920 1.00 82.75 357 HIS A CA 1
ATOM 2691 C C . HIS A 1 357 ? 8.218 11.650 -2.998 1.00 82.75 357 HIS A C 1
ATOM 2693 O O . HIS A 1 357 ? 7.209 11.774 -3.678 1.00 82.75 357 HIS A O 1
ATOM 2699 N N . PHE A 1 358 ? 9.002 10.573 -3.075 1.00 86.38 358 PHE A N 1
ATOM 2700 C CA . PHE A 1 358 ? 8.802 9.467 -4.011 1.00 86.38 358 PHE A CA 1
ATOM 2701 C C . PHE A 1 358 ? 7.384 8.878 -3.943 1.00 86.38 358 PHE A C 1
ATOM 2703 O O . PHE A 1 358 ? 6.751 8.670 -4.972 1.00 86.38 358 PHE A O 1
ATOM 2710 N N . GLN A 1 359 ? 6.852 8.649 -2.735 1.00 80.00 359 GLN A N 1
ATOM 2711 C CA . GLN A 1 359 ? 5.495 8.110 -2.549 1.00 80.00 359 GLN A CA 1
ATOM 2712 C C . GLN A 1 359 ? 4.369 9.059 -2.961 1.00 80.00 359 GLN A C 1
ATOM 2714 O O . GLN A 1 359 ? 3.243 8.605 -3.144 1.00 80.00 359 GLN A O 1
ATOM 2719 N N . THR A 1 360 ? 4.642 10.361 -3.011 1.00 76.62 360 THR A N 1
ATOM 2720 C CA . THR A 1 360 ? 3.644 11.406 -3.286 1.00 76.62 360 THR A CA 1
ATOM 2721 C C . THR A 1 360 ? 3.877 12.099 -4.627 1.00 76.62 360 THR A C 1
ATOM 2723 O O . THR A 1 360 ? 3.138 13.015 -4.989 1.00 76.62 360 THR A O 1
ATOM 2726 N N . ASP A 1 361 ? 4.898 11.672 -5.368 1.00 83.94 361 ASP A N 1
ATOM 2727 C CA . ASP A 1 361 ? 5.244 12.194 -6.679 1.00 83.94 361 ASP A CA 1
ATOM 2728 C C . ASP A 1 361 ? 4.153 11.815 -7.686 1.00 83.94 361 ASP A C 1
ATOM 2730 O O . ASP A 1 361 ? 3.844 10.645 -7.909 1.00 83.94 361 ASP A O 1
ATOM 2734 N N . ALA A 1 362 ? 3.568 12.830 -8.321 1.00 80.56 362 ALA A N 1
ATOM 2735 C CA . ALA A 1 362 ? 2.432 12.656 -9.212 1.00 80.56 362 ALA A CA 1
ATOM 2736 C C . ALA A 1 362 ? 2.741 11.802 -10.454 1.00 80.56 362 ALA A C 1
ATOM 2738 O O . ALA A 1 362 ? 1.810 11.180 -10.972 1.00 80.56 362 ALA A O 1
ATOM 2739 N N . LEU A 1 363 ? 3.989 11.783 -10.945 1.00 84.50 363 LEU A N 1
ATOM 2740 C CA . LEU A 1 363 ? 4.415 10.938 -12.069 1.00 84.50 363 LEU A CA 1
ATOM 2741 C C . LEU A 1 363 ? 4.605 9.491 -11.616 1.00 84.50 363 LEU A C 1
ATOM 2743 O O . LEU A 1 363 ? 4.177 8.568 -12.308 1.00 84.50 363 LEU A O 1
ATOM 2747 N N . ILE A 1 364 ? 5.199 9.297 -10.438 1.00 88.50 364 ILE A N 1
ATOM 2748 C CA . ILE A 1 364 ? 5.385 7.972 -9.839 1.00 88.50 364 ILE A CA 1
ATOM 2749 C C . ILE A 1 364 ? 4.037 7.337 -9.515 1.00 88.50 364 ILE A C 1
ATOM 2751 O O . ILE A 1 364 ? 3.788 6.201 -9.921 1.00 88.50 364 ILE A O 1
ATOM 2755 N N . THR A 1 365 ? 3.137 8.078 -8.862 1.00 81.50 365 THR A N 1
ATOM 2756 C CA . THR A 1 365 ? 1.779 7.606 -8.587 1.00 81.50 365 THR A CA 1
ATOM 2757 C C . THR A 1 365 ? 1.043 7.284 -9.887 1.00 81.50 365 THR A C 1
ATOM 2759 O O . THR A 1 365 ? 0.416 6.234 -9.951 1.00 81.50 365 THR A O 1
ATOM 2762 N N . ASP A 1 366 ? 1.141 8.121 -10.935 1.00 81.69 366 ASP A N 1
ATOM 2763 C CA . ASP A 1 366 ? 0.498 7.882 -12.247 1.00 81.69 366 ASP A CA 1
ATOM 2764 C C . ASP A 1 366 ? 0.956 6.577 -12.915 1.00 81.69 366 ASP A C 1
ATOM 2766 O O . ASP A 1 366 ? 0.178 5.912 -13.597 1.00 81.69 366 ASP A O 1
ATOM 2770 N N . LYS A 1 367 ? 2.220 6.200 -12.704 1.00 87.19 367 LYS A N 1
ATOM 2771 C CA . LYS A 1 367 ? 2.847 5.006 -13.281 1.00 87.19 367 LYS A CA 1
ATOM 2772 C C . LYS A 1 367 ? 2.962 3.843 -12.297 1.00 87.19 367 LYS A C 1
ATOM 2774 O O . LYS A 1 367 ? 3.729 2.908 -12.543 1.00 87.19 367 LYS A O 1
ATOM 2779 N N . ARG A 1 368 ? 2.218 3.881 -11.189 1.00 86.31 368 ARG A N 1
ATOM 2780 C CA . ARG A 1 368 ? 2.229 2.814 -10.188 1.00 86.31 368 ARG A CA 1
ATOM 2781 C C . ARG A 1 368 ? 1.586 1.542 -10.745 1.00 86.31 368 ARG A C 1
ATOM 2783 O O . ARG A 1 368 ? 0.457 1.572 -11.224 1.00 86.31 368 ARG A O 1
ATOM 2790 N N . ILE A 1 369 ? 2.298 0.424 -10.638 1.00 88.00 369 ILE A N 1
ATOM 2791 C CA . ILE A 1 369 ? 1.862 -0.909 -11.065 1.00 88.00 369 ILE A CA 1
ATOM 2792 C C . ILE A 1 369 ? 1.598 -1.764 -9.812 1.00 88.00 369 ILE A C 1
ATOM 2794 O O . ILE A 1 369 ? 2.448 -1.791 -8.913 1.00 88.00 369 ILE A O 1
ATOM 2798 N N . PRO A 1 370 ? 0.458 -2.475 -9.716 1.00 85.44 370 PRO A N 1
ATOM 2799 C CA . PRO A 1 370 ? 0.249 -3.473 -8.672 1.00 85.44 370 PRO A CA 1
ATOM 2800 C C . PRO A 1 370 ? 1.329 -4.557 -8.729 1.00 85.44 370 PRO A C 1
ATOM 2802 O O . PRO A 1 370 ? 1.586 -5.127 -9.785 1.00 85.44 370 PRO A O 1
ATOM 2805 N N . MET A 1 371 ? 1.942 -4.897 -7.593 1.00 86.62 371 MET A N 1
ATOM 2806 C CA . MET A 1 371 ? 3.032 -5.887 -7.573 1.00 86.62 371 MET A CA 1
ATOM 2807 C C . MET A 1 371 ? 2.602 -7.264 -8.118 1.00 86.62 371 MET A C 1
ATOM 2809 O O . MET A 1 371 ? 3.419 -7.976 -8.688 1.00 86.62 371 MET A O 1
ATOM 2813 N N . LEU A 1 372 ? 1.318 -7.617 -7.986 1.00 85.38 372 LEU A N 1
ATOM 2814 C CA . LEU A 1 372 ? 0.738 -8.855 -8.524 1.00 85.38 372 LEU A CA 1
ATOM 2815 C C . LEU A 1 372 ? 0.654 -8.907 -10.060 1.00 85.38 372 LEU A C 1
ATOM 2817 O O . LEU A 1 372 ? 0.552 -9.996 -10.615 1.00 85.38 372 LEU A O 1
ATOM 2821 N N . ASP A 1 373 ? 0.701 -7.758 -10.740 1.00 87.75 373 ASP A N 1
ATOM 2822 C CA . ASP A 1 373 ? 0.642 -7.689 -12.204 1.00 87.75 373 ASP A CA 1
ATOM 2823 C C . ASP A 1 373 ? 2.023 -7.943 -12.838 1.00 87.75 373 ASP A C 1
ATOM 2825 O O . ASP A 1 373 ? 2.136 -8.055 -14.060 1.00 87.75 373 ASP A O 1
ATOM 2829 N N . LEU A 1 374 ? 3.080 -8.033 -12.019 1.00 90.50 374 LEU A N 1
ATOM 2830 C CA . LEU A 1 374 ? 4.438 -8.333 -12.455 1.00 90.50 374 LEU A CA 1
ATOM 2831 C C . LEU A 1 374 ? 4.720 -9.835 -12.363 1.00 90.50 374 LEU A C 1
ATOM 2833 O O . LEU A 1 374 ? 4.871 -10.394 -11.277 1.00 90.50 374 LEU A O 1
ATOM 2837 N N . ALA A 1 375 ? 4.886 -10.480 -13.516 1.00 91.38 375 ALA A N 1
ATOM 2838 C CA . ALA A 1 375 ? 5.353 -11.859 -13.592 1.00 91.38 375 ALA A CA 1
ATOM 2839 C C . ALA A 1 375 ? 6.855 -11.897 -13.900 1.00 91.38 375 ALA A C 1
ATOM 2841 O O . ALA A 1 375 ? 7.300 -11.451 -14.957 1.00 91.38 375 ALA A O 1
ATOM 2842 N N . TYR A 1 376 ? 7.650 -12.449 -12.987 1.00 92.31 376 TYR A N 1
ATOM 2843 C CA . TYR A 1 376 ? 9.091 -12.627 -13.175 1.00 92.31 376 TYR A CA 1
ATOM 2844 C C . TYR A 1 376 ? 9.364 -13.871 -14.024 1.00 92.31 376 TYR A C 1
ATOM 2846 O O . TYR A 1 376 ? 8.737 -14.908 -13.820 1.00 92.31 376 TYR A O 1
ATOM 2854 N N . THR A 1 377 ? 10.327 -13.786 -14.945 1.00 89.94 377 THR A N 1
ATOM 2855 C CA . THR A 1 377 ? 10.741 -14.932 -15.774 1.00 89.94 377 THR A CA 1
ATOM 2856 C C . THR A 1 377 ? 12.201 -15.304 -15.547 1.00 89.94 377 THR A C 1
ATOM 2858 O O . THR A 1 377 ? 12.485 -16.207 -14.765 1.00 89.94 377 THR A O 1
ATOM 2861 N N . THR A 1 378 ? 13.143 -14.630 -16.204 1.00 89.81 378 THR A N 1
ATOM 2862 C CA . THR A 1 378 ? 14.568 -14.988 -16.162 1.00 89.81 378 THR A CA 1
ATOM 2863 C C . THR A 1 378 ? 15.420 -13.847 -15.622 1.00 89.81 378 THR A C 1
ATOM 2865 O O . THR A 1 378 ? 15.126 -12.677 -15.850 1.00 89.81 378 THR A O 1
ATOM 2868 N N . LEU A 1 379 ? 16.497 -14.172 -14.902 1.00 90.81 379 LEU A N 1
ATOM 2869 C CA . LEU A 1 379 ? 17.515 -13.189 -14.527 1.00 90.81 379 LEU A CA 1
ATOM 2870 C C . LEU A 1 379 ? 18.346 -12.846 -15.772 1.00 90.81 379 LEU A C 1
ATOM 2872 O O . LEU A 1 379 ? 18.987 -13.723 -16.345 1.00 90.81 379 LEU A O 1
ATOM 2876 N N . VAL A 1 380 ? 18.334 -11.578 -16.178 1.00 88.62 380 VAL A N 1
ATOM 2877 C CA . VAL A 1 380 ? 19.060 -11.071 -17.357 1.00 88.62 380 VAL A CA 1
ATOM 2878 C C . VAL A 1 380 ? 20.440 -10.556 -16.964 1.00 88.62 380 VAL A C 1
ATOM 2880 O O . VAL A 1 380 ? 21.413 -10.726 -17.696 1.00 88.62 380 VAL A O 1
ATOM 2883 N N . SER A 1 381 ? 20.533 -9.884 -15.817 1.00 86.62 381 SER A N 1
ATOM 2884 C CA . SER A 1 381 ? 21.782 -9.303 -15.335 1.00 86.62 381 SER A CA 1
ATOM 2885 C C . SER A 1 381 ? 21.765 -9.148 -13.821 1.00 86.62 381 SER A C 1
ATOM 2887 O O . SER A 1 381 ? 20.735 -8.816 -13.238 1.00 86.62 381 SER A O 1
ATOM 2889 N N . GLN A 1 382 ? 22.920 -9.329 -13.189 1.00 90.81 382 GLN A N 1
ATOM 2890 C CA . GLN A 1 382 ? 23.125 -9.044 -11.774 1.00 90.81 382 GLN A CA 1
ATOM 2891 C C . GLN A 1 382 ? 24.347 -8.139 -11.621 1.00 90.81 382 GLN A C 1
ATOM 2893 O O . GLN A 1 382 ? 25.470 -8.526 -11.934 1.00 90.81 382 GLN A O 1
ATOM 2898 N N . GLY A 1 383 ? 24.113 -6.915 -11.161 1.00 87.31 383 GLY A N 1
ATOM 2899 C CA . GLY A 1 383 ? 25.150 -5.967 -10.778 1.00 87.31 383 GLY A CA 1
ATOM 2900 C C . GLY A 1 383 ? 25.441 -6.008 -9.277 1.00 87.31 383 GLY A C 1
ATOM 2901 O O . GLY A 1 383 ? 24.853 -6.775 -8.519 1.00 87.31 383 GLY A O 1
ATOM 2902 N N . ALA A 1 384 ? 26.335 -5.126 -8.824 1.00 89.31 384 ALA A N 1
ATOM 2903 C CA . ALA A 1 384 ? 26.708 -5.027 -7.408 1.00 89.31 384 ALA A CA 1
ATOM 2904 C C . ALA A 1 384 ? 25.574 -4.504 -6.500 1.00 89.31 384 ALA A C 1
ATOM 2906 O O . ALA A 1 384 ? 25.559 -4.784 -5.302 1.00 89.31 384 ALA A O 1
ATOM 2907 N N . VAL A 1 385 ? 24.647 -3.723 -7.067 1.00 91.81 385 VAL A N 1
ATOM 2908 C CA . VAL A 1 385 ? 23.564 -3.043 -6.329 1.00 91.81 385 VAL A CA 1
ATOM 2909 C C . VAL A 1 385 ? 22.179 -3.469 -6.810 1.00 91.81 385 VAL A C 1
ATOM 2911 O O . VAL A 1 385 ? 21.261 -3.603 -6.005 1.00 91.81 385 VAL A O 1
ATOM 2914 N N . SER A 1 386 ? 22.023 -3.714 -8.110 1.00 92.44 386 SER A N 1
ATOM 2915 C CA . SER A 1 386 ? 20.741 -4.064 -8.720 1.00 92.44 386 SER A CA 1
ATOM 2916 C C . SER A 1 386 ? 20.829 -5.350 -9.525 1.00 92.44 386 SER A C 1
ATOM 2918 O O . SER A 1 386 ? 21.892 -5.738 -10.003 1.00 92.44 386 SER A O 1
ATOM 2920 N N . GLU A 1 387 ? 19.689 -5.995 -9.677 1.00 94.81 387 GLU A N 1
ATOM 2921 C CA . GLU A 1 387 ? 19.454 -7.147 -10.530 1.00 94.81 387 GLU A CA 1
ATOM 2922 C C . GLU A 1 387 ? 18.312 -6.818 -11.491 1.00 94.81 387 GLU A C 1
ATOM 2924 O O . GLU A 1 387 ? 17.383 -6.080 -11.154 1.00 94.81 387 GLU A O 1
ATOM 2929 N N . ILE A 1 388 ? 18.428 -7.323 -12.713 1.00 93.69 388 ILE A N 1
ATOM 2930 C CA . ILE A 1 388 ? 17.491 -7.090 -13.804 1.00 93.69 388 ILE A CA 1
ATOM 2931 C C . ILE A 1 388 ? 16.949 -8.443 -14.224 1.00 93.69 388 ILE A C 1
ATOM 2933 O O . ILE A 1 388 ? 17.704 -9.321 -14.645 1.00 93.69 388 ILE A O 1
ATOM 2937 N N . PHE A 1 389 ? 15.636 -8.586 -14.145 1.00 94.38 389 PHE A N 1
ATOM 2938 C CA . PHE A 1 389 ? 14.909 -9.735 -14.650 1.00 94.38 389 PHE A CA 1
ATOM 2939 C C . PHE A 1 389 ? 14.176 -9.361 -15.931 1.00 94.38 389 PHE A C 1
ATOM 2941 O O . PHE A 1 389 ? 13.701 -8.240 -16.087 1.00 94.38 389 PHE A O 1
ATOM 2948 N N . GLN A 1 390 ? 14.025 -10.314 -16.835 1.00 93.19 390 GLN A N 1
ATOM 2949 C CA . GLN A 1 390 ? 12.948 -10.266 -17.803 1.00 93.19 390 GLN A CA 1
ATOM 2950 C C . GLN A 1 390 ? 11.655 -10.626 -17.068 1.00 93.19 390 GLN A C 1
ATOM 2952 O O . GLN A 1 390 ? 11.622 -11.546 -16.242 1.00 93.19 390 GLN A O 1
ATOM 2957 N N . GLY A 1 391 ? 10.576 -9.924 -17.377 1.00 93.88 391 GLY A N 1
ATOM 2958 C CA . GLY A 1 391 ? 9.254 -10.224 -16.855 1.00 93.88 391 GLY A CA 1
ATOM 2959 C C . GLY A 1 391 ? 8.150 -9.921 -17.853 1.00 93.88 391 GLY A C 1
ATOM 2960 O O . GLY A 1 391 ? 8.402 -9.507 -18.988 1.00 93.88 391 GLY A O 1
ATOM 2961 N N . GLN A 1 392 ? 6.918 -10.139 -17.416 1.00 92.50 392 GLN A N 1
ATOM 2962 C CA . GLN A 1 392 ? 5.707 -9.817 -18.156 1.00 92.50 392 GLN A CA 1
ATOM 2963 C C . GLN A 1 392 ? 4.811 -8.901 -17.322 1.00 92.50 392 GLN A C 1
ATOM 2965 O O . GLN A 1 392 ? 4.728 -9.038 -16.102 1.00 92.50 392 GLN A O 1
ATOM 2970 N N . LEU A 1 393 ? 4.152 -7.972 -18.011 1.00 90.94 393 LEU A N 1
ATOM 2971 C CA . LEU A 1 393 ? 3.112 -7.092 -17.492 1.00 90.94 393 LEU A CA 1
ATOM 2972 C C . LEU A 1 393 ? 1.914 -7.172 -18.445 1.00 90.94 393 LEU A C 1
ATOM 2974 O O . LEU A 1 393 ? 1.882 -6.491 -19.479 1.00 90.94 393 LEU A O 1
ATOM 2978 N N . GLY A 1 394 ? 0.957 -8.045 -18.123 1.00 86.88 394 GLY A N 1
ATOM 2979 C CA . GLY A 1 394 ? -0.008 -8.547 -19.106 1.00 86.88 394 GLY A CA 1
ATOM 2980 C C . GLY A 1 394 ? 0.729 -9.191 -20.285 1.00 86.88 394 GLY A C 1
ATOM 2981 O O . GLY A 1 394 ? 1.696 -9.920 -20.085 1.00 86.88 394 GLY A O 1
ATOM 2982 N N . ASP A 1 395 ? 0.355 -8.836 -21.513 1.00 86.69 395 ASP A N 1
ATOM 2983 C CA . ASP A 1 395 ? 0.989 -9.374 -22.730 1.00 86.69 395 ASP A CA 1
ATOM 2984 C C . ASP A 1 395 ? 2.339 -8.716 -23.076 1.00 86.69 395 ASP A C 1
ATOM 2986 O O . ASP A 1 395 ? 2.993 -9.064 -24.063 1.00 86.69 395 ASP A O 1
ATOM 2990 N N . ARG A 1 396 ? 2.774 -7.719 -22.297 1.00 90.56 396 ARG A N 1
ATOM 2991 C CA . ARG A 1 396 ? 3.981 -6.944 -22.591 1.00 90.56 396 ARG A CA 1
ATOM 2992 C C . ARG A 1 396 ? 5.193 -7.520 -21.870 1.00 90.56 396 ARG A C 1
ATOM 2994 O O . ARG A 1 396 ? 5.226 -7.558 -20.644 1.00 90.56 396 ARG A O 1
ATOM 3001 N N . VAL A 1 397 ? 6.240 -7.850 -22.624 1.00 92.44 397 VAL A N 1
ATOM 3002 C CA . VAL A 1 397 ? 7.558 -8.183 -22.060 1.00 92.44 397 VAL A CA 1
ATOM 3003 C C . VAL A 1 397 ? 8.251 -6.910 -21.564 1.00 92.44 397 VAL A C 1
ATOM 3005 O O . VAL A 1 397 ? 8.349 -5.915 -22.291 1.00 92.44 397 VAL A O 1
ATOM 3008 N N . VAL A 1 398 ? 8.738 -6.947 -20.327 1.00 95.06 398 VAL A N 1
ATOM 3009 C CA . VAL A 1 398 ? 9.364 -5.817 -19.626 1.00 95.06 398 VAL A CA 1
ATOM 3010 C C . VAL A 1 398 ? 10.680 -6.232 -18.969 1.00 95.06 398 VAL A C 1
ATOM 3012 O O . VAL A 1 398 ? 10.900 -7.408 -18.678 1.00 95.06 398 VAL A O 1
ATOM 3015 N N . ALA A 1 399 ? 11.557 -5.259 -18.734 1.00 95.25 399 ALA A N 1
ATOM 3016 C CA . ALA A 1 399 ? 12.705 -5.408 -17.850 1.00 95.25 399 ALA A CA 1
ATOM 3017 C C . ALA A 1 399 ? 12.300 -4.971 -16.438 1.00 95.25 399 ALA A C 1
ATOM 3019 O O . ALA A 1 399 ? 11.819 -3.858 -16.252 1.00 95.25 399 ALA A O 1
ATOM 3020 N N . LEU A 1 400 ? 12.483 -5.851 -15.458 1.00 96.88 400 LEU A N 1
ATOM 3021 C CA . LEU A 1 400 ? 12.196 -5.620 -14.047 1.00 96.88 400 LEU A CA 1
ATOM 3022 C C . LEU A 1 400 ? 13.512 -5.421 -13.309 1.00 96.88 400 LEU A C 1
ATOM 3024 O O . LEU A 1 400 ? 14.237 -6.380 -13.035 1.00 96.88 400 LEU A O 1
ATOM 3028 N N . LYS A 1 401 ? 13.833 -4.169 -13.002 1.00 96.44 401 LYS A N 1
ATOM 3029 C CA . LYS A 1 401 ? 15.014 -3.812 -12.223 1.00 96.44 401 LYS A CA 1
ATOM 3030 C C . LYS A 1 401 ? 14.639 -3.677 -10.752 1.00 96.44 401 LYS A C 1
ATOM 3032 O O . LYS A 1 401 ? 13.687 -2.982 -10.407 1.00 96.44 401 LYS A O 1
ATOM 3037 N N . GLN A 1 402 ? 15.411 -4.313 -9.881 1.00 95.44 402 GLN A N 1
ATOM 3038 C CA . GLN A 1 402 ? 15.253 -4.218 -8.429 1.00 95.44 402 GLN A CA 1
ATOM 3039 C C . GLN A 1 402 ? 16.610 -4.259 -7.725 1.00 95.44 402 GLN A C 1
ATOM 3041 O O . GLN A 1 402 ? 17.621 -4.635 -8.317 1.00 95.44 402 GLN A O 1
ATOM 3046 N N . LEU A 1 403 ? 16.649 -3.887 -6.446 1.00 94.75 403 LEU A N 1
ATOM 3047 C CA . LEU A 1 403 ? 17.858 -4.020 -5.633 1.00 94.75 403 LEU A CA 1
ATOM 3048 C C . LEU A 1 403 ? 18.164 -5.486 -5.319 1.00 94.75 403 LEU A C 1
ATOM 3050 O O . LEU A 1 403 ? 17.259 -6.266 -5.009 1.00 94.75 403 LEU A O 1
ATOM 3054 N N . VAL A 1 404 ? 19.451 -5.841 -5.312 1.00 93.06 404 VAL A N 1
ATOM 3055 C CA . VAL A 1 404 ? 19.893 -7.163 -4.844 1.00 93.06 404 VAL A CA 1
ATOM 3056 C C . VAL A 1 404 ? 19.563 -7.336 -3.362 1.00 93.06 404 VAL A C 1
ATOM 3058 O O . VAL A 1 404 ? 19.581 -6.377 -2.587 1.00 93.06 404 VAL A O 1
ATOM 3061 N N . ARG A 1 405 ? 19.321 -8.578 -2.926 1.00 89.19 405 ARG A N 1
ATOM 3062 C CA . ARG A 1 405 ? 18.886 -8.895 -1.550 1.00 89.19 405 ARG A CA 1
ATOM 3063 C C . ARG A 1 405 ? 19.742 -8.242 -0.457 1.00 89.19 405 ARG A C 1
ATOM 3065 O O . ARG A 1 405 ? 19.193 -7.763 0.528 1.00 89.19 405 ARG A O 1
ATOM 3072 N N . ALA A 1 406 ? 21.062 -8.197 -0.637 1.00 88.88 406 ALA A N 1
ATOM 3073 C CA . ALA A 1 406 ? 21.986 -7.603 0.333 1.00 88.88 406 ALA A CA 1
ATOM 3074 C C . ALA A 1 406 ? 21.819 -6.079 0.497 1.00 88.88 406 ALA A C 1
ATOM 3076 O O . ALA A 1 406 ? 22.209 -5.536 1.526 1.00 88.88 406 ALA A O 1
ATOM 3077 N N . LYS A 1 407 ? 21.245 -5.394 -0.502 1.00 90.44 407 LYS A N 1
ATOM 3078 C CA . LYS A 1 407 ? 21.044 -3.938 -0.525 1.00 90.44 407 LYS A CA 1
ATOM 3079 C C . LYS A 1 407 ? 19.615 -3.506 -0.198 1.00 90.44 407 LYS A C 1
ATOM 3081 O O . LYS A 1 407 ? 19.391 -2.335 0.074 1.00 90.44 407 LYS A O 1
ATOM 3086 N N . LYS A 1 408 ? 18.659 -4.442 -0.124 1.00 86.56 408 LYS A N 1
ATOM 3087 C CA . LYS A 1 408 ? 17.253 -4.159 0.227 1.00 86.56 408 LYS A CA 1
ATOM 3088 C C . LYS A 1 408 ? 17.056 -3.602 1.646 1.00 86.56 408 LYS A C 1
ATOM 3090 O O . LYS A 1 408 ? 15.982 -3.099 1.935 1.00 86.56 408 LYS A O 1
ATOM 3095 N N . SER A 1 409 ? 18.068 -3.673 2.512 1.00 83.94 409 SER A N 1
ATOM 3096 C CA . SER A 1 409 ? 18.048 -3.108 3.872 1.00 83.94 409 SER A CA 1
ATOM 3097 C C . SER A 1 409 ? 19.035 -1.950 4.055 1.00 83.94 409 SER A C 1
ATOM 3099 O O . SER A 1 409 ? 19.361 -1.609 5.190 1.00 83.94 409 SER A O 1
ATOM 3101 N N . ASP A 1 410 ? 19.548 -1.372 2.967 1.00 87.25 410 ASP A N 1
ATOM 3102 C CA . ASP A 1 410 ? 20.438 -0.210 3.002 1.00 87.25 410 ASP A CA 1
ATOM 3103 C C . ASP A 1 410 ? 19.641 1.051 2.616 1.00 87.25 410 ASP A C 1
ATOM 3105 O O . ASP A 1 410 ? 19.199 1.153 1.467 1.00 87.25 410 ASP A O 1
ATOM 3109 N N . PRO A 1 411 ? 19.416 2.008 3.541 1.00 85.75 411 PRO A N 1
ATOM 3110 C CA . PRO A 1 411 ? 18.619 3.195 3.248 1.00 85.75 411 PRO A CA 1
ATOM 3111 C C . PRO A 1 411 ? 19.177 4.026 2.097 1.00 85.75 411 PRO A C 1
ATOM 3113 O O . PRO A 1 411 ? 18.409 4.501 1.266 1.00 85.75 411 PRO A O 1
ATOM 3116 N N . ALA A 1 412 ? 20.504 4.160 2.022 1.00 89.50 412 ALA A N 1
ATOM 3117 C CA . ALA A 1 412 ? 21.146 5.001 1.020 1.00 89.50 412 ALA A CA 1
ATOM 3118 C C . ALA A 1 412 ? 20.960 4.429 -0.392 1.00 89.50 412 ALA A C 1
ATOM 3120 O O . ALA A 1 412 ? 20.749 5.174 -1.347 1.00 89.50 412 ALA A O 1
ATOM 3121 N N . GLU A 1 413 ? 20.997 3.103 -0.532 1.00 92.69 413 GLU A N 1
ATOM 3122 C CA . GLU A 1 413 ? 20.789 2.433 -1.822 1.00 92.69 413 GLU A CA 1
ATOM 3123 C C . GLU A 1 413 ? 19.332 2.516 -2.277 1.00 92.69 413 GLU A C 1
ATOM 3125 O O . GLU A 1 413 ? 19.053 2.626 -3.468 1.00 92.69 413 GLU A O 1
ATOM 3130 N N . ILE A 1 414 ? 18.395 2.506 -1.333 1.00 91.62 414 ILE A N 1
ATOM 3131 C CA . ILE A 1 414 ? 16.964 2.606 -1.627 1.00 91.62 414 ILE A CA 1
ATOM 3132 C C . ILE A 1 414 ? 16.576 4.021 -2.014 1.00 91.62 414 ILE A C 1
ATOM 3134 O O . ILE A 1 414 ? 15.881 4.194 -3.010 1.00 91.62 414 ILE A O 1
ATOM 3138 N N . GLU A 1 415 ? 17.074 5.026 -1.295 1.00 92.25 415 GLU A N 1
ATOM 3139 C CA . GLU A 1 415 ? 16.918 6.429 -1.684 1.00 92.25 415 GLU A CA 1
ATOM 3140 C C . GLU A 1 415 ? 17.526 6.683 -3.064 1.00 92.25 415 GLU A C 1
ATOM 3142 O O . GLU A 1 415 ? 16.895 7.297 -3.923 1.00 92.25 415 GLU A O 1
ATOM 3147 N N . ARG A 1 416 ? 18.725 6.147 -3.319 1.00 94.00 416 ARG A N 1
ATOM 3148 C CA . ARG A 1 416 ? 19.378 6.258 -4.624 1.00 94.00 416 ARG A CA 1
ATOM 3149 C C . ARG A 1 416 ? 18.559 5.601 -5.731 1.00 94.00 416 ARG A C 1
ATOM 3151 O O . ARG A 1 416 ? 18.450 6.169 -6.815 1.00 94.00 416 ARG A O 1
ATOM 3158 N N . PHE A 1 417 ? 17.977 4.435 -5.467 1.00 95.75 417 PHE A N 1
ATOM 3159 C CA . PHE A 1 417 ? 17.131 3.752 -6.437 1.00 95.75 417 PHE A CA 1
ATOM 3160 C C . PHE A 1 417 ? 15.806 4.493 -6.671 1.00 95.75 417 PHE A C 1
ATOM 3162 O O . PHE A 1 417 ? 15.374 4.612 -7.812 1.00 95.75 417 PHE A O 1
ATOM 3169 N N . ALA A 1 418 ? 15.200 5.071 -5.631 1.00 94.38 418 ALA A N 1
ATOM 3170 C CA . ALA A 1 418 ? 14.017 5.920 -5.762 1.00 94.38 418 ALA A CA 1
ATOM 3171 C C . ALA A 1 418 ? 14.292 7.159 -6.632 1.00 94.38 418 ALA A C 1
ATOM 3173 O O . ALA A 1 418 ? 13.518 7.451 -7.543 1.00 94.38 418 ALA A O 1
ATOM 3174 N N . LEU A 1 419 ? 15.427 7.835 -6.415 1.00 94.50 419 LEU A N 1
ATOM 3175 C CA . LEU A 1 419 ? 15.866 8.957 -7.252 1.00 94.50 419 LEU A CA 1
ATOM 3176 C C . LEU A 1 419 ? 16.131 8.529 -8.703 1.00 94.50 419 LEU A C 1
ATOM 3178 O O . LEU A 1 419 ? 15.780 9.254 -9.632 1.00 94.50 419 LEU A O 1
ATOM 3182 N N . GLU A 1 420 ? 16.723 7.350 -8.913 1.00 95.50 420 GLU A N 1
ATOM 3183 C CA . GLU A 1 420 ? 16.930 6.791 -10.253 1.00 95.50 420 GLU A CA 1
ATOM 3184 C C . GLU A 1 420 ? 15.597 6.568 -10.978 1.00 95.50 420 GLU A C 1
ATOM 3186 O O . GLU A 1 420 ? 15.464 6.934 -12.148 1.00 95.50 420 GLU A O 1
ATOM 3191 N N . ILE A 1 421 ? 14.600 6.020 -10.282 1.00 96.31 421 ILE A N 1
ATOM 3192 C CA . ILE A 1 421 ? 13.256 5.813 -10.827 1.00 96.31 421 ILE A CA 1
ATOM 3193 C C . ILE A 1 421 ? 12.610 7.155 -11.175 1.00 96.31 421 ILE A C 1
ATOM 3195 O O . ILE A 1 421 ? 12.066 7.291 -12.267 1.00 96.31 421 ILE A O 1
ATOM 3199 N N . GLN A 1 422 ? 12.687 8.156 -10.291 1.00 94.50 422 GLN A N 1
ATOM 3200 C CA . GLN A 1 422 ? 12.133 9.489 -10.559 1.00 94.50 422 GLN A CA 1
ATOM 3201 C C . GLN A 1 422 ? 12.772 10.130 -11.785 1.00 94.50 422 GLN A C 1
ATOM 3203 O O . GLN A 1 422 ? 12.061 10.616 -12.661 1.00 94.50 422 GLN A O 1
ATOM 3208 N N . LEU A 1 423 ? 14.101 10.079 -11.896 1.00 94.25 423 LEU A N 1
ATOM 3209 C CA . LEU A 1 423 ? 14.800 10.574 -13.077 1.00 94.25 423 LEU A CA 1
ATOM 3210 C C . LEU A 1 423 ? 14.331 9.831 -14.333 1.00 94.25 423 LEU A C 1
ATOM 3212 O O . LEU A 1 423 ? 13.917 10.467 -15.299 1.00 94.25 423 LEU A O 1
ATOM 3216 N N . THR A 1 424 ? 14.334 8.499 -14.297 1.00 94.62 424 THR A N 1
ATOM 3217 C CA . THR A 1 424 ? 13.936 7.641 -15.423 1.00 94.62 424 THR A CA 1
ATOM 3218 C C . THR A 1 424 ? 12.496 7.909 -15.862 1.00 94.62 424 THR A C 1
ATOM 3220 O O . THR A 1 424 ? 12.229 8.006 -17.059 1.00 94.62 424 THR A O 1
ATOM 3223 N N . ALA A 1 425 ? 11.584 8.150 -14.917 1.00 93.00 425 ALA A N 1
ATOM 3224 C CA . ALA A 1 425 ? 10.190 8.485 -15.191 1.00 93.00 425 ALA A CA 1
ATOM 3225 C C . ALA A 1 425 ? 10.004 9.820 -15.935 1.00 93.00 425 ALA A C 1
ATOM 3227 O O . ALA A 1 425 ? 8.989 10.003 -16.609 1.00 93.00 425 ALA A O 1
ATOM 3228 N N . THR A 1 426 ? 10.968 10.745 -15.852 1.00 93.38 426 THR A N 1
ATOM 3229 C CA . THR A 1 426 ? 10.927 12.020 -16.595 1.00 93.38 426 THR A CA 1
ATOM 3230 C C . THR A 1 426 ? 11.473 11.922 -18.022 1.00 93.38 426 THR A C 1
ATOM 3232 O O . THR A 1 426 ? 11.268 12.838 -18.821 1.00 93.38 426 THR A O 1
ATOM 3235 N N . LEU A 1 427 ? 12.155 10.827 -18.376 1.00 91.88 427 LEU A N 1
ATOM 3236 C CA . LEU A 1 427 ? 12.797 10.669 -19.680 1.00 91.88 427 LEU A CA 1
ATOM 3237 C C . LEU A 1 427 ? 11.812 10.108 -20.715 1.00 91.88 427 LEU A C 1
ATOM 3239 O O . LEU A 1 427 ? 11.401 8.951 -20.649 1.00 91.88 427 LEU A O 1
ATOM 3243 N N . ALA A 1 428 ? 11.479 10.912 -21.728 1.00 88.81 428 ALA A N 1
ATOM 3244 C CA . ALA A 1 428 ? 10.631 10.504 -22.847 1.00 88.81 428 ALA A CA 1
ATOM 3245 C C . ALA A 1 428 ? 11.319 10.794 -24.188 1.00 88.81 428 ALA A C 1
ATOM 3247 O O . ALA A 1 428 ? 11.321 11.923 -24.674 1.00 88.81 428 ALA A O 1
ATOM 3248 N N . HIS A 1 429 ? 11.912 9.764 -24.797 1.00 87.62 429 HIS A N 1
ATOM 3249 C CA . HIS A 1 429 ? 12.582 9.877 -26.093 1.00 87.62 429 HIS A CA 1
ATOM 3250 C C . HIS A 1 429 ? 12.594 8.521 -26.825 1.00 87.62 429 HIS A C 1
ATOM 3252 O O . HIS A 1 429 ? 12.813 7.506 -26.164 1.00 87.62 429 HIS A O 1
ATOM 3258 N N . PRO A 1 430 ? 12.416 8.458 -28.164 1.00 81.88 430 PRO A N 1
ATOM 3259 C CA . PRO A 1 430 ? 12.382 7.192 -28.913 1.00 81.88 430 PRO A CA 1
ATOM 3260 C C . PRO A 1 430 ? 13.635 6.324 -28.714 1.00 81.88 430 PRO A C 1
ATOM 3262 O O . PRO A 1 430 ? 13.529 5.107 -28.581 1.00 81.88 430 PRO A O 1
ATOM 3265 N N . ASN A 1 431 ? 14.806 6.960 -28.613 1.00 81.88 431 ASN A N 1
ATOM 3266 C CA . ASN A 1 431 ? 16.095 6.276 -28.452 1.00 81.88 431 ASN A CA 1
ATOM 3267 C C . ASN A 1 431 ? 16.508 6.046 -26.982 1.00 81.88 431 ASN A C 1
ATOM 3269 O O . ASN A 1 431 ? 17.636 5.634 -26.732 1.00 81.88 431 ASN A O 1
ATOM 3273 N N . ILE A 1 432 ? 15.641 6.343 -26.010 1.00 86.81 432 ILE A N 1
ATOM 3274 C CA . ILE A 1 432 ? 15.858 6.003 -24.597 1.00 86.81 432 ILE A CA 1
ATOM 3275 C C . ILE A 1 432 ? 14.902 4.862 -24.255 1.00 86.81 432 ILE A C 1
ATOM 3277 O O . ILE A 1 432 ? 13.775 4.810 -24.751 1.00 86.81 432 ILE A O 1
ATOM 3281 N N . VAL A 1 433 ? 15.354 3.916 -23.432 1.00 90.00 433 VAL A N 1
ATOM 3282 C CA . VAL A 1 433 ? 14.478 2.851 -22.940 1.00 90.00 433 VAL A CA 1
ATOM 3283 C C . VAL A 1 433 ? 13.298 3.492 -22.216 1.00 90.00 433 VAL A C 1
ATOM 3285 O O . VAL A 1 433 ? 13.473 4.225 -21.248 1.00 90.00 433 VAL A O 1
ATOM 3288 N N . ALA A 1 434 ? 12.092 3.241 -22.719 1.00 91.50 434 ALA A N 1
ATOM 3289 C CA . ALA A 1 434 ? 10.903 3.858 -22.162 1.00 91.50 434 ALA A CA 1
ATOM 3290 C C . ALA A 1 434 ? 10.568 3.243 -20.800 1.00 91.50 434 ALA A C 1
ATOM 3292 O O . ALA A 1 434 ? 10.317 2.033 -20.717 1.00 91.50 434 ALA A O 1
ATOM 3293 N N . PHE A 1 435 ? 10.480 4.106 -19.790 1.00 94.56 435 PHE A N 1
ATOM 3294 C CA . PHE A 1 435 ? 9.894 3.792 -18.495 1.00 94.56 435 PHE A CA 1
ATOM 3295 C C . PHE A 1 435 ? 8.451 3.314 -18.675 1.00 94.56 435 PHE A C 1
ATOM 3297 O O . PHE A 1 435 ? 7.652 3.946 -19.376 1.00 94.56 435 PHE A O 1
ATOM 3304 N N . VAL A 1 436 ? 8.116 2.170 -18.081 1.00 93.50 436 VAL A N 1
ATOM 3305 C CA . VAL A 1 436 ? 6.757 1.605 -18.124 1.00 93.50 436 VAL A CA 1
ATOM 3306 C C . VAL A 1 436 ? 6.018 1.932 -16.845 1.00 93.50 436 VAL A C 1
ATOM 3308 O O . VAL A 1 436 ? 4.878 2.393 -16.902 1.00 93.50 436 VAL A O 1
ATOM 3311 N N . GLY A 1 437 ? 6.673 1.719 -15.711 1.00 92.81 437 GLY A N 1
ATOM 3312 C CA . GLY A 1 437 ? 6.129 2.071 -14.418 1.00 92.81 437 GLY A CA 1
ATOM 3313 C C . GLY A 1 437 ? 6.936 1.506 -13.271 1.00 92.81 437 GLY A C 1
ATOM 3314 O O . GLY A 1 437 ? 8.072 1.064 -13.430 1.00 92.81 437 GLY A O 1
ATOM 3315 N N . VAL A 1 438 ? 6.341 1.544 -12.090 1.00 93.88 438 VAL A N 1
ATOM 3316 C CA . VAL A 1 438 ? 7.017 1.150 -10.860 1.00 93.88 438 VAL A CA 1
ATOM 3317 C C . VAL A 1 438 ? 6.046 0.475 -9.907 1.00 93.88 438 VAL A C 1
ATOM 3319 O O . VAL A 1 438 ? 4.918 0.926 -9.728 1.00 93.88 438 VAL A O 1
ATOM 3322 N N . ALA A 1 439 ? 6.487 -0.607 -9.279 1.00 91.25 439 ALA A N 1
ATOM 3323 C CA . ALA A 1 439 ? 5.717 -1.343 -8.288 1.00 91.25 439 ALA A CA 1
ATOM 3324 C C . ALA A 1 439 ? 6.445 -1.347 -6.945 1.00 91.25 439 ALA A C 1
ATOM 3326 O O . ALA A 1 439 ? 7.670 -1.451 -6.887 1.00 91.25 439 ALA A O 1
ATOM 3327 N N . TRP A 1 440 ? 5.693 -1.267 -5.848 1.00 88.81 440 TRP A N 1
ATOM 3328 C CA . TRP A 1 440 ? 6.218 -1.513 -4.506 1.00 88.81 440 TRP A CA 1
ATOM 3329 C C . TRP A 1 440 ? 5.102 -1.949 -3.559 1.00 88.81 440 TRP A C 1
ATOM 3331 O O . TRP A 1 440 ? 3.993 -1.421 -3.617 1.00 88.81 440 TRP A O 1
ATOM 3341 N N . ASN A 1 441 ? 5.431 -2.861 -2.644 1.00 79.25 441 ASN A N 1
ATOM 3342 C CA . ASN A 1 441 ? 4.642 -3.128 -1.434 1.00 79.25 441 ASN A CA 1
ATOM 3343 C C . ASN A 1 441 ? 5.360 -2.622 -0.166 1.00 79.25 441 ASN A C 1
ATOM 3345 O O . ASN A 1 441 ? 4.724 -2.215 0.803 1.00 79.25 441 ASN A O 1
ATOM 3349 N N . THR A 1 442 ? 6.693 -2.578 -0.200 1.00 80.06 442 THR A N 1
ATOM 3350 C CA . THR A 1 442 ? 7.587 -1.980 0.796 1.00 80.06 442 THR A CA 1
ATOM 3351 C C . THR A 1 442 ? 8.681 -1.207 0.079 1.00 80.06 442 THR A C 1
ATOM 3353 O O . THR A 1 442 ? 9.004 -1.499 -1.069 1.00 80.06 442 THR A O 1
ATOM 3356 N N . PHE A 1 443 ? 9.340 -0.290 0.781 1.00 81.12 443 PHE A N 1
ATOM 3357 C CA . PHE A 1 443 ? 10.537 0.363 0.250 1.00 81.12 443 PHE A CA 1
ATOM 3358 C C . PHE A 1 443 ? 11.733 -0.583 0.060 1.00 81.12 443 PHE A C 1
ATOM 3360 O O . PHE A 1 443 ? 12.617 -0.298 -0.735 1.00 81.12 443 PHE A O 1
ATOM 3367 N N . GLN A 1 444 ? 11.736 -1.739 0.734 1.00 81.75 444 GLN A N 1
ATOM 3368 C CA . GLN A 1 444 ? 12.718 -2.805 0.493 1.00 81.75 444 GLN A CA 1
ATOM 3369 C C . GLN A 1 444 ? 12.474 -3.530 -0.836 1.00 81.75 444 GLN A C 1
ATOM 3371 O O . GLN A 1 444 ? 13.366 -4.186 -1.371 1.00 81.75 444 GLN A O 1
ATOM 3376 N N . ASN A 1 445 ? 11.251 -3.454 -1.355 1.00 85.81 445 ASN A N 1
ATOM 3377 C CA . ASN A 1 445 ? 10.799 -4.221 -2.500 1.00 85.81 445 ASN A CA 1
ATOM 3378 C C . ASN A 1 445 ? 10.147 -3.298 -3.531 1.00 85.81 445 ASN A C 1
ATOM 3380 O O . ASN A 1 445 ? 8.961 -3.414 -3.839 1.00 85.81 445 ASN A O 1
ATOM 3384 N N . ILE A 1 446 ? 10.955 -2.354 -4.011 1.00 92.06 446 ILE A N 1
ATOM 3385 C CA . ILE A 1 446 ? 10.649 -1.487 -5.146 1.00 92.06 446 ILE A CA 1
ATOM 3386 C C . ILE A 1 446 ? 11.152 -2.172 -6.417 1.00 92.06 446 ILE A C 1
ATOM 3388 O O . ILE A 1 446 ? 12.254 -2.730 -6.433 1.00 92.06 446 ILE A O 1
ATOM 3392 N N . VAL A 1 447 ? 10.349 -2.113 -7.474 1.00 95.75 447 VAL A N 1
ATOM 3393 C CA . VAL A 1 447 ? 10.638 -2.702 -8.781 1.00 95.75 447 VAL A CA 1
ATOM 3394 C C . VAL A 1 447 ? 10.350 -1.662 -9.852 1.00 95.75 447 VAL A C 1
ATOM 3396 O O . VAL A 1 447 ? 9.220 -1.196 -9.983 1.00 95.75 447 VAL A O 1
ATOM 3399 N N . MET A 1 448 ? 11.375 -1.304 -10.615 1.00 96.94 448 MET A N 1
ATOM 3400 C CA . MET A 1 448 ? 11.255 -0.464 -11.801 1.00 96.94 448 MET A CA 1
ATOM 3401 C C . MET A 1 448 ? 10.967 -1.354 -13.006 1.00 96.94 448 MET A C 1
ATOM 3403 O O . MET A 1 448 ? 11.690 -2.324 -13.238 1.00 96.94 448 MET A O 1
ATOM 3407 N N . ALA A 1 449 ? 9.912 -1.040 -13.750 1.00 96.06 449 ALA A N 1
ATOM 3408 C CA . ALA A 1 449 ? 9.542 -1.731 -14.971 1.00 96.06 449 ALA A CA 1
ATOM 3409 C C . ALA A 1 449 ? 9.826 -0.836 -16.180 1.00 96.06 449 ALA A C 1
ATOM 3411 O O . ALA A 1 449 ? 9.255 0.247 -16.316 1.00 96.06 449 ALA A O 1
ATOM 3412 N N . ASP A 1 450 ? 10.649 -1.338 -17.092 1.00 94.94 450 ASP A N 1
ATOM 3413 C CA . ASP A 1 450 ? 11.057 -0.656 -18.317 1.00 94.94 450 ASP A CA 1
ATOM 3414 C C . ASP A 1 450 ? 10.744 -1.502 -19.555 1.00 94.94 450 ASP A C 1
ATOM 3416 O O . ASP A 1 450 ? 10.489 -2.709 -19.479 1.00 94.94 450 ASP A O 1
ATOM 3420 N N . LYS A 1 451 ? 10.786 -0.892 -20.747 1.00 92.31 451 LYS A N 1
ATOM 3421 C CA . LYS A 1 451 ? 10.912 -1.686 -21.978 1.00 92.31 451 LYS A CA 1
ATOM 3422 C C . LYS A 1 451 ? 12.205 -2.500 -21.928 1.00 92.31 451 LYS A C 1
ATOM 3424 O O . LYS A 1 451 ? 13.223 -2.034 -21.438 1.00 92.31 451 LYS A O 1
ATOM 3429 N N . LEU A 1 452 ? 12.183 -3.693 -22.517 1.00 85.88 452 LEU A N 1
ATOM 3430 C CA . LEU A 1 452 ? 13.370 -4.549 -22.553 1.00 85.88 452 LEU A CA 1
ATOM 3431 C C . LEU A 1 452 ? 14.529 -3.933 -23.363 1.00 85.88 452 LEU A C 1
ATOM 3433 O O . LEU A 1 452 ? 15.691 -4.142 -23.034 1.00 85.88 452 LEU A O 1
ATOM 3437 N N . LYS A 1 453 ? 14.214 -3.172 -24.420 1.00 84.81 453 LYS A N 1
ATOM 3438 C CA . LYS A 1 453 ? 15.185 -2.510 -25.303 1.00 84.81 453 LYS A CA 1
ATOM 3439 C C . LYS A 1 453 ? 14.644 -1.173 -25.839 1.00 84.81 453 LYS A C 1
ATOM 3441 O O . LYS A 1 453 ? 13.419 -1.013 -25.904 1.00 84.81 453 LYS A O 1
ATOM 3446 N N . PRO A 1 454 ? 15.513 -0.214 -26.216 1.00 84.44 454 PRO A N 1
ATOM 3447 C CA . PRO A 1 454 ? 15.091 1.005 -26.903 1.00 84.44 454 PRO A CA 1
ATOM 3448 C C . PRO A 1 454 ? 14.565 0.691 -28.311 1.00 84.44 454 PRO A C 1
ATOM 3450 O O . PRO A 1 454 ? 14.830 -0.376 -28.870 1.00 84.44 454 PRO A O 1
ATOM 3453 N N . SER A 1 455 ? 13.829 1.634 -28.898 1.00 82.12 455 SER A N 1
ATOM 3454 C CA . SER A 1 455 ? 13.405 1.562 -30.297 1.00 82.12 455 SER A CA 1
ATOM 3455 C C . SER A 1 455 ? 14.301 2.476 -31.125 1.00 82.12 455 SER A C 1
ATOM 3457 O O . SER A 1 455 ? 14.240 3.693 -30.993 1.00 82.12 455 SER A O 1
ATOM 3459 N N . LEU A 1 456 ? 15.155 1.900 -31.968 1.00 82.12 456 LEU A N 1
ATOM 3460 C CA . LEU A 1 456 ? 16.013 2.687 -32.848 1.00 82.12 456 LEU A CA 1
ATOM 3461 C C . LEU A 1 456 ? 15.211 3.144 -34.068 1.00 82.12 456 LEU A C 1
ATOM 3463 O O . LEU A 1 456 ? 14.625 2.322 -34.764 1.00 82.12 456 LEU A O 1
ATOM 3467 N N . THR A 1 457 ? 15.195 4.452 -34.325 1.00 82.94 457 THR A N 1
ATOM 3468 C CA . THR A 1 457 ? 14.547 5.026 -35.521 1.00 82.94 457 THR A CA 1
ATOM 3469 C C . THR A 1 457 ? 15.139 4.477 -36.825 1.00 82.94 457 THR A C 1
ATOM 3471 O O . THR A 1 457 ? 16.304 4.067 -36.861 1.00 82.94 457 THR A O 1
ATOM 3474 N N . ASP A 1 458 ? 14.379 4.546 -37.918 1.00 82.56 458 ASP A N 1
ATOM 3475 C CA . ASP A 1 458 ? 14.844 4.143 -39.259 1.00 82.56 458 ASP A CA 1
ATOM 3476 C C . ASP A 1 458 ? 15.939 5.050 -39.822 1.00 82.56 458 ASP A C 1
ATOM 3478 O O . ASP A 1 458 ? 16.716 4.646 -40.678 1.00 82.56 458 ASP A O 1
ATOM 3482 N N . THR A 1 459 ? 16.068 6.256 -39.272 1.00 86.19 459 THR A N 1
ATOM 3483 C CA . THR A 1 459 ? 17.163 7.187 -39.565 1.00 86.19 459 THR A CA 1
ATOM 3484 C C . THR A 1 459 ? 18.453 6.876 -38.800 1.00 86.19 459 THR A C 1
ATOM 3486 O O . THR A 1 459 ? 19.445 7.580 -38.978 1.00 86.19 459 THR A O 1
ATOM 3489 N N . CYS A 1 460 ? 18.458 5.874 -37.912 1.00 84.88 460 CYS A N 1
ATOM 3490 C CA . CYS A 1 460 ? 19.658 5.480 -37.175 1.00 84.88 460 CYS A CA 1
ATOM 3491 C C . CYS A 1 460 ? 20.699 4.898 -38.151 1.00 84.88 460 CYS A C 1
ATOM 3493 O O . CYS A 1 460 ? 20.372 3.936 -38.851 1.00 84.88 460 CYS A O 1
ATOM 3495 N N . PRO A 1 461 ? 21.938 5.428 -38.204 1.00 88.38 461 PRO A N 1
ATOM 3496 C CA . PRO A 1 461 ? 22.976 4.875 -39.068 1.00 88.38 461 PRO A CA 1
ATOM 3497 C C . PRO A 1 461 ? 23.191 3.382 -38.798 1.00 88.38 461 PRO A C 1
ATOM 3499 O O . PRO A 1 461 ? 23.258 2.968 -37.640 1.00 88.38 461 PRO A O 1
ATOM 3502 N N . LEU A 1 462 ? 23.340 2.583 -39.860 1.00 84.94 462 LEU A N 1
ATOM 3503 C CA . LEU A 1 462 ? 23.408 1.121 -39.749 1.00 84.94 462 LEU A CA 1
ATOM 3504 C C . LEU A 1 462 ? 24.494 0.655 -38.776 1.00 84.94 462 LEU A C 1
ATOM 3506 O O . LEU A 1 462 ? 24.207 -0.160 -37.913 1.00 84.94 462 LEU A O 1
ATOM 3510 N N . PHE A 1 463 ? 25.695 1.238 -38.824 1.00 85.12 463 PHE A N 1
ATOM 3511 C CA . PHE A 1 463 ? 26.771 0.870 -37.899 1.00 85.12 463 PHE A CA 1
ATOM 3512 C C . PHE A 1 463 ? 26.401 1.104 -36.420 1.00 85.12 463 PHE A C 1
ATOM 3514 O O . PHE A 1 463 ? 26.752 0.296 -35.563 1.00 85.12 463 PHE A O 1
ATOM 3521 N N . VAL A 1 464 ? 25.647 2.170 -36.115 1.00 87.38 464 VAL A N 1
ATOM 3522 C CA . VAL A 1 464 ? 25.158 2.459 -34.755 1.00 87.38 464 VAL A CA 1
ATOM 3523 C C . VAL A 1 464 ? 24.102 1.438 -34.350 1.00 87.38 464 VAL A C 1
ATOM 3525 O O . VAL A 1 464 ? 24.139 0.949 -33.222 1.00 87.38 464 VAL A O 1
ATOM 3528 N N . ARG A 1 465 ? 23.187 1.087 -35.264 1.00 86.81 465 ARG A N 1
ATOM 3529 C CA . ARG A 1 465 ? 22.179 0.042 -35.040 1.00 86.81 465 ARG A CA 1
ATOM 3530 C C . ARG A 1 465 ? 22.835 -1.308 -34.750 1.00 86.81 465 ARG A C 1
ATOM 3532 O O . ARG A 1 465 ? 22.525 -1.900 -33.722 1.00 86.81 465 ARG A O 1
ATOM 3539 N N . THR A 1 466 ? 23.802 -1.725 -35.566 1.00 85.69 466 THR A N 1
ATOM 3540 C CA . THR A 1 466 ? 24.536 -2.985 -35.391 1.00 85.69 466 THR A CA 1
ATOM 3541 C C . THR A 1 466 ? 25.246 -3.043 -34.039 1.00 85.69 466 THR A C 1
ATOM 3543 O O . THR A 1 466 ? 25.125 -4.031 -33.315 1.00 85.69 466 THR A O 1
ATOM 3546 N N . ILE A 1 467 ? 25.974 -1.985 -33.657 1.00 89.69 467 ILE A N 1
ATOM 3547 C CA . ILE A 1 467 ? 26.635 -1.938 -32.343 1.00 89.69 467 ILE A CA 1
ATOM 3548 C C . ILE A 1 467 ? 25.598 -1.990 -31.223 1.00 89.69 467 ILE A C 1
ATOM 3550 O O . ILE A 1 467 ? 25.778 -2.737 -30.265 1.00 89.69 467 ILE A O 1
ATOM 3554 N N . ALA A 1 468 ? 24.519 -1.211 -31.323 1.00 88.19 468 ALA A N 1
ATOM 3555 C CA . ALA A 1 468 ? 23.491 -1.162 -30.293 1.00 88.19 468 ALA A CA 1
ATOM 3556 C C . ALA A 1 468 ? 22.827 -2.532 -30.082 1.00 88.19 468 ALA A C 1
ATOM 3558 O O . ALA A 1 468 ? 22.675 -2.956 -28.940 1.00 88.19 468 ALA A O 1
ATOM 3559 N N . GLU A 1 469 ? 22.488 -3.252 -31.151 1.00 85.69 469 GLU A N 1
ATOM 3560 C CA . GLU A 1 469 ? 21.892 -4.591 -31.071 1.00 85.69 469 GLU A CA 1
ATOM 3561 C C . GLU A 1 469 ? 22.856 -5.618 -30.466 1.00 85.69 469 GLU A C 1
ATOM 3563 O O . GLU A 1 469 ? 22.459 -6.369 -29.574 1.00 85.69 469 GLU A O 1
ATOM 3568 N N . ARG A 1 470 ? 24.145 -5.574 -30.834 1.00 88.88 470 ARG A N 1
ATOM 3569 C CA . ARG A 1 470 ? 25.189 -6.403 -30.205 1.00 88.88 470 ARG A CA 1
ATOM 3570 C C . ARG A 1 470 ? 25.377 -6.074 -28.721 1.00 88.88 470 ARG A C 1
ATOM 3572 O O . ARG A 1 470 ? 25.499 -6.972 -27.893 1.00 88.88 470 ARG A O 1
ATOM 3579 N N . CYS A 1 471 ? 25.364 -4.795 -28.349 1.00 88.19 471 CYS A N 1
ATOM 3580 C CA . CYS A 1 471 ? 25.446 -4.362 -26.950 1.00 88.19 471 CYS A CA 1
ATOM 3581 C C . CYS A 1 471 ? 24.234 -4.810 -26.122 1.00 88.19 471 CYS A C 1
ATOM 3583 O O . CYS A 1 471 ? 24.368 -5.088 -24.930 1.00 88.19 471 CYS A O 1
ATOM 3585 N N . LEU A 1 472 ? 23.058 -4.889 -26.746 1.00 84.94 472 LEU A N 1
ATOM 3586 C CA . LEU A 1 472 ? 21.800 -5.299 -26.121 1.00 84.94 472 LEU A CA 1
ATOM 3587 C C . LEU A 1 472 ? 21.557 -6.812 -26.199 1.00 84.94 472 LEU A C 1
ATOM 3589 O O . LEU A 1 472 ? 20.461 -7.269 -25.868 1.00 84.94 472 LEU A O 1
ATOM 3593 N N . HIS A 1 473 ? 22.560 -7.594 -26.610 1.00 84.56 473 HIS A N 1
ATOM 3594 C CA . HIS A 1 473 ? 22.412 -9.033 -26.742 1.00 84.56 473 HIS A CA 1
ATOM 3595 C C . HIS A 1 473 ? 22.025 -9.688 -25.405 1.00 84.56 473 HIS A C 1
ATOM 3597 O O . HIS A 1 473 ? 22.551 -9.343 -24.335 1.00 84.56 473 HIS A O 1
ATOM 3603 N N . TYR A 1 474 ? 21.089 -10.642 -25.459 1.00 75.88 474 TYR A N 1
ATOM 3604 C CA . TYR A 1 474 ? 20.569 -11.313 -24.266 1.00 75.88 474 TYR A CA 1
ATOM 3605 C C . TYR A 1 474 ? 21.685 -12.051 -23.518 1.00 75.88 474 TYR A C 1
ATOM 3607 O O . TYR A 1 474 ? 21.840 -11.873 -22.311 1.00 75.88 474 TYR A O 1
ATOM 3615 N N . ASN A 1 475 ? 22.510 -12.810 -24.246 1.00 80.12 475 ASN A N 1
ATOM 3616 C CA . ASN A 1 475 ? 23.691 -13.474 -23.702 1.00 80.12 475 ASN A CA 1
ATOM 3617 C C . ASN A 1 475 ? 24.804 -12.445 -23.413 1.00 80.12 475 ASN A C 1
ATOM 3619 O O . ASN A 1 475 ? 25.308 -11.842 -24.365 1.00 80.12 475 ASN A O 1
ATOM 3623 N N . PRO A 1 476 ? 25.233 -12.259 -22.147 1.00 80.69 476 PRO A N 1
ATOM 3624 C CA . PRO A 1 476 ? 26.292 -11.310 -21.803 1.00 80.69 476 PRO A CA 1
ATOM 3625 C C . PRO A 1 476 ? 27.626 -11.589 -22.500 1.00 80.69 476 PRO A C 1
ATOM 3627 O O . PRO A 1 476 ? 28.377 -10.652 -22.745 1.00 80.69 476 PRO A O 1
ATOM 3630 N N . ASN A 1 477 ? 27.906 -12.852 -22.839 1.00 85.75 477 ASN A N 1
ATOM 3631 C CA . ASN A 1 477 ? 29.157 -13.258 -23.487 1.00 85.75 477 ASN A CA 1
ATOM 3632 C C . ASN A 1 477 ? 29.221 -12.890 -24.976 1.00 85.75 477 ASN A C 1
ATOM 3634 O O . ASN A 1 477 ? 30.293 -12.929 -25.565 1.00 85.75 477 ASN A O 1
ATOM 3638 N N . GLU A 1 478 ? 28.083 -12.556 -25.582 1.00 87.81 478 GLU A N 1
ATOM 3639 C CA . GLU A 1 478 ? 27.992 -12.148 -26.991 1.00 87.81 478 GLU A CA 1
ATOM 3640 C C . GLU A 1 478 ? 28.009 -10.620 -27.150 1.00 87.81 478 GLU A C 1
ATOM 3642 O O . GLU A 1 478 ? 28.034 -10.100 -28.267 1.00 87.81 478 GLU A O 1
ATOM 3647 N N . ARG A 1 479 ? 28.025 -9.881 -26.032 1.00 90.62 479 ARG A N 1
ATOM 3648 C CA . ARG A 1 479 ? 28.160 -8.424 -26.042 1.00 90.62 479 ARG A CA 1
ATOM 3649 C C . ARG A 1 479 ? 29.614 -8.043 -26.342 1.00 90.62 479 ARG A C 1
ATOM 3651 O O . ARG A 1 479 ? 30.524 -8.664 -25.793 1.00 90.62 479 ARG A O 1
ATOM 3658 N N . PRO A 1 480 ? 29.852 -7.011 -27.167 1.00 91.75 480 PRO A N 1
ATOM 3659 C CA . PRO A 1 480 ? 31.197 -6.591 -27.523 1.00 91.75 480 PRO A CA 1
ATOM 3660 C C . PRO A 1 480 ? 31.928 -5.974 -26.327 1.00 91.75 480 PRO A C 1
ATOM 3662 O O . PRO A 1 480 ? 31.326 -5.381 -25.426 1.00 91.75 480 PRO A O 1
ATOM 3665 N N . SER A 1 481 ? 33.252 -6.071 -26.345 1.00 92.62 481 SER A N 1
ATOM 3666 C CA . SER A 1 481 ? 34.113 -5.377 -25.393 1.00 92.62 481 SER A CA 1
ATOM 3667 C C . SER A 1 481 ? 34.126 -3.866 -25.648 1.00 92.62 481 SER A C 1
ATOM 3669 O O . SER A 1 481 ? 33.861 -3.390 -26.753 1.00 92.62 481 SER A O 1
ATOM 3671 N N . ALA A 1 482 ? 34.519 -3.082 -24.640 1.00 91.44 482 ALA A N 1
ATOM 3672 C CA . ALA A 1 482 ? 34.671 -1.635 -24.802 1.00 91.44 482 ALA A CA 1
ATOM 3673 C C . ALA A 1 482 ? 35.660 -1.262 -25.927 1.00 91.44 482 ALA A C 1
ATOM 3675 O O . ALA A 1 482 ? 35.459 -0.258 -26.603 1.00 91.44 482 ALA A O 1
ATOM 3676 N N . GLN A 1 483 ? 36.701 -2.073 -26.153 1.00 90.31 483 GLN A N 1
ATOM 3677 C CA . GLN A 1 483 ? 37.676 -1.846 -27.225 1.00 90.31 483 GLN A CA 1
ATOM 3678 C C . GLN A 1 483 ? 37.065 -2.066 -28.612 1.00 90.31 483 GLN A C 1
ATOM 3680 O O . GLN A 1 483 ? 37.275 -1.241 -29.495 1.00 90.31 483 GLN A O 1
ATOM 3685 N N . GLU A 1 484 ? 36.266 -3.122 -28.780 1.00 88.19 484 GLU A N 1
ATOM 3686 C CA . GLU A 1 484 ? 35.535 -3.389 -30.028 1.00 88.19 484 GLU A CA 1
ATOM 3687 C C . GLU A 1 484 ? 34.488 -2.307 -30.311 1.00 88.19 484 GLU A C 1
ATOM 3689 O O . GLU A 1 484 ? 34.299 -1.896 -31.451 1.00 88.19 484 GLU A O 1
ATOM 3694 N N . ILE A 1 485 ? 33.818 -1.793 -29.275 1.00 90.38 485 ILE A N 1
ATOM 3695 C CA . ILE A 1 485 ? 32.886 -0.671 -29.443 1.00 90.38 485 ILE A CA 1
ATOM 3696 C C . ILE A 1 485 ? 33.640 0.563 -29.950 1.00 90.38 485 ILE A C 1
ATOM 3698 O O . ILE A 1 485 ? 33.189 1.211 -30.892 1.00 90.38 485 ILE A O 1
ATOM 3702 N N . VAL A 1 486 ? 34.794 0.888 -29.358 1.00 89.94 486 VAL A N 1
ATOM 3703 C CA . VAL A 1 486 ? 35.612 2.029 -29.796 1.00 89.94 486 VAL A CA 1
ATOM 3704 C C . VAL A 1 486 ? 36.083 1.843 -31.234 1.00 89.94 486 VAL A C 1
ATOM 3706 O O . VAL A 1 486 ? 35.937 2.778 -32.019 1.00 89.94 486 VAL A O 1
ATOM 3709 N N . SER A 1 487 ? 36.585 0.659 -31.606 1.00 86.62 487 SER A N 1
ATOM 3710 C CA . SER A 1 487 ? 37.066 0.416 -32.970 1.00 86.62 487 SER A CA 1
ATOM 3711 C C . SER A 1 487 ? 35.958 0.638 -33.993 1.00 86.62 487 SER A C 1
ATOM 3713 O O . SER A 1 487 ? 36.153 1.419 -34.923 1.00 86.62 487 SER A O 1
ATOM 3715 N N . VAL A 1 488 ? 34.768 0.071 -33.764 1.00 85.31 488 VAL A N 1
ATOM 3716 C CA . VAL A 1 488 ? 33.633 0.255 -34.676 1.00 85.31 488 VAL A CA 1
ATOM 3717 C C . VAL A 1 488 ? 33.148 1.706 -34.684 1.00 85.31 488 VAL A C 1
ATOM 3719 O O . VAL A 1 488 ? 32.744 2.197 -35.725 1.00 85.31 488 VAL A O 1
ATOM 3722 N N . LEU A 1 489 ? 33.208 2.450 -33.576 1.00 86.25 489 LEU A N 1
ATOM 3723 C CA . LEU A 1 489 ? 32.805 3.863 -33.582 1.00 86.25 489 LEU A CA 1
ATOM 3724 C C . LEU A 1 489 ? 33.810 4.780 -34.301 1.00 86.25 489 LEU A C 1
ATOM 3726 O O . LEU A 1 489 ? 33.390 5.786 -34.872 1.00 86.25 489 LEU A O 1
ATOM 3730 N N . THR A 1 490 ? 35.106 4.454 -34.288 1.00 88.25 490 THR A N 1
ATOM 3731 C CA . THR A 1 490 ? 36.167 5.334 -34.816 1.00 88.25 490 THR A CA 1
ATOM 3732 C C . THR A 1 490 ? 36.650 5.000 -36.225 1.00 88.25 490 THR A C 1
ATOM 3734 O O . THR A 1 490 ? 37.182 5.892 -36.883 1.00 88.25 490 THR A O 1
ATOM 3737 N N . ASP A 1 491 ? 36.484 3.759 -36.690 1.00 85.56 491 ASP A N 1
ATOM 3738 C CA . ASP A 1 491 ? 37.014 3.307 -37.979 1.00 85.56 491 ASP A CA 1
ATOM 3739 C C . ASP A 1 491 ? 35.921 3.279 -39.072 1.00 85.56 491 ASP A C 1
ATOM 3741 O O . ASP A 1 491 ? 34.985 2.477 -38.993 1.00 85.56 491 ASP A O 1
ATOM 3745 N N . PRO A 1 492 ? 36.031 4.106 -40.132 1.00 80.25 492 PRO A N 1
ATOM 3746 C CA . PRO A 1 492 ? 35.101 4.087 -41.260 1.00 80.25 492 PRO A CA 1
ATOM 3747 C C . PRO A 1 492 ? 35.014 2.736 -41.988 1.00 80.25 492 PRO A C 1
ATOM 3749 O O . PRO A 1 492 ? 33.977 2.427 -42.578 1.00 80.25 492 PRO A O 1
ATOM 3752 N N . HIS A 1 493 ? 36.075 1.920 -41.972 1.00 79.00 493 HIS A N 1
ATOM 3753 C CA . HIS A 1 493 ? 36.045 0.584 -42.575 1.00 79.00 493 HIS A CA 1
ATOM 3754 C C . HIS A 1 493 ? 35.150 -0.375 -41.781 1.00 79.00 493 HIS A C 1
ATOM 3756 O O . HIS A 1 493 ? 34.395 -1.149 -42.374 1.00 79.00 493 HIS A O 1
ATOM 3762 N N . GLU A 1 494 ? 35.158 -0.267 -40.452 1.00 79.19 494 GLU A N 1
ATOM 3763 C CA . GLU A 1 494 ? 34.272 -1.033 -39.572 1.00 79.19 494 GLU A CA 1
ATOM 3764 C C . GLU A 1 494 ? 32.804 -0.596 -39.711 1.00 79.19 494 GLU A C 1
ATOM 3766 O O . GLU A 1 494 ? 31.901 -1.419 -39.562 1.00 79.19 494 GLU A O 1
ATOM 3771 N N . HIS A 1 495 ? 32.527 0.664 -40.083 1.00 79.69 495 HIS A N 1
ATOM 3772 C CA . HIS A 1 495 ? 31.152 1.114 -40.370 1.00 79.69 495 HIS A CA 1
ATOM 3773 C C . HIS A 1 495 ? 30.534 0.353 -41.544 1.00 79.69 495 HIS A C 1
ATOM 3775 O O . HIS A 1 495 ? 29.365 -0.035 -41.485 1.00 79.69 495 HIS A O 1
ATOM 3781 N N . LEU A 1 496 ? 31.322 0.126 -42.599 1.00 74.38 496 LEU A N 1
ATOM 3782 C CA . LEU A 1 496 ? 30.901 -0.620 -43.787 1.00 74.38 496 LEU A CA 1
ATOM 3783 C C . LEU A 1 496 ? 30.708 -2.110 -43.473 1.00 74.38 496 LEU A C 1
ATOM 3785 O O . LEU A 1 496 ? 29.723 -2.707 -43.910 1.00 74.38 496 LEU A O 1
ATOM 3789 N N . ALA A 1 497 ? 31.604 -2.698 -42.677 1.00 75.75 497 ALA A N 1
ATOM 3790 C CA . ALA A 1 497 ? 31.488 -4.086 -42.236 1.00 75.75 497 ALA A CA 1
ATOM 3791 C C . ALA A 1 497 ? 30.250 -4.305 -41.347 1.00 75.75 497 ALA A C 1
ATOM 3793 O O . ALA A 1 497 ? 29.479 -5.239 -41.568 1.00 75.75 497 ALA A O 1
ATOM 3794 N N . ALA A 1 498 ? 30.004 -3.402 -40.393 1.00 70.69 498 ALA A N 1
ATOM 3795 C CA . ALA A 1 498 ? 28.842 -3.449 -39.511 1.00 70.69 498 ALA A CA 1
ATOM 3796 C C . ALA A 1 498 ? 27.512 -3.289 -40.267 1.00 70.69 498 ALA A C 1
ATOM 3798 O O . ALA A 1 498 ? 26.528 -3.935 -39.906 1.00 70.69 498 ALA A O 1
ATOM 3799 N N . ALA A 1 499 ? 27.479 -2.465 -41.321 1.00 67.25 499 ALA A N 1
ATOM 3800 C CA . ALA A 1 499 ? 26.305 -2.303 -42.179 1.00 67.25 499 ALA A CA 1
ATOM 3801 C C . ALA A 1 499 ? 25.990 -3.562 -43.010 1.00 67.25 499 ALA A C 1
ATOM 3803 O O . ALA A 1 499 ? 24.819 -3.870 -43.219 1.00 67.25 499 ALA A O 1
ATOM 3804 N N . SER A 1 500 ? 27.020 -4.303 -43.433 1.00 69.38 500 SER A N 1
ATOM 3805 C CA . SER A 1 500 ? 26.878 -5.557 -44.189 1.00 69.38 500 SER A CA 1
ATOM 3806 C C . SER A 1 500 ? 26.296 -6.702 -43.343 1.00 69.38 500 SER A C 1
ATOM 3808 O O . SER A 1 500 ? 25.541 -7.528 -43.848 1.00 69.38 500 SER A O 1
ATOM 3810 N N . MET A 1 501 ? 26.586 -6.739 -42.034 1.00 66.81 501 MET A N 1
ATOM 3811 C CA . MET A 1 501 ? 26.130 -7.822 -41.146 1.00 66.81 501 MET A CA 1
ATOM 3812 C C . MET A 1 501 ? 24.608 -7.868 -40.929 1.00 66.81 501 MET A C 1
ATOM 3814 O O . MET A 1 501 ? 24.057 -8.958 -40.836 1.00 66.81 501 MET A O 1
ATOM 3818 N N . LEU A 1 502 ? 23.912 -6.724 -40.895 1.00 60.28 502 LEU A N 1
ATOM 3819 C CA . LEU A 1 502 ? 22.451 -6.691 -40.692 1.00 60.28 502 LEU A CA 1
ATOM 3820 C C . LEU A 1 502 ? 21.646 -7.114 -41.929 1.00 60.28 502 LEU A C 1
ATOM 3822 O O . LEU A 1 502 ? 20.487 -7.494 -41.808 1.00 60.28 502 LEU A O 1
ATOM 3826 N N . GLN A 1 503 ? 22.244 -7.070 -43.121 1.00 54.62 503 GLN A N 1
ATOM 3827 C CA . GLN A 1 503 ? 21.572 -7.447 -44.372 1.00 54.62 503 GLN A CA 1
ATOM 3828 C C . GLN A 1 503 ? 21.470 -8.970 -44.570 1.00 54.62 503 GLN A C 1
ATOM 3830 O O . GLN A 1 503 ? 20.844 -9.415 -45.526 1.00 54.62 503 GLN A O 1
ATOM 3835 N N . LEU A 1 504 ? 22.070 -9.771 -43.682 1.00 52.56 504 LEU A N 1
ATOM 3836 C CA . LEU A 1 504 ? 22.078 -11.236 -43.758 1.00 52.56 504 LEU A CA 1
ATOM 3837 C C . LEU A 1 504 ? 21.036 -11.915 -42.845 1.00 52.56 504 LEU A C 1
ATOM 3839 O O . LEU A 1 504 ? 20.919 -13.137 -42.895 1.00 52.56 504 LEU A O 1
ATOM 3843 N N . GLU A 1 505 ? 20.283 -11.161 -42.033 1.00 43.56 505 GLU A N 1
ATOM 3844 C CA . GLU A 1 505 ? 19.316 -11.703 -41.055 1.00 43.56 505 GLU A CA 1
ATOM 3845 C C . GLU A 1 505 ? 17.828 -11.499 -41.422 1.00 43.56 505 GLU A C 1
ATOM 3847 O O . GLU A 1 505 ? 16.955 -11.861 -40.631 1.00 43.56 505 GLU A O 1
ATOM 3852 N N . GLU A 1 506 ? 17.484 -10.974 -42.608 1.00 35.44 506 GLU A N 1
ATOM 3853 C CA . GLU A 1 506 ? 16.077 -10.982 -43.045 1.00 35.44 506 GLU A CA 1
ATOM 3854 C C . GLU A 1 506 ? 15.616 -12.426 -43.343 1.00 35.44 506 GLU A C 1
ATOM 3856 O O . GLU A 1 506 ? 16.263 -13.127 -44.127 1.00 35.44 506 GLU A O 1
ATOM 3861 N N . PRO A 1 507 ? 14.512 -12.914 -42.742 1.00 35.66 507 PRO A N 1
ATOM 3862 C CA . PRO A 1 507 ? 13.992 -14.239 -43.050 1.00 35.66 507 PRO A CA 1
ATOM 3863 C C . PRO A 1 507 ? 13.394 -14.232 -44.459 1.00 35.66 507 PRO A C 1
ATOM 3865 O O . PRO A 1 507 ? 12.588 -13.359 -44.781 1.00 35.66 507 PRO A O 1
ATOM 3868 N N . GLU A 1 508 ? 13.758 -15.220 -45.283 1.00 34.09 508 GLU A N 1
ATOM 3869 C CA . GLU A 1 508 ? 13.138 -15.441 -46.591 1.00 34.09 508 GLU A CA 1
ATOM 3870 C C . GLU A 1 508 ? 11.612 -15.541 -46.447 1.00 34.09 508 GLU A C 1
ATOM 3872 O O . GLU A 1 508 ? 11.058 -16.539 -45.977 1.00 34.09 508 GLU A O 1
ATOM 3877 N N . GLU A 1 509 ? 10.917 -14.482 -46.856 1.00 34.38 509 GLU A N 1
ATOM 3878 C CA . GLU A 1 509 ? 9.475 -14.494 -47.012 1.00 34.38 509 GLU A CA 1
ATOM 3879 C C . GLU A 1 509 ? 9.137 -15.418 -48.187 1.00 34.38 509 GLU A C 1
ATOM 3881 O O . GLU A 1 509 ? 9.483 -15.170 -49.345 1.00 34.38 509 GLU A O 1
ATOM 3886 N N . ASN A 1 510 ? 8.485 -16.528 -47.849 1.00 34.75 510 ASN A N 1
ATOM 3887 C CA . ASN A 1 510 ? 7.996 -17.565 -48.742 1.00 34.75 510 ASN A CA 1
ATOM 3888 C C . ASN A 1 510 ? 7.084 -16.966 -49.833 1.00 34.75 510 ASN A C 1
ATOM 3890 O O . ASN A 1 510 ? 5.866 -16.861 -49.665 1.00 34.75 510 ASN A O 1
ATOM 3894 N N . LYS A 1 511 ? 7.675 -16.580 -50.968 1.00 34.94 511 LYS A N 1
ATOM 3895 C CA . LYS A 1 511 ? 6.962 -16.266 -52.210 1.00 34.94 511 LYS A CA 1
ATOM 3896 C C . LYS A 1 511 ? 6.388 -17.563 -52.769 1.00 34.94 511 LYS A C 1
ATOM 3898 O O . LYS A 1 511 ? 7.024 -18.265 -53.548 1.00 34.94 511 LYS A O 1
ATOM 3903 N N . SER A 1 512 ? 5.165 -17.877 -52.356 1.00 37.53 512 SER A N 1
ATOM 3904 C CA . SER A 1 512 ? 4.336 -18.828 -53.085 1.00 37.53 512 SER A CA 1
ATOM 3905 C C . SER A 1 512 ? 3.829 -18.160 -54.363 1.00 37.53 512 SER A C 1
ATOM 3907 O O . SER A 1 512 ? 3.203 -17.098 -54.345 1.00 37.53 512 SER A O 1
ATOM 3909 N N . ASP A 1 513 ? 4.179 -18.791 -55.479 1.00 44.94 513 ASP A N 1
ATOM 3910 C CA . ASP A 1 513 ? 3.751 -18.470 -56.829 1.00 44.94 513 ASP A CA 1
ATOM 3911 C C . ASP A 1 513 ? 2.231 -18.296 -56.928 1.00 44.94 513 ASP A C 1
ATOM 3913 O O . ASP A 1 513 ? 1.450 -19.202 -56.639 1.00 44.94 513 ASP A O 1
ATOM 3917 N N . SER A 1 514 ? 1.813 -17.144 -57.446 1.00 37.81 514 SER A N 1
ATOM 3918 C CA . SER A 1 514 ? 0.545 -17.014 -58.163 1.00 37.81 514 SER A CA 1
ATOM 3919 C C . SER A 1 514 ? 0.813 -16.315 -59.490 1.00 37.81 514 SER A C 1
ATOM 3921 O O . SER A 1 514 ? 0.581 -15.123 -59.680 1.00 37.81 514 SER A O 1
ATOM 3923 N N . THR A 1 515 ? 1.357 -17.076 -60.438 1.00 42.47 515 THR A N 1
ATOM 3924 C CA . THR A 1 515 ? 1.285 -16.706 -61.848 1.00 42.47 515 THR A CA 1
ATOM 3925 C C . THR A 1 515 ? -0.129 -16.990 -62.337 1.00 42.47 515 THR A C 1
ATOM 3927 O O . THR A 1 515 ? -0.584 -18.126 -62.415 1.00 42.47 515 THR A O 1
ATOM 3930 N N . CYS A 1 516 ? -0.833 -15.904 -62.626 1.00 34.66 516 CYS A N 1
ATOM 3931 C CA . CYS A 1 516 ? -2.078 -15.889 -63.369 1.00 34.66 516 CYS A CA 1
ATOM 3932 C C . CYS A 1 516 ? -1.772 -16.212 -64.843 1.00 34.66 516 CYS A C 1
ATOM 3934 O O . CYS A 1 516 ? -0.957 -15.523 -65.464 1.00 34.66 516 CYS A O 1
ATOM 3936 N N . SER A 1 517 ? -2.411 -17.242 -65.400 1.00 36.53 517 SER A N 1
ATOM 3937 C CA . SER A 1 517 ? -2.695 -17.429 -66.833 1.00 36.53 517 SER A CA 1
ATOM 3938 C C . SER A 1 517 ? -3.876 -18.374 -66.986 1.00 36.53 517 SER A C 1
ATOM 3940 O O . SER A 1 517 ? -3.864 -19.424 -66.305 1.00 36.53 517 SER A O 1
#

pLDDT: mean 74.81, std 22.88, range [24.05, 97.69]

Organism: NCBI:txid4803

InterPro domains:
  IPR011009 Protein kinase-like domain superfamily [SSF56112] (375-449)
  IPR011009 Protein kinase-like domain superfamily [SSF56112] (448-488)
  IPR051681 Serine/Threonine Kinases and Pseudokinases [PTHR44329] (340-447)

Secondary structure (DSSP, 8-state):
----------PPP-TTS-HHHHHHHHHHTT--PPPP--SSPPPHHHHHHHHHHT--GGGS-HHHHHHHHHHTTEEE-TT--EEEEEEETT-BGGGG---HHHHGGGT---EEEEP-SSS--EEEES----TT---GGGSPPHHHHHHH--EEE-----B--S-S-B---S--PPP--EEEESSSSEEEEESSPPPTT-SS-SS-SSPPPEEEEEEPPTT-TTEEPPBP-SHHHHHHHHHHHHHS--THHHHHHHHHHHHHHHHHHHHHHHHHHHHHHHTTS----------------------------------S--S-------------------------THHHHTT-HHHHHHHH-HHHHHTB--GGGEEEEEEEEE-SSEEEEEEEETTEEEEEEEE-GGGTT-HHHHHHHHHHHHHHHH---TTSPPEEEEEESSTTSEEEEEESS----TTS-HHHHHHHHHHT-SSGGGSPPHHHHHHHHH-HHHHHHHHHHGGG-------------

Foldseek 3Di:
DDPPPPDQPQPDFCFPPQLLVLLVSCVVSVNFAFAADAPDDDDPVLVVLLVVLVHDSVNDTRSLNVSSCQQQQWAAAPNRYIWGKWFFPPATSSVQFQDCVLVVVLVAAKDWDWAPDLDTWIKMFQAHPDDDDDDPVSHRDLVSCAVRGGMATDDAPAEDPATQFIRWTGFSANFHWHKHDHDLWKIKTWRDDDFPVNPDDSDFSGDTGIGIYTHDDPPDPRIDGHDGPCSSVVVSNVVSCVVCVDPPVVVVVVVVVVVVVVVVVVVVVVVVVVVVVVVVPDDDDDDDDDDDDDDDDDDDDDDDDDDDDDDDDDDDDPDDDDDDDDDDDDDDDDDDDDDDDPPALSVDQVPPPLNVCLVNPPLQSNQEDRPSQWAFDAFQDDDPFKTWTFIDRNPAIWIKIATDLVCLSPNVSLSVVSVVLVVQSPDDDQQDFHFRHWYDNHSSTIITITHLHGHDDPPPQQLNVLLRCQCSDSDPVSRDDPVVVVCSVPDPVSSVVSNVVVVPPDPPDDPDDDDDD

Sequence (517 aa):
MDASASAPALLDAFSGAPITARFFQLHHDGIEAPPLRLASPVPKEVNATLARYLVNWSDLGGNLQRMLLWDAGYVLTNSTRIVKVYVRCGLKMDDIVLPFSQYGQLGCPMTTCNTSGTVVHSARTSINNATGNTDLSTMCPDEMLEQVTRCAMNNVDVLSVAAIWSDEGPNTDIPQPYAYQHTPRTFSIQMQRAEATAVRKLCPPHLNLIVPCTKYEEGATAWCRPKASGRVDKLLRQLRESKHPSSAIPVIVWVLVTLLVVVAVVAVILIRQRVKSASALAGESITGAVRSAKGSALEDLCSGAGDMYSRPKEFVLSLYESPILGGRGTFQGGAVSMGSSSFSYTDVINTSDIMMHFQTDALITDKRIPMLDLAYTTLVSQGAVSEIFQGQLGDRVVALKQLVRAKKSDPAEIERFALEIQLTATLAHPNIVAFVGVAWNTFQNIVMADKLKPSLTDTCPLFVRTIAERCLHYNPNERPSAQEIVSVLTDPHEHLAAASMLQLEEPEENKSDSTCS

Radius of gyration: 34.44 Å; chains: 1; bounding box: 101×88×105 Å